Protein 9J3O (pdb70)

Organism: Chlamydia pneumoniae (NCBI:txid83558)

Nearest PDB structures (foldseek):
  4zw9-assembly1_A  TM=5.446E-01  e=6.738E-05  Homo sapiens
  7spt-assembly1_A  TM=5.743E-01  e=2.907E-04  Homo sapiens
  7eeb-assembly1_L  TM=5.620E-01  e=2.924E-02  Mus musculus
  4ja3-assembly2_B  TM=5.129E-01  e=1.667E-02  Escherichia coli K-12
  4ja3-assembly1_A  TM=5.382E-01  e=2.924E-02  Escherichia coli K-12

Secondary structure (DSSP, 8-state):
---SSHHHH----SGGGTTHHHHHHHHHHHHHHHHHHHHHHHHHTT-SSSSTTTTSHHHIIIIIHHHHHHHHHHHHHHHHHS-HHHHHHHHHHHHHHHHHHIIIIITTTHHHHS--TTTTGGGGGS-TT-HHHHHHHHTHHHHHHHHHHHHHIIIIIIIIIHHHHHHH--HHHHHHHGGGGHHHHHHHHHHHHHHHHHHHHHTT--SSS--STTHHHHHHHHHHHHHHHHHHHHHHHHHHTTTT-TTSS-HHHHHHHHT-----S-HHHHHHHSTT-HHHHHHHHHHHHHHHHHHHHHHTHHHHHHHH--SHHHHHHHHHHHHHHHHHHHHHIIIIIIHHHHHHT-HHHHHHHHHHHHHHHHHHHHHHHTTSGGGTTTGGGGTS-HHHHHHHHHHHHHHSSTTTIIIIIHHHHHHHTTTS-HIIIIIIHHIIIIITTHHHHHHHHHHHHHHHTTSSSGGGSHHHHHHHHHHHHHHHHHHHHHHHHHHHHHHHHTT-/---EEEE--EEE-TT-EEEEEEEE-SS-GGGEEEEEEEE-TTS-EEEEEEE-TTS--B---TTSTTTEEEEEETTTTEEEEEEES--GGG-EEE-EEEEESS-SS------EEEEE-----

Structure (mmCIF, N/CA/C/O backbone):
data_9J3O
#
_entry.id   9J3O
#
_cell.length_a   1.00
_cell.length_b   1.00
_cell.length_c   1.00
_cell.angle_alpha   90.00
_cell.angle_beta   90.00
_cell.angle_gamma   90.00
#
_symmetry.space_group_name_H-M   'P 1'
#
loop_
_entity.id
_entity.type
_entity.pdbx_description
1 polymer 'ADP,ATP carrier protein 1'
2 polymer 1D10
#
loop_
_atom_site.group_PDB
_atom_site.id
_atom_site.type_symbol
_atom_site.label_atom_id
_atom_site.label_alt_id
_atom_site.label_comp_id
_atom_site.label_asym_id
_atom_site.label_entity_id
_atom_site.label_seq_id
_atom_site.pdbx_PDB_ins_code
_atom_site.Cartn_x
_atom_site.Cartn_y
_atom_site.Cartn_z
_atom_site.occupancy
_atom_site.B_iso_or_equiv
_atom_site.auth_seq_id
_atom_site.auth_comp_id
_atom_site.auth_asym_id
_atom_site.auth_atom_id
_atom_site.pdbx_PDB_model_num
ATOM 1 N N . PRO A 1 8 ? 104.711 130.439 169.952 1.00 139.18 8 PRO A N 1
ATOM 2 C CA . PRO A 1 8 ? 105.014 131.219 168.749 1.00 136.88 8 PRO A CA 1
ATOM 3 C C . PRO A 1 8 ? 106.460 131.050 168.296 1.00 131.22 8 PRO A C 1
ATOM 4 O O . PRO A 1 8 ? 107.268 130.472 169.022 1.00 129.05 8 PRO A O 1
ATOM 8 N N . PHE A 1 9 ? 106.776 131.550 167.102 1.00 123.68 9 PHE A N 1
ATOM 9 C CA . PHE A 1 9 ? 108.139 131.484 166.592 1.00 117.72 9 PHE A CA 1
ATOM 10 C C . PHE A 1 9 ? 108.596 132.845 166.085 1.00 117.84 9 PHE A C 1
ATOM 11 O O . PHE A 1 9 ? 109.795 133.145 166.083 1.00 117.33 9 PHE A O 1
ATOM 19 N N . GLY A 1 10 ? 107.650 133.673 165.658 1.00 118.27 10 GLY A N 1
ATOM 20 C CA . GLY A 1 10 ? 107.934 134.984 165.117 1.00 116.46 10 GLY A CA 1
ATOM 21 C C . GLY A 1 10 ? 107.227 135.203 163.799 1.00 118.52 10 GLY A C 1
ATOM 22 O O . GLY A 1 10 ? 106.501 134.348 163.296 1.00 120.58 10 GLY A O 1
ATOM 23 N N . LYS A 1 11 ? 107.455 136.387 163.231 1.00 119.08 11 LYS A N 1
ATOM 24 C CA . LYS A 1 11 ? 106.867 136.767 161.953 1.00 121.25 11 LYS A CA 1
ATOM 25 C C . LYS A 1 11 ? 107.877 136.759 160.815 1.00 116.25 11 LYS A C 1
ATOM 26 O O . LYS A 1 11 ? 107.585 136.239 159.734 1.00 111.53 11 LYS A O 1
ATOM 32 N N . LEU A 1 12 ? 109.067 137.318 161.030 1.00 112.91 12 LEU A N 1
ATOM 33 C CA . LEU A 1 12 ? 110.118 137.292 160.024 1.00 110.37 12 LEU A CA 1
ATOM 34 C C . LEU A 1 12 ? 111.063 136.113 160.202 1.00 108.64 12 LEU A C 1
ATOM 35 O O . LEU A 1 12 ? 111.678 135.675 159.223 1.00 108.32 12 LEU A O 1
ATOM 40 N N . ARG A 1 13 ? 111.183 135.585 161.423 1.00 107.33 13 ARG A N 1
ATOM 41 C CA . ARG A 1 13 ? 112.053 134.441 161.663 1.00 103.02 13 ARG A CA 1
ATOM 42 C C . ARG A 1 13 ? 111.406 133.126 161.245 1.00 103.41 13 ARG A C 1
ATOM 43 O O . ARG A 1 13 ? 112.113 132.198 160.837 1.00 106.85 13 ARG A O 1
ATOM 51 N N . SER A 1 14 ? 110.076 133.025 161.329 1.00 104.90 14 SER A N 1
ATOM 52 C CA . SER A 1 14 ? 109.367 131.836 160.863 1.00 104.75 14 SER A CA 1
ATOM 53 C C . SER A 1 14 ? 109.469 131.645 159.358 1.00 103.83 14 SER A C 1
ATOM 54 O O . SER A 1 14 ? 108.930 130.665 158.830 1.00 106.41 14 SER A O 1
ATOM 57 N N . PHE A 1 15 ? 110.143 132.559 158.668 1.00 99.07 15 PHE A N 1
ATOM 58 C CA . PHE A 1 15 ? 110.328 132.508 157.227 1.00 95.16 15 PHE A CA 1
ATOM 59 C C . PHE A 1 15 ? 111.793 132.635 156.832 1.00 94.47 15 PHE A C 1
ATOM 60 O O . PHE A 1 15 ? 112.174 132.133 155.768 1.00 91.70 15 PHE A O 1
ATOM 68 N N . LEU A 1 16 ? 112.634 133.223 157.684 1.00 95.92 16 LEU A N 1
ATOM 69 C CA . LEU A 1 16 ? 114.043 133.462 157.401 1.00 95.40 16 LEU A CA 1
ATOM 70 C C . LEU A 1 16 ? 114.984 132.495 158.103 1.00 95.52 16 LEU A C 1
ATOM 71 O O . LEU A 1 16 ? 116.019 132.142 157.534 1.00 93.05 16 LEU A O 1
ATOM 76 N N . TRP A 1 17 ? 114.659 132.065 159.322 1.00 93.99 17 TRP A N 1
ATOM 77 C CA . TRP A 1 17 ? 115.499 131.131 160.075 1.00 90.19 17 TRP A CA 1
ATOM 78 C C . TRP A 1 17 ? 114.618 130.312 161.004 1.00 93.26 17 TRP A C 1
ATOM 79 O O . TRP A 1 17 ? 114.517 130.590 162.206 1.00 97.91 17 TRP A O 1
ATOM 90 N N . PRO A 1 18 ? 113.961 129.271 160.477 1.00 89.29 18 PRO A N 1
ATOM 91 C CA . PRO A 1 18 ? 113.012 128.470 161.263 1.00 86.26 18 PRO A CA 1
ATOM 92 C C . PRO A 1 18 ? 113.669 127.431 162.170 1.00 89.40 18 PRO A C 1
ATOM 93 O O . PRO A 1 18 ? 113.274 126.264 162.197 1.00 94.42 18 PRO A O 1
ATOM 97 N N . ILE A 1 19 ? 114.678 127.859 162.923 1.00 87.62 19 ILE A N 1
ATOM 98 C CA . ILE A 1 19 ? 115.398 126.986 163.843 1.00 87.67 19 ILE A CA 1
ATOM 99 C C . ILE A 1 19 ? 115.436 127.655 165.209 1.00 93.88 19 ILE A C 1
ATOM 100 O O . ILE A 1 19 ? 115.929 128.783 165.337 1.00 100.58 19 ILE A O 1
ATOM 105 N N . HIS A 1 20 ? 114.923 126.965 166.225 1.00 95.16 20 HIS A N 1
ATOM 106 C CA . HIS A 1 20 ? 115.069 127.442 167.591 1.00 96.76 20 HIS A CA 1
ATOM 107 C C . HIS A 1 20 ? 116.538 127.411 168.001 1.00 98.10 20 HIS A C 1
ATOM 108 O O . HIS A 1 20 ? 117.335 126.614 167.501 1.00 99.57 20 HIS A O 1
ATOM 115 N N . THR A 1 21 ? 116.896 128.302 168.928 1.00 98.87 21 THR A N 1
ATOM 116 C CA . THR A 1 21 ? 118.277 128.358 169.391 1.00 101.81 21 THR A CA 1
ATOM 117 C C . THR A 1 21 ? 118.686 127.102 170.151 1.00 101.91 21 THR A C 1
ATOM 118 O O . THR A 1 21 ? 119.876 126.774 170.180 1.00 99.88 21 THR A O 1
ATOM 122 N N . HIS A 1 22 ? 117.733 126.391 170.761 1.00 102.73 22 HIS A N 1
ATOM 123 C CA . HIS A 1 22 ? 118.073 125.160 171.463 1.00 99.78 22 HIS A CA 1
ATOM 124 C C . HIS A 1 22 ? 118.298 124.002 170.500 1.00 97.68 22 HIS A C 1
ATOM 125 O O . HIS A 1 22 ? 119.134 123.133 170.769 1.00 98.05 22 HIS A O 1
ATOM 132 N N . GLU A 1 23 ? 117.574 123.971 169.384 1.00 97.57 23 GLU A N 1
ATOM 133 C CA . GLU A 1 23 ? 117.733 122.899 168.403 1.00 97.46 23 GLU A CA 1
ATOM 134 C C . GLU A 1 23 ? 118.811 123.236 167.376 1.00 94.44 23 GLU A C 1
ATOM 135 O O . GLU A 1 23 ? 118.660 123.064 166.167 1.00 93.67 23 GLU A O 1
ATOM 141 N N . LEU A 1 24 ? 119.948 123.690 167.892 1.00 93.57 24 LEU A N 1
ATOM 142 C CA . LEU A 1 24 ? 121.176 123.793 167.120 1.00 92.84 24 LEU A CA 1
ATOM 143 C C . LEU A 1 24 ? 122.104 122.620 167.379 1.00 93.15 24 LEU A C 1
ATOM 144 O O . LEU A 1 24 ? 122.882 122.238 166.497 1.00 90.68 24 LEU A O 1
ATOM 149 N N . LYS A 1 25 ? 122.004 122.029 168.569 1.00 94.27 25 LYS A N 1
ATOM 150 C CA . LYS A 1 25 ? 122.851 120.906 168.940 1.00 92.48 25 LYS A CA 1
ATOM 151 C C . LYS A 1 25 ? 122.512 119.656 168.139 1.00 96.18 25 LYS A C 1
ATOM 152 O O . LYS A 1 25 ? 123.297 118.703 168.129 1.00 101.11 25 LYS A O 1
ATOM 158 N N . LYS A 1 26 ? 121.364 119.638 167.464 1.00 94.53 26 LYS A N 1
ATOM 159 C CA . LYS A 1 26 ? 121.011 118.537 166.577 1.00 92.87 26 LYS A CA 1
ATOM 160 C C . LYS A 1 26 ? 121.364 118.804 165.121 1.00 89.18 26 LYS A C 1
ATOM 161 O O . LYS A 1 26 ? 121.583 117.852 164.366 1.00 89.59 26 LYS A O 1
ATOM 167 N N . VAL A 1 27 ? 121.438 120.067 164.710 1.00 87.53 27 VAL A N 1
ATOM 168 C CA . VAL A 1 27 ? 121.598 120.412 163.304 1.00 85.80 27 VAL A CA 1
ATOM 169 C C . VAL A 1 27 ? 123.049 120.729 162.953 1.00 87.49 27 VAL A C 1
ATOM 170 O O . VAL A 1 27 ? 123.523 120.333 161.888 1.00 89.97 27 VAL A O 1
ATOM 174 N N . LEU A 1 28 ? 123.780 121.440 163.822 1.00 86.17 28 LEU A N 1
ATOM 175 C CA . LEU A 1 28 ? 125.196 121.691 163.554 1.00 85.05 28 LEU A CA 1
ATOM 176 C C . LEU A 1 28 ? 126.025 120.409 163.479 1.00 84.22 28 LEU A C 1
ATOM 177 O O . LEU A 1 28 ? 126.874 120.296 162.586 1.00 83.20 28 LEU A O 1
ATOM 182 N N . PRO A 1 29 ? 125.856 119.441 164.388 1.00 84.53 29 PRO A N 1
ATOM 183 C CA . PRO A 1 29 ? 126.539 118.152 164.183 1.00 81.76 29 PRO A CA 1
ATOM 184 C C . PRO A 1 29 ? 126.156 117.473 162.882 1.00 81.17 29 PRO A C 1
ATOM 185 O O . PRO A 1 29 ? 127.018 116.870 162.233 1.00 80.07 29 PRO A O 1
ATOM 189 N N . MET A 1 30 ? 124.890 117.565 162.470 1.00 81.81 30 MET A N 1
ATOM 190 C CA . MET A 1 30 ? 124.507 117.039 161.165 1.00 78.13 30 MET A CA 1
ATOM 191 C C . MET A 1 30 ? 125.112 117.845 160.026 1.00 77.15 30 MET A C 1
ATOM 192 O O . MET A 1 30 ? 125.435 117.271 158.982 1.00 80.60 30 MET A O 1
ATOM 197 N N . PHE A 1 31 ? 125.274 119.159 160.202 1.00 77.76 31 PHE A N 1
ATOM 198 C CA . PHE A 1 31 ? 126.010 119.943 159.217 1.00 77.55 31 PHE A CA 1
ATOM 199 C C . PHE A 1 31 ? 127.448 119.462 159.099 1.00 78.20 31 PHE A C 1
ATOM 200 O O . PHE A 1 31 ? 127.978 119.352 157.990 1.00 78.82 31 PHE A O 1
ATOM 208 N N . LEU A 1 32 ? 128.092 119.168 160.229 1.00 76.51 32 LEU A N 1
ATOM 209 C CA . LEU A 1 32 ? 129.457 118.651 160.188 1.00 74.08 32 LEU A CA 1
ATOM 210 C C . LEU A 1 32 ? 129.508 117.275 159.535 1.00 76.67 32 LEU A C 1
ATOM 211 O O . LEU A 1 32 ? 130.449 116.965 158.799 1.00 80.37 32 LEU A O 1
ATOM 216 N N . MET A 1 33 ? 128.506 116.433 159.797 1.00 76.43 33 MET A N 1
ATOM 217 C CA . MET A 1 33 ? 128.438 115.128 159.144 1.00 73.04 33 MET A CA 1
ATOM 218 C C . MET A 1 33 ? 128.327 115.274 157.637 1.00 72.09 33 MET A C 1
ATOM 219 O O . MET A 1 33 ? 129.042 114.608 156.879 1.00 76.85 33 MET A O 1
ATOM 224 N N . PHE A 1 34 ? 127.385 116.105 157.187 1.00 69.66 34 PHE A N 1
ATOM 225 C CA . PHE A 1 34 ? 127.208 116.334 155.760 1.00 64.65 34 PHE A CA 1
ATOM 226 C C . PHE A 1 34 ? 128.472 116.921 155.151 1.00 68.88 34 PHE A C 1
ATOM 227 O O . PHE A 1 34 ? 128.869 116.549 154.041 1.00 75.33 34 PHE A O 1
ATOM 235 N N . PHE A 1 35 ? 129.119 117.836 155.875 1.00 67.82 35 PHE A N 1
ATOM 236 C CA . PHE A 1 35 ? 130.363 118.439 155.416 1.00 71.98 35 PHE A CA 1
ATOM 237 C C . PHE A 1 35 ? 131.442 117.385 155.220 1.00 74.34 35 PHE A C 1
ATOM 238 O O . PHE A 1 35 ? 132.089 117.334 154.171 1.00 77.66 35 PHE A O 1
ATOM 246 N N . CYS A 1 36 ? 131.640 116.524 156.221 1.00 73.45 36 CYS A N 1
ATOM 247 C CA . CYS A 1 36 ? 132.654 115.480 156.110 1.00 71.90 36 CYS A CA 1
ATOM 248 C C . CYS A 1 36 ? 132.327 114.506 154.986 1.00 71.61 36 CYS A C 1
ATOM 249 O O . CYS A 1 36 ? 133.214 114.124 154.214 1.00 75.86 36 CYS A O 1
ATOM 252 N N . ILE A 1 37 ? 131.059 114.105 154.866 1.00 70.89 37 ILE A N 1
ATOM 253 C CA . ILE A 1 37 ? 130.681 113.147 153.832 1.00 68.33 37 ILE A CA 1
ATOM 254 C C . ILE A 1 37 ? 130.918 113.731 152.447 1.00 70.99 37 ILE A C 1
ATOM 255 O O . ILE A 1 37 ? 131.519 113.086 151.582 1.00 76.41 37 ILE A O 1
ATOM 260 N N . THR A 1 38 ? 130.442 114.954 152.212 1.00 69.31 38 THR A N 1
ATOM 261 C CA . THR A 1 38 ? 130.586 115.554 150.892 1.00 69.88 38 THR A CA 1
ATOM 262 C C . THR A 1 38 ? 132.039 115.893 150.588 1.00 76.56 38 THR A C 1
ATOM 263 O O . THR A 1 38 ? 132.467 115.794 149.433 1.00 84.58 38 THR A O 1
ATOM 267 N N . PHE A 1 39 ? 132.814 116.278 151.605 1.00 73.02 39 PHE A N 1
ATOM 268 C CA . PHE A 1 39 ? 134.237 116.520 151.411 1.00 75.26 39 PHE A CA 1
ATOM 269 C C . PHE A 1 39 ? 134.951 115.239 150.998 1.00 80.97 39 PHE A C 1
ATOM 270 O O . PHE A 1 39 ? 135.734 115.230 150.040 1.00 83.95 39 PHE A O 1
ATOM 278 N N . ASN A 1 40 ? 134.667 114.137 151.700 1.00 80.25 40 ASN A N 1
ATOM 279 C CA . ASN A 1 40 ? 135.232 112.847 151.323 1.00 77.27 40 ASN A CA 1
ATOM 280 C C . ASN A 1 40 ? 134.804 112.454 149.918 1.00 80.72 40 ASN A C 1
ATOM 281 O O . ASN A 1 40 ? 135.615 111.957 149.135 1.00 85.66 40 ASN A O 1
ATOM 286 N N . TYR A 1 41 ? 133.529 112.661 149.588 1.00 79.84 41 TYR A N 1
ATOM 287 C CA . TYR A 1 41 ? 133.023 112.272 148.276 1.00 78.11 41 TYR A CA 1
ATOM 288 C C . TYR A 1 41 ? 133.706 113.051 147.161 1.00 81.71 41 TYR A C 1
ATOM 289 O O . TYR A 1 41 ? 134.139 112.465 146.161 1.00 90.65 41 TYR A O 1
ATOM 298 N N . THR A 1 42 ? 133.816 114.372 147.315 1.00 80.38 42 THR A N 1
ATOM 299 C CA . THR A 1 42 ? 134.469 115.181 146.292 1.00 84.01 42 THR A CA 1
ATOM 300 C C . THR A 1 42 ? 135.945 114.825 146.169 1.00 88.19 42 THR A C 1
ATOM 301 O O . THR A 1 42 ? 136.465 114.692 145.053 1.00 94.20 42 THR A O 1
ATOM 305 N N . VAL A 1 43 ? 136.632 114.650 147.303 1.00 84.73 43 VAL A N 1
ATOM 306 C CA . VAL A 1 43 ? 138.047 114.294 147.255 1.00 86.32 43 VAL A CA 1
ATOM 307 C C . VAL A 1 43 ? 138.232 112.941 146.583 1.00 89.92 43 VAL A C 1
ATOM 308 O O . VAL A 1 43 ? 139.120 112.771 145.745 1.00 92.53 43 VAL A O 1
ATOM 312 N N . LEU A 1 44 ? 137.387 111.964 146.924 1.00 89.45 44 LEU A N 1
ATOM 313 C CA . LEU A 1 44 ? 137.512 110.628 146.353 1.00 86.59 44 LEU A CA 1
ATOM 314 C C . LEU A 1 44 ? 137.222 110.629 144.858 1.00 90.85 44 LEU A C 1
ATOM 315 O O . LEU A 1 44 ? 137.928 109.971 144.086 1.00 98.65 44 LEU A O 1
ATOM 320 N N . ARG A 1 45 ? 136.193 111.360 144.427 1.00 89.35 45 ARG A N 1
ATOM 321 C CA . ARG A 1 45 ? 135.904 111.453 143.000 1.00 91.24 45 ARG A CA 1
ATOM 322 C C . ARG A 1 45 ? 137.067 112.090 142.249 1.00 95.94 45 ARG A C 1
ATOM 323 O O . ARG A 1 45 ? 137.548 111.551 141.242 1.00 102.17 45 ARG A O 1
ATOM 331 N N . ASP A 1 46 ? 137.545 113.238 142.736 1.00 95.17 46 ASP A N 1
ATOM 332 C CA . ASP A 1 46 ? 138.606 113.949 142.038 1.00 101.47 46 ASP A CA 1
ATOM 333 C C . ASP A 1 46 ? 139.964 113.279 142.180 1.00 104.32 46 ASP A C 1
ATOM 334 O O . ASP A 1 46 ? 140.879 113.624 141.425 1.00 109.71 46 ASP A O 1
ATOM 339 N N . THR A 1 47 ? 140.131 112.348 143.119 1.00 101.23 47 THR A N 1
ATOM 340 C CA . THR A 1 47 ? 141.375 111.597 143.181 1.00 102.93 47 THR A CA 1
ATOM 341 C C . THR A 1 47 ? 141.311 110.297 142.403 1.00 103.69 47 THR A C 1
ATOM 342 O O . THR A 1 47 ? 142.341 109.848 141.915 1.00 110.54 47 THR A O 1
ATOM 346 N N . LYS A 1 48 ? 140.133 109.693 142.235 1.00 100.35 48 LYS A N 1
ATOM 347 C CA . LYS A 1 48 ? 140.046 108.520 141.373 1.00 102.98 48 LYS A CA 1
ATOM 348 C C . LYS A 1 48 ? 140.107 108.910 139.897 1.00 105.88 48 LYS A C 1
ATOM 349 O O . LYS A 1 48 ? 140.837 108.280 139.117 1.00 113.93 48 LYS A O 1
ATOM 355 N N . ASP A 1 49 ? 139.390 109.971 139.500 1.00 101.56 49 ASP A N 1
ATOM 356 C CA . ASP A 1 49 ? 139.450 110.409 138.108 1.00 104.93 49 ASP A CA 1
ATOM 357 C C . ASP A 1 49 ? 140.786 111.044 137.752 1.00 110.31 49 ASP A C 1
ATOM 358 O O . ASP A 1 49 ? 141.034 111.299 136.569 1.00 114.78 49 ASP A O 1
ATOM 363 N N . THR A 1 50 ? 141.641 111.308 138.739 1.00 110.56 50 THR A N 1
ATOM 364 C CA . THR A 1 50 ? 142.980 111.813 138.486 1.00 116.57 50 THR A CA 1
ATOM 365 C C . THR A 1 50 ? 144.054 110.758 138.715 1.00 119.05 50 THR A C 1
ATOM 366 O O . THR A 1 50 ? 145.119 110.836 138.096 1.00 121.92 50 THR A O 1
ATOM 370 N N . LEU A 1 51 ? 143.788 109.761 139.561 1.00 116.02 51 LEU A N 1
ATOM 371 C CA . LEU A 1 51 ? 144.686 108.635 139.754 1.00 116.82 51 LEU A CA 1
ATOM 372 C C . LEU A 1 51 ? 144.639 107.668 138.589 1.00 121.04 51 LEU A C 1
ATOM 373 O O . LEU A 1 51 ? 145.684 107.136 138.196 1.00 123.72 51 LEU A O 1
ATOM 378 N N . ILE A 1 52 ? 143.460 107.406 138.023 1.00 123.01 52 ILE A N 1
ATOM 379 C CA . ILE A 1 52 ? 143.474 106.542 136.854 1.00 126.10 52 ILE A CA 1
ATOM 380 C C . ILE A 1 52 ? 143.611 107.428 135.624 1.00 128.36 52 ILE A C 1
ATOM 381 O O . ILE A 1 52 ? 142.665 107.577 134.842 1.00 127.57 52 ILE A O 1
ATOM 386 N N . VAL A 1 53 ? 144.796 108.012 135.444 1.00 131.39 53 VAL A N 1
ATOM 387 C CA . VAL A 1 53 ? 145.238 108.573 134.172 1.00 133.47 53 VAL A CA 1
ATOM 388 C C . VAL A 1 53 ? 146.705 108.209 133.993 1.00 135.01 53 VAL A C 1
ATOM 389 O O . VAL A 1 53 ? 147.248 108.287 132.885 1.00 135.60 53 VAL A O 1
ATOM 393 N N . GLY A 1 54 ? 147.353 107.812 135.087 1.00 133.69 54 GLY A N 1
ATOM 394 C CA . GLY A 1 54 ? 148.801 107.746 135.120 1.00 138.59 54 GLY A CA 1
ATOM 395 C C . GLY A 1 54 ? 149.390 106.484 135.711 1.00 143.61 54 GLY A C 1
ATOM 396 O O . GLY A 1 54 ? 150.432 106.533 136.373 1.00 145.79 54 GLY A O 1
ATOM 397 N N . ALA A 1 55 ? 148.735 105.355 135.498 1.00 146.72 55 ALA A N 1
ATOM 398 C CA . ALA A 1 55 ? 149.350 104.098 135.882 1.00 152.55 55 ALA A CA 1
ATOM 399 C C . ALA A 1 55 ? 150.521 103.787 134.952 1.00 155.28 55 ALA A C 1
ATOM 400 O O . ALA A 1 55 ? 150.552 104.252 133.809 1.00 154.33 55 ALA A O 1
ATOM 402 N N . PRO A 1 56 ? 151.513 103.023 135.425 1.00 156.16 56 PRO A N 1
ATOM 403 C CA . PRO A 1 56 ? 152.591 102.592 134.524 1.00 156.99 56 PRO A CA 1
ATOM 404 C C . PRO A 1 56 ? 152.044 101.789 133.355 1.00 157.62 56 PRO A C 1
ATOM 405 O O . PRO A 1 56 ? 151.524 100.683 133.538 1.00 157.35 56 PRO A O 1
ATOM 409 N N . GLY A 1 57 ? 152.158 102.338 132.149 1.00 157.29 57 GLY A N 1
ATOM 410 C CA . GLY A 1 57 ? 151.536 101.737 130.987 1.00 155.90 57 GLY A CA 1
ATOM 411 C C . GLY A 1 57 ? 150.120 102.234 130.779 1.00 156.36 57 GLY A C 1
ATOM 412 O O . GLY A 1 57 ? 149.782 103.347 131.193 1.00 154.72 57 GLY A O 1
ATOM 413 N N . SER A 1 58 ? 149.283 101.422 130.143 1.00 157.73 58 SER A N 1
ATOM 414 C CA . SER A 1 58 ? 147.888 101.786 129.893 1.00 156.50 58 SER A CA 1
ATOM 415 C C . SER A 1 58 ? 146.983 101.217 130.984 1.00 154.70 58 SER A C 1
ATOM 416 O O . SER A 1 58 ? 146.116 100.376 130.747 1.00 151.20 58 SER A O 1
ATOM 419 N N . GLY A 1 59 ? 147.198 101.702 132.204 1.00 153.90 59 GLY A N 1
ATOM 420 C CA . GLY A 1 59 ? 146.430 101.245 133.345 1.00 150.72 59 GLY A CA 1
ATOM 421 C C . GLY A 1 59 ? 145.139 102.013 133.535 1.00 150.05 59 GLY A C 1
ATOM 422 O O . GLY A 1 59 ? 144.478 101.889 134.570 1.00 147.30 59 GLY A O 1
ATOM 423 N N . ALA A 1 60 ? 144.777 102.822 132.539 1.00 150.85 60 ALA A N 1
ATOM 424 C CA . ALA A 1 60 ? 143.540 103.586 132.567 1.00 146.47 60 ALA A CA 1
ATOM 425 C C . ALA A 1 60 ? 142.514 103.136 131.539 1.00 146.52 60 ALA A C 1
ATOM 426 O O . ALA A 1 60 ? 141.358 103.566 131.624 1.00 144.70 60 ALA A O 1
ATOM 428 N N . GLU A 1 61 ? 142.896 102.292 130.578 1.00 147.47 61 GLU A N 1
ATOM 429 C CA . GLU A 1 61 ? 141.945 101.835 129.571 1.00 148.37 61 GLU A CA 1
ATOM 430 C C . GLU A 1 61 ? 140.834 100.992 130.183 1.00 148.47 61 GLU A C 1
ATOM 431 O O . GLU A 1 61 ? 139.739 100.907 129.615 1.00 144.44 61 GLU A O 1
ATOM 437 N N . ALA A 1 62 ? 141.087 100.362 131.326 1.00 148.72 62 ALA A N 1
ATOM 438 C CA . ALA A 1 62 ? 140.075 99.519 131.960 1.00 145.11 62 ALA A CA 1
ATOM 439 C C . ALA A 1 62 ? 139.237 100.297 132.971 1.00 139.46 62 ALA A C 1
ATOM 440 O O . ALA A 1 62 ? 139.028 99.857 134.099 1.00 138.21 62 ALA A O 1
ATOM 442 N N . ILE A 1 63 ? 138.755 101.471 132.573 1.00 138.47 63 ILE A N 1
ATOM 443 C CA . ILE A 1 63 ? 137.724 102.180 133.330 1.00 136.27 63 ILE A CA 1
ATOM 444 C C . ILE A 1 63 ? 136.324 101.688 132.968 1.00 133.78 63 ILE A C 1
ATOM 445 O O . ILE A 1 63 ? 135.555 101.355 133.879 1.00 131.53 63 ILE A O 1
ATOM 450 N N . PRO A 1 64 ? 135.935 101.622 131.684 1.00 134.97 64 PRO A N 1
ATOM 451 C CA . PRO A 1 64 ? 134.554 101.205 131.376 1.00 133.10 64 PRO A CA 1
ATOM 452 C C . PRO A 1 64 ? 134.244 99.779 131.790 1.00 131.87 64 PRO A C 1
ATOM 453 O O . PRO A 1 64 ? 133.098 99.485 132.161 1.00 130.50 64 PRO A O 1
ATOM 457 N N . PHE A 1 65 ? 135.229 98.880 131.725 1.00 133.17 65 PHE A N 1
ATOM 458 C CA . PHE A 1 65 ? 135.010 97.522 132.205 1.00 133.30 65 PHE A CA 1
ATOM 459 C C . PHE A 1 65 ? 134.639 97.526 133.679 1.00 132.01 65 PHE A C 1
ATOM 460 O O . PHE A 1 65 ? 133.702 96.834 134.088 1.00 132.25 65 PHE A O 1
ATOM 468 N N . ILE A 1 66 ? 135.340 98.325 134.487 1.00 131.02 66 ILE A N 1
ATOM 469 C CA . ILE A 1 66 ? 134.923 98.519 135.872 1.00 125.77 66 ILE A CA 1
ATOM 470 C C . ILE A 1 66 ? 133.512 99.088 135.916 1.00 123.55 66 ILE A C 1
ATOM 471 O O . ILE A 1 66 ? 132.618 98.520 136.552 1.00 123.94 66 ILE A O 1
ATOM 476 N N . LYS A 1 67 ? 133.280 100.169 135.164 1.00 124.72 67 LYS A N 1
ATOM 477 C CA . LYS A 1 67 ? 132.024 100.911 135.233 1.00 123.69 67 LYS A CA 1
ATOM 478 C C . LYS A 1 67 ? 130.812 100.027 134.987 1.00 124.79 67 LYS A C 1
ATOM 479 O O . LYS A 1 67 ? 129.749 100.254 135.577 1.00 122.64 67 LYS A O 1
ATOM 485 N N . PHE A 1 68 ? 130.988 98.961 134.242 1.00 126.05 68 PHE A N 1
ATOM 486 C CA . PHE A 1 68 ? 129.835 98.164 133.897 1.00 126.59 68 PHE A CA 1
ATOM 487 C C . PHE A 1 68 ? 129.836 96.887 134.590 1.00 125.44 68 PHE A C 1
ATOM 488 O O . PHE A 1 68 ? 128.815 96.445 135.044 1.00 128.69 68 PHE A O 1
ATOM 496 N N . TRP A 1 69 ? 130.973 96.313 134.757 1.00 121.83 69 TRP A N 1
ATOM 497 C CA . TRP A 1 69 ? 131.013 94.991 135.304 1.00 121.17 69 TRP A CA 1
ATOM 498 C C . TRP A 1 69 ? 131.173 94.931 136.785 1.00 119.02 69 TRP A C 1
ATOM 499 O O . TRP A 1 69 ? 130.945 93.875 137.316 1.00 120.24 69 TRP A O 1
ATOM 510 N N . LEU A 1 70 ? 131.597 95.991 137.482 1.00 116.46 70 LEU A N 1
ATOM 511 C CA . LEU A 1 70 ? 131.826 95.977 138.919 1.00 108.74 70 LEU A CA 1
ATOM 512 C C . LEU A 1 70 ? 130.972 96.990 139.662 1.00 104.78 70 LEU A C 1
ATOM 513 O O . LEU A 1 70 ? 130.483 96.684 140.749 1.00 102.89 70 LEU A O 1
ATOM 518 N N . VAL A 1 71 ? 130.763 98.180 139.091 1.00 105.81 71 VAL A N 1
ATOM 519 C CA . VAL A 1 71 ? 130.119 99.266 139.830 1.00 104.20 71 VAL A CA 1
ATOM 520 C C . VAL A 1 71 ? 128.709 98.865 140.243 1.00 104.29 71 VAL A C 1
ATOM 521 O O . VAL A 1 71 ? 128.366 98.856 141.433 1.00 105.87 71 VAL A O 1
ATOM 525 N N . VAL A 1 72 ? 127.870 98.536 139.265 1.00 103.06 72 VAL A N 1
ATOM 526 C CA . VAL A 1 72 ? 126.518 98.058 139.557 1.00 99.80 72 VAL A CA 1
ATOM 527 C C . VAL A 1 72 ? 126.610 96.758 140.354 1.00 100.19 72 VAL A C 1
ATOM 528 O O . VAL A 1 72 ? 126.070 96.694 141.471 1.00 103.70 72 VAL A O 1
ATOM 532 N N . PRO A 1 73 ? 127.307 95.714 139.866 1.00 97.19 73 PRO A N 1
ATOM 533 C CA . PRO A 1 73 ? 127.322 94.452 140.632 1.00 95.04 73 PRO A CA 1
ATOM 534 C C . PRO A 1 73 ? 127.816 94.606 142.061 1.00 100.33 73 PRO A C 1
ATOM 535 O O . PRO A 1 73 ? 127.202 94.056 142.981 1.00 100.01 73 PRO A O 1
ATOM 539 N N . CYS A 1 74 ? 128.887 95.373 142.288 1.00 102.98 74 CYS A N 1
ATOM 540 C CA . CYS A 1 74 ? 129.322 95.600 143.661 1.00 99.44 74 CYS A CA 1
ATOM 541 C C . CYS A 1 74 ? 128.311 96.434 144.434 1.00 95.40 74 CYS A C 1
ATOM 542 O O . CYS A 1 74 ? 128.234 96.318 145.659 1.00 96.47 74 CYS A O 1
ATOM 545 N N . ALA A 1 75 ? 127.528 97.271 143.746 1.00 95.41 75 ALA A N 1
ATOM 546 C CA . ALA A 1 75 ? 126.456 97.987 144.428 1.00 93.88 75 ALA A CA 1
ATOM 547 C C . ALA A 1 75 ? 125.402 97.020 144.955 1.00 96.79 75 ALA A C 1
ATOM 548 O O . ALA A 1 75 ? 124.976 97.130 146.109 1.00 100.34 75 ALA A O 1
ATOM 550 N N . ILE A 1 76 ? 124.991 96.047 144.137 1.00 95.57 76 ILE A N 1
ATOM 551 C CA . ILE A 1 76 ? 124.069 95.024 144.634 1.00 94.98 76 ILE A CA 1
ATOM 552 C C . ILE A 1 76 ? 124.711 94.196 145.746 1.00 95.91 76 ILE A C 1
ATOM 553 O O . ILE A 1 76 ? 124.043 93.835 146.720 1.00 98.28 76 ILE A O 1
ATOM 558 N N . ILE A 1 77 ? 126.000 93.871 145.630 1.00 93.84 77 ILE A N 1
ATOM 559 C CA . ILE A 1 77 ? 126.637 93.095 146.698 1.00 95.33 77 ILE A CA 1
ATOM 560 C C . ILE A 1 77 ? 126.647 93.873 148.011 1.00 96.27 77 ILE A C 1
ATOM 561 O O . ILE A 1 77 ? 126.309 93.326 149.071 1.00 97.82 77 ILE A O 1
ATOM 566 N N . PHE A 1 78 ? 127.035 95.151 147.971 1.00 96.64 78 PHE A N 1
ATOM 567 C CA . PHE A 1 78 ? 126.968 95.982 149.171 1.00 95.07 78 PHE A CA 1
ATOM 568 C C . PHE A 1 78 ? 125.549 96.056 149.703 1.00 94.76 78 PHE A C 1
ATOM 569 O O . PHE A 1 78 ? 125.333 96.052 150.916 1.00 98.40 78 PHE A O 1
ATOM 577 N N . MET A 1 79 ? 124.574 96.165 148.806 1.00 93.74 79 MET A N 1
ATOM 578 C CA . MET A 1 79 ? 123.186 96.295 149.222 1.00 93.41 79 MET A CA 1
ATOM 579 C C . MET A 1 79 ? 122.698 95.038 149.946 1.00 97.26 79 MET A C 1
ATOM 580 O O . MET A 1 79 ? 122.056 95.130 151.001 1.00 100.70 79 MET A O 1
ATOM 585 N N . LEU A 1 80 ? 123.031 93.855 149.421 1.00 97.65 80 LEU A N 1
ATOM 586 C CA . LEU A 1 80 ? 122.700 92.607 150.112 1.00 100.01 80 LEU A CA 1
ATOM 587 C C . LEU A 1 80 ? 123.432 92.485 151.444 1.00 101.86 80 LEU A C 1
ATOM 588 O O . LEU A 1 80 ? 122.840 92.054 152.442 1.00 102.03 80 LEU A O 1
ATOM 593 N N . ILE A 1 81 ? 124.719 92.843 151.485 1.00 102.18 81 ILE A N 1
ATOM 594 C CA . ILE A 1 81 ? 125.460 92.740 152.740 1.00 101.41 81 ILE A CA 1
ATOM 595 C C . ILE A 1 81 ? 124.887 93.693 153.781 1.00 100.81 81 ILE A C 1
ATOM 596 O O . ILE A 1 81 ? 124.777 93.348 154.962 1.00 102.16 81 ILE A O 1
ATOM 601 N N . TYR A 1 82 ? 124.515 94.904 153.363 1.00 99.38 82 TYR A N 1
ATOM 602 C CA . TYR A 1 82 ? 123.882 95.855 154.269 1.00 98.65 82 TYR A CA 1
ATOM 603 C C . TYR A 1 82 ? 122.549 95.324 154.774 1.00 102.93 82 TYR A C 1
ATOM 604 O O . TYR A 1 82 ? 122.223 95.472 155.958 1.00 106.26 82 TYR A O 1
ATOM 613 N N . ALA A 1 83 ? 121.766 94.699 153.889 1.00 102.02 83 ALA A N 1
ATOM 614 C CA . ALA A 1 83 ? 120.510 94.094 154.315 1.00 103.95 83 ALA A CA 1
ATOM 615 C C . ALA A 1 83 ? 120.747 93.014 155.363 1.00 108.43 83 ALA A C 1
ATOM 616 O O . ALA A 1 83 ? 119.994 92.909 156.339 1.00 111.19 83 ALA A O 1
ATOM 618 N N . LYS A 1 84 ? 121.785 92.197 155.173 1.00 105.75 84 LYS A N 1
ATOM 619 C CA . LYS A 1 84 ? 122.117 91.175 156.162 1.00 105.99 84 LYS A CA 1
ATOM 620 C C . LYS A 1 84 ? 122.525 91.798 157.494 1.00 108.30 84 LYS A C 1
ATOM 621 O O . LYS A 1 84 ? 121.995 91.439 158.551 1.00 108.39 84 LYS A O 1
ATOM 627 N N . LEU A 1 85 ? 123.473 92.738 157.460 1.00 109.52 85 LEU A N 1
ATOM 628 C CA . LEU A 1 85 ? 123.980 93.328 158.697 1.00 107.26 85 LEU A CA 1
ATOM 629 C C . LEU A 1 85 ? 122.927 94.150 159.426 1.00 103.68 85 LEU A C 1
ATOM 630 O O . LEU A 1 85 ? 123.049 94.351 160.639 1.00 104.56 85 LEU A O 1
ATOM 635 N N . SER A 1 86 ? 121.900 94.633 158.722 1.00 102.15 86 SER A N 1
ATOM 636 C CA . SER A 1 86 ? 120.832 95.366 159.390 1.00 106.47 86 SER A CA 1
ATOM 637 C C . SER A 1 86 ? 120.049 94.492 160.361 1.00 109.09 86 SER A C 1
ATOM 638 O O . SER A 1 86 ? 119.425 95.022 161.286 1.00 110.38 86 SER A O 1
ATOM 641 N N . ASN A 1 87 ? 120.067 93.172 160.173 1.00 108.08 87 ASN A N 1
ATOM 642 C CA . ASN A 1 87 ? 119.329 92.264 161.039 1.00 109.68 87 ASN A CA 1
ATOM 643 C C . ASN A 1 87 ? 120.101 91.858 162.287 1.00 110.01 87 ASN A C 1
ATOM 644 O O . ASN A 1 87 ? 119.486 91.379 163.247 1.00 111.76 87 ASN A O 1
ATOM 649 N N . ILE A 1 88 ? 121.419 92.039 162.305 1.00 108.90 88 ILE A N 1
ATOM 650 C CA . ILE A 1 88 ? 122.261 91.554 163.387 1.00 107.67 88 ILE A CA 1
ATOM 651 C C . ILE A 1 88 ? 122.877 92.696 164.187 1.00 111.42 88 ILE A C 1
ATOM 652 O O . ILE A 1 88 ? 122.998 92.601 165.411 1.00 116.16 88 ILE A O 1
ATOM 657 N N . LEU A 1 89 ? 123.270 93.778 163.525 1.00 110.43 89 LEU A N 1
ATOM 658 C CA . LEU A 1 89 ? 123.886 94.907 164.202 1.00 107.28 89 LEU A CA 1
ATOM 659 C C . LEU A 1 89 ? 122.839 95.957 164.558 1.00 105.21 89 LEU A C 1
ATOM 660 O O . LEU A 1 89 ? 121.760 96.023 163.966 1.00 106.16 89 LEU A O 1
ATOM 665 N N . SER A 1 90 ? 123.174 96.783 165.545 1.00 105.15 90 SER A N 1
ATOM 666 C CA . SER A 1 90 ? 122.331 97.912 165.898 1.00 108.05 90 SER A CA 1
ATOM 667 C C . SER A 1 90 ? 122.558 99.051 164.905 1.00 106.36 90 SER A C 1
ATOM 668 O O . SER A 1 90 ? 123.385 98.960 163.994 1.00 106.79 90 SER A O 1
ATOM 671 N N . LYS A 1 91 ? 121.804 100.138 165.077 1.00 102.21 91 LYS A N 1
ATOM 672 C CA . LYS A 1 91 ? 121.944 101.286 164.186 1.00 102.15 91 LYS A CA 1
ATOM 673 C C . LYS A 1 91 ? 123.353 101.863 164.250 1.00 102.62 91 LYS A C 1
ATOM 674 O O . LYS A 1 91 ? 124.014 102.041 163.219 1.00 100.83 91 LYS A O 1
ATOM 680 N N . GLN A 1 92 ? 123.832 102.155 165.462 1.00 105.34 92 GLN A N 1
ATOM 681 C CA . GLN A 1 92 ? 125.186 102.673 165.617 1.00 104.87 92 GLN A CA 1
ATOM 682 C C . GLN A 1 92 ? 126.216 101.653 165.151 1.00 103.68 92 GLN A C 1
ATOM 683 O O . GLN A 1 92 ? 127.180 102.004 164.459 1.00 105.21 92 GLN A O 1
ATOM 689 N N . ALA A 1 93 ? 126.025 100.385 165.522 1.00 102.61 93 ALA A N 1
ATOM 690 C CA . ALA A 1 93 ? 126.961 99.344 165.115 1.00 104.09 93 ALA A CA 1
ATOM 691 C C . ALA A 1 93 ? 127.011 99.218 163.600 1.00 102.32 93 ALA A C 1
ATOM 692 O O . ALA A 1 93 ? 128.089 99.057 163.022 1.00 100.72 93 ALA A O 1
ATOM 694 N N . LEU A 1 94 ? 125.854 99.295 162.940 1.00 102.35 94 LEU A N 1
ATOM 695 C CA . LEU A 1 94 ? 125.831 99.255 161.482 1.00 99.78 94 LEU A CA 1
ATOM 696 C C . LEU A 1 94 ? 126.535 100.465 160.881 1.00 97.81 94 LEU A C 1
ATOM 697 O O . LEU A 1 94 ? 127.280 100.333 159.902 1.00 97.64 94 LEU A O 1
ATOM 702 N N . PHE A 1 95 ? 126.322 101.651 161.457 1.00 98.59 95 PHE A N 1
ATOM 703 C CA . PHE A 1 95 ? 126.984 102.845 160.940 1.00 96.91 95 PHE A CA 1
ATOM 704 C C . PHE A 1 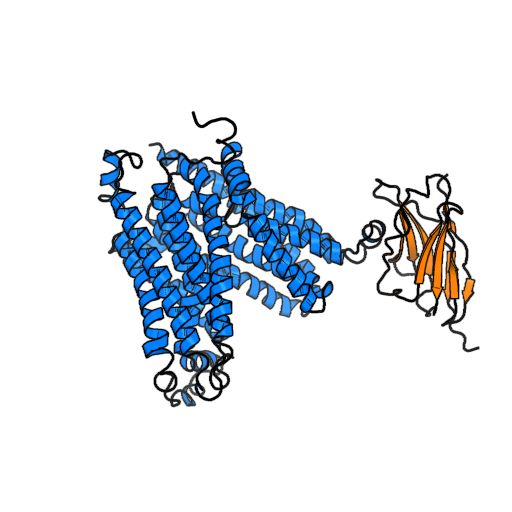95 ? 128.499 102.697 161.020 1.00 99.28 95 PHE A C 1
ATOM 705 O O . PHE A 1 95 ? 129.216 102.952 160.042 1.00 99.99 95 PHE A O 1
ATOM 713 N N . TYR A 1 96 ? 129.003 102.259 162.177 1.00 100.40 96 TYR A N 1
ATOM 714 C CA . TYR A 1 96 ? 130.445 102.087 162.324 1.00 98.44 96 TYR A CA 1
ATOM 715 C C . TYR A 1 96 ? 130.962 100.964 161.432 1.00 98.42 96 TYR A C 1
ATOM 716 O O . TYR A 1 96 ? 132.040 101.082 160.842 1.00 99.63 96 TYR A O 1
ATOM 725 N N . ALA A 1 97 ? 130.208 99.868 161.311 1.00 97.06 97 ALA A N 1
ATOM 726 C CA . ALA A 1 97 ? 130.663 98.727 160.528 1.00 97.17 97 ALA A CA 1
ATOM 727 C C . ALA A 1 97 ? 130.616 98.992 159.031 1.00 96.10 97 ALA A C 1
ATOM 728 O O . ALA A 1 97 ? 131.226 98.240 158.265 1.00 96.97 97 ALA A O 1
ATOM 730 N N . VAL A 1 98 ? 129.886 100.014 158.596 1.00 95.46 98 VAL A N 1
ATOM 731 C CA . VAL A 1 98 ? 129.972 100.421 157.199 1.00 89.46 98 VAL A CA 1
ATOM 732 C C . VAL A 1 98 ? 131.044 101.490 156.993 1.00 93.76 98 VAL A C 1
ATOM 733 O O . VAL A 1 98 ? 131.716 101.498 155.956 1.00 96.66 98 VAL A O 1
ATOM 737 N N . GLY A 1 99 ? 131.238 102.381 157.963 1.00 96.21 99 GLY A N 1
ATOM 738 C CA . GLY A 1 99 ? 132.231 103.426 157.803 1.00 93.70 99 GLY A CA 1
ATOM 739 C C . GLY A 1 99 ? 133.676 103.004 157.984 1.00 95.81 99 GLY A C 1
ATOM 740 O O . GLY A 1 99 ? 134.547 103.447 157.228 1.00 98.99 99 GLY A O 1
ATOM 741 N N . THR A 1 100 ? 133.954 102.169 158.987 1.00 95.47 100 THR A N 1
ATOM 742 C CA . THR A 1 100 ? 135.329 101.737 159.226 1.00 96.40 100 THR A CA 1
ATOM 743 C C . THR A 1 100 ? 135.965 100.989 158.057 1.00 97.90 100 THR A C 1
ATOM 744 O O . THR A 1 100 ? 137.173 101.181 157.840 1.00 100.20 100 THR A O 1
ATOM 748 N N . PRO A 1 101 ? 135.274 100.117 157.306 1.00 94.93 101 PRO A N 1
ATOM 749 C CA . PRO A 1 101 ? 135.944 99.514 156.139 1.00 92.23 101 PRO A CA 1
ATOM 750 C C . PRO A 1 101 ? 136.433 100.541 155.135 1.00 93.74 101 PRO A C 1
ATOM 751 O O . PRO A 1 101 ? 137.515 100.373 154.560 1.00 100.53 101 PRO A O 1
ATOM 755 N N . PHE A 1 102 ? 135.671 101.617 154.923 1.00 90.76 102 PHE A N 1
ATOM 756 C CA . PHE A 1 102 ? 136.107 102.662 154.003 1.00 90.30 102 PHE A CA 1
ATOM 757 C C . PHE A 1 102 ? 137.393 103.318 154.488 1.00 94.68 102 PHE A C 1
ATOM 758 O O . PHE A 1 102 ? 138.356 103.455 153.727 1.00 99.42 102 PHE A O 1
ATOM 766 N N . LEU A 1 103 ? 137.433 103.715 155.763 1.00 94.36 103 LEU A N 1
ATOM 767 C CA . LEU A 1 103 ? 138.622 104.371 156.298 1.00 93.25 103 LEU A CA 1
ATOM 768 C C . LEU A 1 103 ? 139.810 103.418 156.342 1.00 96.96 103 LEU A C 1
ATOM 769 O O . LEU A 1 103 ? 140.953 103.831 156.116 1.00 102.31 103 LEU A O 1
ATOM 774 N N . ILE A 1 104 ? 139.563 102.139 156.627 1.00 95.47 104 ILE A N 1
ATOM 775 C CA . ILE A 1 104 ? 140.641 101.157 156.640 1.00 96.49 104 ILE A CA 1
ATOM 776 C C . ILE A 1 104 ? 141.201 100.952 155.240 1.00 98.70 104 ILE A C 1
ATOM 777 O O . ILE A 1 104 ? 142.419 100.831 155.067 1.00 102.58 104 ILE A O 1
ATOM 782 N N . PHE A 1 105 ? 140.339 100.906 154.221 1.00 97.49 105 PHE A N 1
ATOM 783 C CA . PHE A 1 105 ? 140.840 100.843 152.853 1.00 98.72 105 PHE A CA 1
ATOM 784 C C . PHE A 1 105 ? 141.609 102.107 152.495 1.00 102.30 105 PHE A C 1
ATOM 785 O O . PHE A 1 105 ? 142.645 102.037 151.828 1.00 107.05 105 PHE A O 1
ATOM 793 N N . PHE A 1 106 ? 141.122 103.270 152.929 1.00 102.03 106 PHE A N 1
ATOM 794 C CA . PHE A 1 106 ? 141.819 104.512 152.622 1.00 100.46 106 PHE A CA 1
ATOM 795 C C . PHE A 1 106 ? 143.131 104.645 153.385 1.00 100.24 106 PHE A C 1
ATOM 796 O O . PHE A 1 106 ? 143.981 105.453 152.996 1.00 100.94 106 PHE A O 1
ATOM 804 N N . ALA A 1 107 ? 143.305 103.887 154.467 1.00 100.71 107 ALA A N 1
ATOM 805 C CA . ALA A 1 107 ? 144.585 103.860 155.166 1.00 101.98 107 ALA A CA 1
ATOM 806 C C . ALA A 1 107 ? 145.537 102.842 154.550 1.00 107.83 107 ALA A C 1
ATOM 807 O O . ALA A 1 107 ? 146.732 103.119 154.394 1.00 109.02 107 ALA A O 1
ATOM 809 N N . LEU A 1 108 ? 145.026 101.660 154.199 1.00 109.81 108 LEU A N 1
ATOM 810 C CA . LEU A 1 108 ? 145.840 100.603 153.615 1.00 110.51 108 LEU A CA 1
ATOM 811 C C . LEU A 1 108 ? 146.190 100.860 152.157 1.00 112.93 108 LEU A C 1
ATOM 812 O O . LEU A 1 108 ? 147.126 100.235 151.647 1.00 117.02 108 LEU A O 1
ATOM 817 N N . PHE A 1 109 ? 145.463 101.746 151.476 1.00 110.84 109 PHE A N 1
ATOM 818 C CA . PHE A 1 109 ? 145.747 102.053 150.082 1.00 112.58 109 PHE A CA 1
ATOM 819 C C . PHE A 1 109 ? 147.148 102.649 149.974 1.00 117.34 109 PHE A C 1
ATOM 820 O O . PHE A 1 109 ? 148.044 101.986 149.431 1.00 121.78 109 PHE A O 1
ATOM 828 N N . PRO A 1 110 ? 147.407 103.836 150.537 1.00 115.44 110 PRO A N 1
ATOM 829 C CA . PRO A 1 110 ? 148.710 104.467 150.299 1.00 115.53 110 PRO A CA 1
ATOM 830 C C . PRO A 1 110 ? 149.849 103.767 151.012 1.00 115.55 110 PRO A C 1
ATOM 831 O O . PRO A 1 110 ? 151.007 103.906 150.598 1.00 119.02 110 PRO A O 1
ATOM 835 N N . THR A 1 111 ? 149.557 103.030 152.083 1.00 113.15 111 THR A N 1
ATOM 836 C CA . THR A 1 111 ? 150.605 102.386 152.866 1.00 117.16 111 THR A CA 1
ATOM 837 C C . THR A 1 111 ? 150.958 101.019 152.297 1.00 119.82 111 THR A C 1
ATOM 838 O O . THR A 1 111 ? 152.133 100.715 152.063 1.00 120.27 111 THR A O 1
ATOM 842 N N . VAL A 1 112 ? 149.950 100.183 152.064 1.00 119.04 112 VAL A N 1
ATOM 843 C CA . VAL A 1 112 ? 150.154 98.794 151.693 1.00 117.82 112 VAL A CA 1
ATOM 844 C C . VAL A 1 112 ? 149.761 98.527 150.245 1.00 117.63 112 VAL A C 1
ATOM 845 O O . VAL A 1 112 ? 150.437 97.766 149.550 1.00 121.54 112 VAL A O 1
ATOM 849 N N . ILE A 1 113 ? 148.684 99.146 149.767 1.00 115.90 113 ILE A N 1
ATOM 850 C CA . ILE A 1 113 ? 148.064 98.704 148.524 1.00 117.82 113 ILE A CA 1
ATOM 851 C C . ILE A 1 113 ? 148.724 99.360 147.318 1.00 122.16 113 ILE A C 1
ATOM 852 O O . ILE A 1 113 ? 149.280 98.670 146.456 1.00 126.23 113 ILE A O 1
ATOM 857 N N . TYR A 1 114 ? 148.664 100.691 147.241 1.00 120.65 114 TYR A N 1
ATOM 858 C CA . TYR A 1 114 ? 149.161 101.377 146.048 1.00 122.07 114 TYR A CA 1
ATOM 859 C C . TYR A 1 114 ? 150.662 101.209 145.836 1.00 125.94 114 TYR A C 1
ATOM 860 O O . TYR A 1 114 ? 151.065 100.880 144.707 1.00 128.63 114 TYR A O 1
ATOM 869 N N . PRO A 1 115 ? 151.537 101.429 146.827 1.00 125.91 115 PRO A N 1
ATOM 870 C CA . PRO A 1 115 ? 152.973 101.228 146.567 1.00 128.58 115 PRO A CA 1
ATOM 871 C C . PRO A 1 115 ? 153.320 99.806 146.170 1.00 129.77 115 PRO A C 1
ATOM 872 O O . PRO A 1 115 ? 154.219 99.604 145.343 1.00 131.75 115 PRO A O 1
ATOM 876 N N . LEU A 1 116 ? 152.632 98.813 146.726 1.00 127.86 116 LEU A N 1
ATOM 877 C CA . LEU A 1 116 ? 152.821 97.420 146.325 1.00 127.93 116 LEU A CA 1
ATOM 878 C C . LEU A 1 116 ? 151.951 97.072 145.123 1.00 129.32 116 LEU A C 1
ATOM 879 O O . LEU A 1 116 ? 151.183 96.110 145.140 1.00 131.12 116 LEU A O 1
ATOM 884 N N . ARG A 1 117 ? 152.064 97.871 144.060 1.00 129.81 117 ARG A N 1
ATOM 885 C CA . ARG A 1 117 ? 151.295 97.601 142.851 1.00 130.53 117 ARG A CA 1
ATOM 886 C C . ARG A 1 117 ? 151.835 96.376 142.126 1.00 133.77 117 ARG A C 1
ATOM 887 O O . ARG A 1 117 ? 151.154 95.349 142.014 1.00 135.83 117 ARG A O 1
ATOM 895 N N . ASP A 1 118 ? 153.083 96.455 141.656 1.00 135.39 118 ASP A N 1
ATOM 896 C CA . ASP A 1 118 ? 153.636 95.420 140.792 1.00 137.97 118 ASP A CA 1
ATOM 897 C C . ASP A 1 118 ? 153.730 94.068 141.486 1.00 137.31 118 ASP A C 1
ATOM 898 O O . ASP A 1 118 ? 153.863 93.045 140.807 1.00 139.30 118 ASP A O 1
ATOM 903 N N . VAL A 1 119 ? 153.657 94.041 142.814 1.00 134.83 119 VAL A N 1
ATOM 904 C CA . VAL A 1 119 ? 153.701 92.780 143.541 1.00 136.44 119 VAL A CA 1
ATOM 905 C C . VAL A 1 119 ? 152.308 92.167 143.704 1.00 137.78 119 VAL A C 1
ATOM 906 O O . VAL A 1 119 ? 152.161 90.943 143.617 1.00 139.34 119 VAL A O 1
ATOM 910 N N . LEU A 1 120 ? 151.278 92.990 143.922 1.00 137.72 120 LEU A N 1
ATOM 911 C CA . LEU A 1 120 ? 149.932 92.483 144.172 1.00 137.25 120 LEU A CA 1
ATOM 912 C C . LEU A 1 120 ? 149.075 92.358 142.917 1.00 137.82 120 LEU A C 1
ATOM 913 O O . LEU A 1 120 ? 148.276 91.419 142.827 1.00 139.37 120 LEU A O 1
ATOM 918 N N . HIS A 1 121 ? 149.206 93.282 141.951 1.00 138.99 121 HIS A N 1
ATOM 919 C CA . HIS A 1 121 ? 148.562 93.093 140.653 1.00 141.25 121 HIS A CA 1
ATOM 920 C C . HIS A 1 121 ? 148.936 91.735 140.065 1.00 146.43 121 HIS A C 1
ATOM 921 O O . HIS A 1 121 ? 149.911 91.126 140.518 1.00 146.97 121 HIS A O 1
ATOM 928 N N . PRO A 1 122 ? 148.175 91.222 139.071 1.00 149.83 122 PRO A N 1
ATOM 929 C CA . PRO A 1 122 ? 148.398 89.838 138.651 1.00 152.67 122 PRO A CA 1
ATOM 930 C C . PRO A 1 122 ? 149.852 89.636 138.312 1.00 155.28 122 PRO A C 1
ATOM 931 O O . PRO A 1 122 ? 150.404 90.355 137.469 1.00 154.75 122 PRO A O 1
ATOM 935 N N . THR A 1 123 ? 150.501 88.732 139.042 1.00 156.95 123 THR A N 1
ATOM 936 C CA . THR A 1 123 ? 151.721 88.164 138.511 1.00 158.16 123 THR A CA 1
ATOM 937 C C . THR A 1 123 ? 151.350 87.866 137.074 1.00 160.88 123 THR A C 1
ATOM 938 O O . THR A 1 123 ? 150.412 87.096 136.832 1.00 161.08 123 THR A O 1
ATOM 942 N N . GLU A 1 124 ? 152.049 88.483 136.124 1.00 162.59 124 GLU A N 1
ATOM 943 C CA . GLU A 1 124 ? 151.544 88.669 134.763 1.00 161.88 124 GLU A CA 1
ATOM 944 C C . GLU A 1 124 ? 150.984 87.375 134.192 1.00 163.03 124 GLU A C 1
ATOM 945 O O . GLU A 1 124 ? 150.230 87.406 133.220 1.00 163.41 124 GLU A O 1
ATOM 951 N N . PHE A 1 125 ? 151.306 86.254 134.840 1.00 163.13 125 PHE A N 1
ATOM 952 C CA . PHE A 1 125 ? 150.816 84.918 134.529 1.00 162.31 125 PHE A CA 1
ATOM 953 C C . PHE A 1 125 ? 149.329 84.922 134.193 1.00 161.66 125 PHE A C 1
ATOM 954 O O . PHE A 1 125 ? 148.857 84.071 133.434 1.00 160.19 125 PHE A O 1
ATOM 962 N N . ALA A 1 126 ? 148.577 85.869 134.755 1.00 160.20 126 ALA A N 1
ATOM 963 C CA . ALA A 1 126 ? 147.221 86.105 134.278 1.00 158.57 126 ALA A CA 1
ATOM 964 C C . ALA A 1 126 ? 147.270 86.952 133.010 1.00 159.54 126 ALA A C 1
ATOM 965 O O . ALA A 1 126 ? 146.585 87.976 132.904 1.00 157.73 126 ALA A O 1
ATOM 967 N N . ASP A 1 127 ? 148.093 86.529 132.049 1.00 162.13 127 ASP A N 1
ATOM 968 C CA . ASP A 1 127 ? 148.135 87.079 130.698 1.00 161.65 127 ASP A CA 1
ATOM 969 C C . ASP A 1 127 ? 147.645 86.086 129.664 1.00 161.63 127 ASP A C 1
ATOM 970 O O . ASP A 1 127 ? 146.884 86.458 128.769 1.00 160.62 127 ASP A O 1
ATOM 975 N N . ARG A 1 128 ? 148.080 84.826 129.761 1.00 161.54 128 ARG A N 1
ATOM 976 C CA . ARG A 1 128 ? 147.498 83.790 128.920 1.00 160.44 128 ARG A CA 1
ATOM 977 C C . ARG A 1 128 ? 146.040 83.558 129.282 1.00 159.83 128 ARG A C 1
ATOM 978 O O . ARG A 1 128 ? 145.252 83.131 128.432 1.00 158.36 128 ARG A O 1
ATOM 986 N N . LEU A 1 129 ? 145.661 83.856 130.530 1.00 161.19 129 LEU A N 1
ATOM 987 C CA . LEU A 1 129 ? 144.271 83.729 130.950 1.00 161.32 129 LEU A CA 1
ATOM 988 C C . LEU A 1 129 ? 143.359 84.643 130.145 1.00 160.07 129 LEU A C 1
ATOM 989 O O . LEU A 1 129 ? 142.146 84.410 130.099 1.00 160.32 129 LEU A O 1
ATOM 994 N N . GLN A 1 130 ? 143.919 85.672 129.507 1.00 158.99 130 GLN A N 1
ATOM 995 C CA . GLN A 1 130 ? 143.162 86.447 128.532 1.00 157.62 130 GLN A CA 1
ATOM 996 C C . GLN A 1 130 ? 142.640 85.548 127.417 1.00 158.94 130 GLN A C 1
ATOM 997 O O . GLN A 1 130 ? 141.444 85.550 127.106 1.00 158.51 130 GLN A O 1
ATOM 1003 N N . ALA A 1 131 ? 143.528 84.771 126.804 1.00 159.00 131 ALA A N 1
ATOM 1004 C CA . ALA A 1 131 ? 143.141 83.866 125.721 1.00 157.83 131 ALA A CA 1
ATOM 1005 C C . ALA A 1 131 ? 142.877 82.443 126.213 1.00 157.91 131 ALA A C 1
ATOM 1006 O O . ALA A 1 131 ? 143.383 81.474 125.649 1.00 158.41 131 ALA A O 1
ATOM 1008 N N . ILE A 1 132 ? 142.079 82.301 127.271 1.00 157.69 132 ILE A N 1
ATOM 1009 C CA . ILE A 1 132 ? 141.511 81.008 127.645 1.00 158.20 132 ILE A CA 1
ATOM 1010 C C . ILE A 1 132 ? 140.007 81.188 127.796 1.00 159.17 132 ILE A C 1
ATOM 1011 O O . ILE A 1 132 ? 139.228 80.245 127.620 1.00 160.44 132 ILE A O 1
ATOM 1016 N N . LEU A 1 133 ? 139.603 82.401 128.114 1.00 158.16 133 LEU A N 1
ATOM 1017 C CA . LEU A 1 133 ? 138.228 82.856 128.215 1.00 159.05 133 LEU A CA 1
ATOM 1018 C C . LEU A 1 133 ? 137.754 83.433 126.887 1.00 160.81 133 LEU A C 1
ATOM 1019 O O . LEU A 1 133 ? 138.564 83.878 126.068 1.00 160.06 133 LEU A O 1
ATOM 1024 N N . PRO A 1 134 ? 136.445 83.417 126.635 1.00 162.99 134 PRO A N 1
ATOM 1025 C CA . PRO A 1 134 ? 135.948 83.867 125.337 1.00 161.24 134 PRO A CA 1
ATOM 1026 C C . PRO A 1 134 ? 136.314 85.315 125.092 1.00 158.27 134 PRO A C 1
ATOM 1027 O O . PRO A 1 134 ? 136.331 86.138 126.027 1.00 156.81 134 PRO A O 1
ATOM 1031 N N . PRO A 1 135 ? 136.597 85.684 123.838 1.00 157.41 135 PRO A N 1
ATOM 1032 C CA . PRO A 1 135 ? 137.038 87.057 123.557 1.00 157.64 135 PRO A CA 1
ATOM 1033 C C . PRO A 1 135 ? 135.918 88.078 123.695 1.00 158.51 135 PRO A C 1
ATOM 1034 O O . PRO A 1 135 ? 135.703 88.909 122.806 1.00 158.59 135 PRO A O 1
ATOM 1038 N N . GLY A 1 136 ? 135.209 88.023 124.817 1.00 157.38 136 GLY A N 1
ATOM 1039 C CA . GLY A 1 136 ? 134.196 88.999 125.157 1.00 154.77 136 GLY A CA 1
ATOM 1040 C C . GLY A 1 136 ? 134.340 89.400 126.608 1.00 154.41 136 GLY A C 1
ATOM 1041 O O . GLY A 1 136 ? 133.574 90.219 127.125 1.00 152.48 136 GLY A O 1
ATOM 1042 N N . LEU A 1 137 ? 135.332 88.811 127.275 1.00 154.90 137 LEU A N 1
ATOM 1043 C CA . LEU A 1 137 ? 135.645 89.113 128.665 1.00 151.82 137 LEU A CA 1
ATOM 1044 C C . LEU A 1 137 ? 137.097 89.559 128.816 1.00 150.64 137 LEU A C 1
ATOM 1045 O O . LEU A 1 137 ? 137.734 89.286 129.836 1.00 150.11 137 LEU A O 1
ATOM 1050 N N . LEU A 1 138 ? 137.636 90.236 127.798 1.00 151.05 138 LEU A N 1
ATOM 1051 C CA . LEU A 1 138 ? 138.977 90.800 127.909 1.00 150.03 138 LEU A CA 1
ATOM 1052 C C . LEU A 1 138 ? 139.075 91.811 129.039 1.00 149.24 138 LEU A C 1
ATOM 1053 O O . LEU A 1 138 ? 140.168 92.025 129.575 1.00 149.97 138 LEU A O 1
ATOM 1058 N N . GLY A 1 139 ? 137.960 92.443 129.405 1.00 147.17 139 GLY A N 1
ATOM 1059 C CA . GLY A 1 139 ? 137.987 93.399 130.497 1.00 143.85 139 GLY A CA 1
ATOM 1060 C C . GLY A 1 139 ? 138.241 92.757 131.847 1.00 142.66 139 GLY A C 1
ATOM 1061 O O . GLY A 1 139 ? 138.988 93.300 132.663 1.00 143.03 139 GLY A O 1
ATOM 1062 N N . LEU A 1 140 ? 137.622 91.596 132.108 1.00 141.82 140 LEU A N 1
ATOM 1063 C CA . LEU A 1 140 ? 137.900 90.889 133.357 1.00 140.58 140 LEU A CA 1
ATOM 1064 C C . LEU A 1 140 ? 139.386 90.632 133.547 1.00 141.71 140 LEU A C 1
ATOM 1065 O O . LEU A 1 140 ? 139.865 90.657 134.685 1.00 141.45 140 LEU A O 1
ATOM 1070 N N . VAL A 1 141 ? 140.120 90.376 132.466 1.00 144.44 141 VAL A N 1
ATOM 1071 C CA . VAL A 1 141 ? 141.571 90.301 132.563 1.00 146.24 141 VAL A CA 1
ATOM 1072 C C . VAL A 1 141 ? 142.154 91.675 132.856 1.00 143.98 141 VAL A C 1
ATOM 1073 O O . VAL A 1 141 ? 143.037 91.815 133.707 1.00 142.10 141 VAL A O 1
ATOM 1077 N N . ALA A 1 142 ? 141.665 92.708 132.164 1.00 143.95 142 ALA A N 1
ATOM 1078 C CA . ALA A 1 142 ? 142.125 94.067 132.427 1.00 141.82 142 ALA A CA 1
ATOM 1079 C C . ALA A 1 142 ? 141.703 94.547 133.810 1.00 140.65 142 ALA A C 1
ATOM 1080 O O . ALA A 1 142 ? 142.477 95.236 134.485 1.00 141.59 142 ALA A O 1
ATOM 1082 N N . ILE A 1 143 ? 140.486 94.210 134.242 1.00 140.21 143 ILE A N 1
ATOM 1083 C CA . ILE A 1 143 ? 140.063 94.541 135.601 1.00 135.56 143 ILE A CA 1
ATOM 1084 C C . ILE A 1 143 ? 140.948 93.837 136.618 1.00 135.76 143 ILE A C 1
ATOM 1085 O O . ILE A 1 143 ? 141.474 94.461 137.547 1.00 137.32 143 ILE A O 1
ATOM 1090 N N . LEU A 1 144 ? 141.129 92.527 136.459 1.00 136.49 144 LEU A N 1
ATOM 1091 C CA . LEU A 1 144 ? 142.015 91.798 137.352 1.00 136.97 144 LEU A CA 1
ATOM 1092 C C . LEU A 1 144 ? 143.471 92.199 137.160 1.00 138.78 144 LEU A C 1
ATOM 1093 O O . LEU A 1 144 ? 144.288 91.939 138.048 1.00 139.59 144 LEU A O 1
ATOM 1098 N N . ARG A 1 145 ? 143.810 92.858 136.047 1.00 139.61 145 ARG A N 1
ATOM 1099 C CA . ARG A 1 145 ? 145.176 93.340 135.887 1.00 142.76 145 ARG A CA 1
ATOM 1100 C C . ARG A 1 145 ? 145.375 94.681 136.581 1.00 141.49 145 ARG A C 1
ATOM 1101 O O . ARG A 1 145 ? 146.423 94.918 137.192 1.00 140.59 145 ARG A O 1
ATOM 1109 N N . ASN A 1 146 ? 144.387 95.568 136.499 1.00 140.64 146 ASN A N 1
ATOM 1110 C CA . ASN A 1 146 ? 144.376 96.789 137.303 1.00 137.27 146 ASN A CA 1
ATOM 1111 C C . ASN A 1 146 ? 143.535 96.566 138.563 1.00 132.38 146 ASN A C 1
ATOM 1112 O O . ASN A 1 146 ? 142.541 97.244 138.822 1.00 129.43 146 ASN A O 1
ATOM 1117 N N . TRP A 1 147 ? 143.965 95.574 139.347 1.00 132.72 147 TRP A N 1
ATOM 1118 C CA . TRP A 1 147 ? 143.143 95.063 140.441 1.00 129.41 147 TRP A CA 1
ATOM 1119 C C . TRP A 1 147 ? 142.909 96.115 141.520 1.00 123.57 147 TRP A C 1
ATOM 1120 O O . TRP A 1 147 ? 141.762 96.380 141.898 1.00 120.50 147 TRP A O 1
ATOM 1131 N N . THR A 1 148 ? 143.981 96.721 142.034 1.00 124.49 148 THR A N 1
ATOM 1132 C CA . THR A 1 148 ? 143.825 97.640 143.159 1.00 123.51 148 THR A CA 1
ATOM 1133 C C . THR A 1 148 ? 143.135 98.921 142.713 1.00 120.30 148 THR A C 1
ATOM 1134 O O . THR A 1 148 ? 142.309 99.483 143.442 1.00 117.98 148 THR A O 1
ATOM 1138 N N . PHE A 1 149 ? 143.471 99.398 141.513 1.00 121.58 149 PHE A N 1
ATOM 1139 C CA . PHE A 1 149 ? 142.780 100.550 140.947 1.00 118.92 149 PHE A CA 1
ATOM 1140 C C . PHE A 1 149 ? 141.297 100.269 140.754 1.00 114.22 149 PHE A C 1
ATOM 1141 O O . PHE A 1 149 ? 140.474 101.186 140.850 1.00 109.52 149 PHE A O 1
ATOM 1149 N N . ALA A 1 150 ? 140.940 99.014 140.474 1.00 118.29 150 ALA A N 1
ATOM 1150 C CA . ALA A 1 150 ? 139.531 98.645 140.402 1.00 114.66 150 ALA A CA 1
ATOM 1151 C C . ALA A 1 150 ? 138.864 98.747 141.767 1.00 110.83 150 ALA A C 1
ATOM 1152 O O . ALA A 1 150 ? 137.726 99.216 141.873 1.00 107.13 150 ALA A O 1
ATOM 1154 N N . ALA A 1 151 ? 139.558 98.314 142.822 1.00 111.49 151 ALA A N 1
ATOM 1155 C CA . ALA A 1 151 ? 139.005 98.410 144.167 1.00 107.50 151 ALA A CA 1
ATOM 1156 C C . ALA A 1 151 ? 138.823 99.853 144.615 1.00 105.63 151 ALA A C 1
ATOM 1157 O O . ALA A 1 151 ? 137.994 100.116 145.493 1.00 102.89 151 ALA A O 1
ATOM 1159 N N . PHE A 1 152 ? 139.572 100.791 144.034 1.00 107.50 152 PHE A N 1
ATOM 1160 C CA . PHE A 1 152 ? 139.450 102.190 144.429 1.00 104.57 152 PHE A CA 1
ATOM 1161 C C . PHE A 1 152 ? 138.264 102.863 143.747 1.00 101.69 152 PHE A C 1
ATOM 1162 O O . PHE A 1 152 ? 137.513 103.605 144.389 1.00 104.58 152 PHE A O 1
ATOM 1170 N N . TYR A 1 153 ? 138.083 102.616 142.446 1.00 98.27 153 TYR A N 1
ATOM 1171 C CA . TYR A 1 153 ? 136.987 103.250 141.720 1.00 95.78 153 TYR A CA 1
ATOM 1172 C C . TYR A 1 153 ? 135.634 102.836 142.280 1.00 94.39 153 TYR A C 1
ATOM 1173 O O . TYR A 1 153 ? 134.716 103.662 142.357 1.00 96.15 153 TYR A O 1
ATOM 1182 N N . VAL A 1 154 ? 135.485 101.568 142.665 1.00 94.82 154 VAL A N 1
ATOM 1183 C CA . VAL A 1 154 ? 134.238 101.124 143.277 1.00 95.13 154 VAL A CA 1
ATOM 1184 C C . VAL A 1 154 ? 134.041 101.787 144.634 1.00 96.96 154 VAL A C 1
ATOM 1185 O O . VAL A 1 154 ? 132.967 102.323 144.930 1.00 98.96 154 VAL A O 1
ATOM 1189 N N . LEU A 1 155 ? 135.077 101.777 145.476 1.00 96.82 155 LEU A N 1
ATOM 1190 C CA . LEU A 1 155 ? 134.944 102.365 146.803 1.00 95.07 155 LEU A CA 1
ATOM 1191 C C . LEU A 1 155 ? 134.868 103.886 146.760 1.00 94.86 155 LEU A C 1
ATOM 1192 O O . LEU A 1 155 ? 134.438 104.498 147.744 1.00 96.07 155 LEU A O 1
ATOM 1197 N N . ALA A 1 156 ? 135.269 104.508 145.649 1.00 94.46 156 ALA A N 1
ATOM 1198 C CA . ALA A 1 156 ? 135.119 105.953 145.517 1.00 90.51 156 ALA A CA 1
ATOM 1199 C C . ALA A 1 156 ? 133.739 106.326 144.988 1.00 92.07 156 ALA A C 1
ATOM 1200 O O . ALA A 1 156 ? 133.114 107.267 145.492 1.00 94.18 156 ALA A O 1
ATOM 1202 N N . GLU A 1 157 ? 133.249 105.608 143.971 1.00 91.70 157 GLU A N 1
ATOM 1203 C CA . GLU A 1 157 ? 131.871 105.802 143.527 1.00 94.33 157 GLU A CA 1
ATOM 1204 C C . GLU A 1 157 ? 130.866 105.451 144.613 1.00 92.60 157 GLU A C 1
ATOM 1205 O O . GLU A 1 157 ? 129.887 106.180 144.805 1.00 93.77 157 GLU A O 1
ATOM 1211 N N . LEU A 1 158 ? 131.082 104.346 145.325 1.00 88.94 158 LEU A N 1
ATOM 1212 C CA . LEU A 1 158 ? 130.110 103.908 146.316 1.00 88.74 158 LEU A CA 1
ATOM 1213 C C . LEU A 1 158 ? 130.047 104.825 147.529 1.00 87.69 158 LEU A C 1
ATOM 1214 O O . LEU A 1 158 ? 129.003 104.873 148.185 1.00 87.74 158 LEU A O 1
ATOM 1219 N N . TRP A 1 159 ? 131.120 105.565 147.827 1.00 85.49 159 TRP A N 1
ATOM 1220 C CA . TRP A 1 159 ? 131.150 106.373 149.044 1.00 81.35 159 TRP A CA 1
ATOM 1221 C C . TRP A 1 159 ? 129.976 107.343 149.099 1.00 80.58 159 TRP A C 1
ATOM 1222 O O . TRP A 1 159 ? 129.246 107.397 150.094 1.00 80.05 159 TRP A O 1
ATOM 1233 N N . GLY A 1 160 ? 129.777 108.118 148.032 1.00 80.06 160 GLY A N 1
ATOM 1234 C CA . GLY A 1 160 ? 128.654 109.041 148.006 1.00 78.69 160 GLY A CA 1
ATOM 1235 C C . GLY A 1 160 ? 127.316 108.331 148.053 1.00 77.74 160 GLY A C 1
ATOM 1236 O O . GLY A 1 160 ? 126.393 108.767 148.745 1.00 79.94 160 GLY A O 1
ATOM 1237 N N . SER A 1 161 ? 127.191 107.228 147.313 1.00 78.48 161 SER A N 1
ATOM 1238 C CA . SER A 1 161 ? 125.959 106.447 147.353 1.00 76.98 161 SER A CA 1
ATOM 1239 C C . SER A 1 161 ? 125.751 105.815 148.723 1.00 73.78 161 SER A C 1
ATOM 1240 O O . SER A 1 161 ? 124.625 105.788 149.235 1.00 77.10 161 SER A O 1
ATOM 1243 N N . VAL A 1 162 ? 126.820 105.303 149.332 1.00 75.16 162 VAL A N 1
ATOM 1244 C CA . VAL A 1 162 ? 126.692 104.652 150.630 1.00 76.95 162 VAL A CA 1
ATOM 1245 C C . VAL A 1 162 ? 126.566 105.683 151.743 1.00 77.65 162 VAL A C 1
ATOM 1246 O O . VAL A 1 162 ? 125.529 105.773 152.409 1.00 76.69 162 VAL A O 1
ATOM 1250 N N . MET A 1 163 ? 127.605 106.498 151.938 1.00 77.69 163 MET A N 1
ATOM 1251 C CA . MET A 1 163 ? 127.682 107.368 153.106 1.00 72.30 163 MET A CA 1
ATOM 1252 C C . MET A 1 163 ? 126.613 108.458 153.071 1.00 71.84 163 MET A C 1
ATOM 1253 O O . MET A 1 163 ? 125.885 108.656 154.049 1.00 72.12 163 MET A O 1
ATOM 1258 N N . LEU A 1 164 ? 126.502 109.174 151.949 1.00 70.30 164 LEU A N 1
ATOM 1259 C CA . LEU A 1 164 ? 125.624 110.340 151.903 1.00 67.11 164 LEU A CA 1
ATOM 1260 C C . LEU A 1 164 ? 124.160 109.932 151.797 1.00 66.45 164 LEU A C 1
ATOM 1261 O O . LEU A 1 164 ? 123.324 110.372 152.595 1.00 73.71 164 LEU A O 1
ATOM 1266 N N . SER A 1 165 ? 123.829 109.093 150.816 1.00 66.26 165 SER A N 1
ATOM 1267 C CA . SER A 1 165 ? 122.429 108.786 150.548 1.00 69.49 165 SER A CA 1
ATOM 1268 C C . SER A 1 165 ? 121.866 107.786 151.552 1.00 70.77 165 SER A C 1
ATOM 1269 O O . SER A 1 165 ? 120.774 107.991 152.094 1.00 75.81 165 SER A O 1
ATOM 1272 N N . LEU A 1 166 ? 122.594 106.703 151.817 1.00 69.99 166 LEU A N 1
ATOM 1273 C CA . LEU A 1 166 ? 122.091 105.647 152.688 1.00 72.92 166 LEU A CA 1
ATOM 1274 C C . LEU A 1 166 ? 122.387 105.924 154.159 1.00 75.16 166 LEU A C 1
ATOM 1275 O O . LEU A 1 166 ? 121.502 105.787 155.010 1.00 78.70 166 LEU A O 1
ATOM 1280 N N . MET A 1 167 ? 123.620 106.324 154.471 1.00 75.86 167 MET A N 1
ATOM 1281 C CA . MET A 1 167 ? 124.068 106.338 155.859 1.00 76.61 167 MET A CA 1
ATOM 1282 C C . MET A 1 167 ? 123.679 107.631 156.569 1.00 76.32 167 MET A C 1
ATOM 1283 O O . MET A 1 167 ? 123.076 107.593 157.647 1.00 78.84 167 MET A O 1
ATOM 1288 N N . PHE A 1 168 ? 124.011 108.784 155.984 1.00 74.26 168 PHE A N 1
ATOM 1289 C CA . PHE A 1 168 ? 123.657 110.054 156.613 1.00 72.38 168 PHE A CA 1
ATOM 1290 C C . PHE A 1 168 ? 122.149 110.252 156.635 1.00 73.12 168 PHE A C 1
ATOM 1291 O O . PHE A 1 168 ? 121.548 110.439 157.698 1.00 74.84 168 PHE A O 1
ATOM 1299 N N . TRP A 1 169 ? 121.525 110.237 155.455 1.00 70.00 169 TRP A N 1
ATOM 1300 C CA . TRP A 1 169 ? 120.091 110.485 155.372 1.00 69.34 169 TRP A CA 1
ATOM 1301 C C . TRP A 1 169 ? 119.308 109.430 156.140 1.00 74.61 169 TRP A C 1
ATOM 1302 O O . TRP A 1 169 ? 118.346 109.753 156.844 1.00 83.90 169 TRP A O 1
ATOM 1313 N N . GLY A 1 170 ? 119.715 108.164 156.029 1.00 71.74 170 GLY A N 1
ATOM 1314 C CA . GLY A 1 170 ? 119.089 107.127 156.829 1.00 76.60 170 GLY A CA 1
ATOM 1315 C C . GLY A 1 170 ? 119.216 107.382 158.316 1.00 79.98 170 GLY A C 1
ATOM 1316 O O . GLY A 1 170 ? 118.329 107.017 159.092 1.00 86.43 170 GLY A O 1
ATOM 1317 N N . PHE A 1 171 ? 120.315 108.012 158.735 1.00 77.86 171 PHE A N 1
ATOM 1318 C CA . PHE A 1 171 ? 120.439 108.441 160.122 1.00 79.79 171 PHE A CA 1
ATOM 1319 C C . PHE A 1 171 ? 119.558 109.652 160.405 1.00 83.97 171 PHE A C 1
ATOM 1320 O O . PHE A 1 171 ? 118.908 109.717 161.453 1.00 87.73 171 PHE A O 1
ATOM 1328 N N . ALA A 1 172 ? 119.524 110.616 159.481 1.00 81.94 172 ALA A N 1
ATOM 1329 C CA . ALA A 1 172 ? 118.700 111.805 159.676 1.00 76.90 172 ALA A CA 1
ATOM 1330 C C . ALA A 1 172 ? 117.219 111.449 159.710 1.00 79.51 172 ALA A C 1
ATOM 1331 O O . ALA A 1 172 ? 116.471 111.940 160.563 1.00 87.24 172 ALA A O 1
ATOM 1333 N N . ASN A 1 173 ? 116.777 110.588 158.792 1.00 76.76 173 ASN A N 1
ATOM 1334 C CA . ASN A 1 173 ? 115.375 110.190 158.747 1.00 77.23 173 ASN A CA 1
ATOM 1335 C C . ASN A 1 173 ? 114.956 109.364 159.954 1.00 83.84 173 ASN A C 1
ATOM 1336 O O . ASN A 1 173 ? 113.755 109.247 160.216 1.00 90.43 173 ASN A O 1
ATOM 1341 N N . GLU A 1 174 ? 115.907 108.787 160.686 1.00 84.03 174 GLU A N 1
ATOM 1342 C CA . GLU A 1 174 ? 115.595 108.069 161.912 1.00 89.55 174 GLU A CA 1
ATOM 1343 C C . GLU A 1 174 ? 115.491 108.985 163.121 1.00 92.22 174 GLU A C 1
ATOM 1344 O O . GLU A 1 174 ? 114.843 108.618 164.108 1.00 96.39 174 GLU A O 1
ATOM 1350 N N . ILE A 1 175 ? 116.094 110.172 163.062 1.00 87.68 175 ILE A N 1
ATOM 1351 C CA . ILE A 1 175 ? 116.209 111.033 164.227 1.00 88.52 175 ILE A CA 1
ATOM 1352 C C . ILE A 1 175 ? 115.587 112.407 164.000 1.00 92.80 175 ILE A C 1
ATOM 1353 O O . ILE A 1 175 ? 115.844 113.331 164.772 1.00 101.19 175 ILE A O 1
ATOM 1358 N N . THR A 1 176 ? 114.767 112.566 162.964 1.00 87.69 176 THR A N 1
ATOM 1359 C CA . THR A 1 176 ? 114.156 113.854 162.660 1.00 84.72 176 THR A CA 1
ATOM 1360 C C . THR A 1 176 ? 112.683 113.658 162.335 1.00 85.64 176 THR A C 1
ATOM 1361 O O . THR A 1 176 ? 112.334 112.814 161.503 1.00 85.08 176 THR A O 1
ATOM 1365 N N . LYS A 1 177 ? 111.823 114.437 162.991 1.00 87.47 177 LYS A N 1
ATOM 1366 C CA . LYS A 1 177 ? 110.396 114.393 162.710 1.00 88.35 177 LYS A CA 1
ATOM 1367 C C . LYS A 1 177 ? 110.093 115.104 161.391 1.00 86.09 177 LYS A C 1
ATOM 1368 O O . LYS A 1 177 ? 110.929 115.812 160.826 1.00 88.46 177 LYS A O 1
ATOM 1374 N N . ILE A 1 178 ? 108.867 114.910 160.901 1.00 83.96 178 ILE A N 1
ATOM 1375 C CA . ILE A 1 178 ? 108.488 115.454 159.598 1.00 84.97 178 ILE A CA 1
ATOM 1376 C C . ILE A 1 178 ? 108.429 116.977 159.640 1.00 87.71 178 ILE A C 1
ATOM 1377 O O . ILE A 1 178 ? 108.970 117.659 158.760 1.00 88.17 178 ILE A O 1
ATOM 1382 N N . HIS A 1 179 ? 107.768 117.534 160.660 1.00 90.22 179 HIS A N 1
ATOM 1383 C CA . HIS A 1 179 ? 107.688 118.986 160.782 1.00 88.16 179 HIS A CA 1
ATOM 1384 C C . HIS A 1 179 ? 109.066 119.597 160.985 1.00 83.56 179 HIS A C 1
ATOM 1385 O O . HIS A 1 179 ? 109.338 120.700 160.498 1.00 82.56 179 HIS A O 1
ATOM 1392 N N . GLU A 1 180 ? 109.942 118.895 161.701 1.00 84.19 180 GLU A N 1
ATOM 1393 C CA . GLU A 1 180 ? 111.323 119.326 161.859 1.00 83.61 180 GLU A CA 1
ATOM 1394 C C . GLU A 1 180 ? 112.129 119.102 160.585 1.00 81.32 180 GLU A C 1
ATOM 1395 O O . GLU A 1 180 ? 113.055 119.871 160.292 1.00 84.70 180 GLU A O 1
ATOM 1401 N N . ALA A 1 181 ? 111.783 118.068 159.813 1.00 78.48 181 ALA A N 1
ATOM 1402 C CA . ALA A 1 181 ? 112.448 117.842 158.534 1.00 74.15 181 ALA A CA 1
ATOM 1403 C C . ALA A 1 181 ? 112.169 118.978 157.559 1.00 75.20 181 ALA A C 1
ATOM 1404 O O . ALA A 1 181 ? 113.082 119.438 156.862 1.00 77.97 181 ALA A O 1
ATOM 1406 N N . LYS A 1 182 ? 110.921 119.465 157.523 1.00 78.25 182 LYS A N 1
ATOM 1407 C CA . LYS A 1 182 ? 110.569 120.571 156.633 1.00 78.54 182 LYS A CA 1
ATOM 1408 C C . LYS A 1 182 ? 111.428 121.802 156.877 1.00 80.61 182 LYS A C 1
ATOM 1409 O O . LYS A 1 182 ? 111.594 122.623 155.968 1.00 81.76 182 LYS A O 1
ATOM 1415 N N . ARG A 1 183 ? 111.976 121.946 158.080 1.00 76.72 183 ARG A N 1
ATOM 1416 C CA . ARG A 1 183 ? 112.804 123.086 158.434 1.00 71.45 183 ARG A CA 1
ATOM 1417 C C . ARG A 1 183 ? 114.296 122.793 158.369 1.00 75.67 183 ARG A C 1
ATOM 1418 O O . ARG A 1 183 ? 115.085 123.721 158.175 1.00 83.05 183 ARG A O 1
ATOM 1426 N N . PHE A 1 184 ? 114.704 121.532 158.522 1.00 74.95 184 PHE A N 1
ATOM 1427 C CA . PHE A 1 184 ? 116.128 121.211 158.570 1.00 71.18 184 PHE A CA 1
ATOM 1428 C C . PHE A 1 184 ? 116.692 120.663 157.263 1.00 70.56 184 PHE A C 1
ATOM 1429 O O . PHE A 1 184 ? 117.819 121.011 156.900 1.00 73.08 184 PHE A O 1
ATOM 1437 N N . TYR A 1 185 ? 115.949 119.811 156.546 1.00 73.25 185 TYR A N 1
ATOM 1438 C CA . TYR A 1 185 ? 116.562 119.033 155.471 1.00 74.38 185 TYR A CA 1
ATOM 1439 C C . TYR A 1 185 ? 117.062 119.911 154.333 1.00 75.37 185 TYR A C 1
ATOM 1440 O O . TYR A 1 185 ? 118.071 119.585 153.699 1.00 78.54 185 TYR A O 1
ATOM 1449 N N . ALA A 1 186 ? 116.369 121.013 154.048 1.00 75.73 186 ALA A N 1
ATOM 1450 C CA . ALA A 1 186 ? 116.827 121.900 152.986 1.00 74.84 186 ALA A CA 1
ATOM 1451 C C . ALA A 1 186 ? 118.202 122.477 153.291 1.00 76.15 186 ALA A C 1
ATOM 1452 O O . ALA A 1 186 ? 118.990 122.720 152.371 1.00 76.98 186 ALA A O 1
ATOM 1454 N N . LEU A 1 187 ? 118.516 122.679 154.570 1.00 76.10 187 LEU A N 1
ATOM 1455 C CA . LEU A 1 187 ? 119.712 123.412 154.961 1.00 75.36 187 LEU A CA 1
ATOM 1456 C C . LEU A 1 187 ? 120.997 122.607 154.818 1.00 79.58 187 LEU A C 1
ATOM 1457 O O . LEU A 1 187 ? 122.070 123.205 154.687 1.00 85.67 187 LEU A O 1
ATOM 1462 N N . PHE A 1 188 ? 120.916 121.275 154.824 1.00 75.67 188 PHE A N 1
ATOM 1463 C CA . PHE A 1 188 ? 122.108 120.440 154.939 1.00 71.82 188 PHE A CA 1
ATOM 1464 C C . PHE A 1 188 ? 123.038 120.504 153.733 1.00 74.13 188 PHE A C 1
ATOM 1465 O O . PHE A 1 188 ? 124.177 120.046 153.847 1.00 81.90 188 PHE A O 1
ATOM 1473 N N . GLY A 1 189 ? 122.597 121.041 152.592 1.00 70.23 189 GLY A N 1
ATOM 1474 C CA . GLY A 1 189 ? 123.499 121.207 151.461 1.00 77.46 189 GLY A CA 1
ATOM 1475 C C . GLY A 1 189 ? 124.418 122.403 151.568 1.00 84.74 189 GLY A C 1
ATOM 1476 O O . GLY A 1 189 ? 125.347 122.537 150.764 1.00 87.94 189 GLY A O 1
ATOM 1477 N N . ILE A 1 190 ? 124.177 123.288 152.537 1.00 82.80 190 ILE A N 1
ATOM 1478 C CA . ILE A 1 190 ? 125.171 124.310 152.845 1.00 80.62 190 ILE A CA 1
ATOM 1479 C C . ILE A 1 190 ? 126.466 123.645 153.276 1.00 82.75 190 ILE A C 1
ATOM 1480 O O . ILE A 1 190 ? 127.567 124.107 152.948 1.00 87.23 190 ILE A O 1
ATOM 1485 N N . GLY A 1 191 ? 126.351 122.542 154.017 1.00 79.18 191 GLY A N 1
ATOM 1486 C CA . GLY A 1 191 ? 127.518 121.732 154.302 1.00 77.61 191 GLY A CA 1
ATOM 1487 C C . GLY A 1 191 ? 128.173 121.213 153.038 1.00 77.39 191 GLY A C 1
ATOM 1488 O O . GLY A 1 191 ? 129.399 121.171 152.942 1.00 78.65 191 GLY A O 1
ATOM 1489 N N . ALA A 1 192 ? 127.366 120.830 152.044 1.00 74.46 192 ALA A N 1
ATOM 1490 C CA . ALA A 1 192 ? 127.925 120.373 150.775 1.00 75.11 192 ALA A CA 1
ATOM 1491 C C . ALA A 1 192 ? 128.719 121.478 150.092 1.00 81.65 192 ALA A C 1
ATOM 1492 O O . ALA A 1 192 ? 129.810 121.235 149.571 1.00 87.87 192 ALA A O 1
ATOM 1494 N N . ASN A 1 193 ? 128.190 122.702 150.090 1.00 77.97 193 ASN A N 1
ATOM 1495 C CA . ASN A 1 193 ? 128.890 123.808 149.433 1.00 77.30 193 ASN A CA 1
ATOM 1496 C C . ASN A 1 193 ? 130.163 124.199 150.187 1.00 78.75 193 ASN A C 1
ATOM 1497 O O . ASN A 1 193 ? 131.205 124.471 149.569 1.00 82.27 193 ASN A O 1
ATOM 1502 N N . ILE A 1 194 ? 130.103 124.238 151.520 1.00 77.43 194 ILE A N 1
ATOM 1503 C CA . ILE A 1 194 ? 131.296 124.559 152.300 1.00 78.88 194 ILE A CA 1
ATOM 1504 C C . ILE A 1 194 ? 132.355 123.476 152.122 1.00 83.66 194 ILE A C 1
ATOM 1505 O O . ILE A 1 194 ? 133.552 123.768 151.984 1.00 87.89 194 ILE A O 1
ATOM 1510 N N . SER A 1 195 ? 131.935 122.209 152.112 1.00 82.04 195 SER A N 1
ATOM 1511 C CA . SER A 1 195 ? 132.857 121.124 151.813 1.00 80.27 195 SER A CA 1
ATOM 1512 C C . SER A 1 195 ? 133.377 121.211 150.387 1.00 83.69 195 SER A C 1
ATOM 1513 O O . SER A 1 195 ? 134.489 120.759 150.111 1.00 89.50 195 SER A O 1
ATOM 1516 N N . LEU A 1 196 ? 132.587 121.769 149.468 1.00 81.98 196 LEU A N 1
ATOM 1517 C CA . LEU A 1 196 ? 133.081 121.992 148.115 1.00 84.11 196 LEU A CA 1
ATOM 1518 C C . LEU A 1 196 ? 134.219 123.001 148.113 1.00 88.46 196 LEU A C 1
ATOM 1519 O O . LEU A 1 196 ? 135.214 122.814 147.409 1.00 92.11 196 LEU A O 1
ATOM 1524 N N . LEU A 1 197 ? 134.095 124.071 148.899 1.00 86.53 197 LEU A N 1
ATOM 1525 C CA . LEU A 1 197 ? 135.213 125.008 149.042 1.00 87.02 197 LEU A CA 1
ATOM 1526 C C . LEU A 1 197 ? 136.430 124.324 149.666 1.00 92.46 197 LEU A C 1
ATOM 1527 O O . LEU A 1 197 ? 137.573 124.505 149.211 1.00 100.07 197 LEU A O 1
ATOM 1532 N N . ALA A 1 198 ? 136.200 123.534 150.718 1.00 90.59 198 ALA A N 1
ATOM 1533 C CA . ALA A 1 198 ? 137.303 122.846 151.386 1.00 90.91 198 ALA A CA 1
ATOM 1534 C C . ALA A 1 198 ? 138.015 121.891 150.435 1.00 94.37 198 ALA A C 1
ATOM 1535 O O . ALA A 1 198 ? 139.250 121.850 150.390 1.00 99.86 198 ALA A O 1
ATOM 1537 N N . SER A 1 199 ? 137.250 121.123 149.657 1.00 90.16 199 SER A N 1
ATOM 1538 C CA . SER A 1 199 ? 137.833 120.230 148.666 1.00 92.09 199 SER A CA 1
ATOM 1539 C C . SER A 1 199 ? 138.502 121.002 147.540 1.00 98.34 199 SER A C 1
ATOM 1540 O O . SER A 1 199 ? 139.511 120.546 146.996 1.00 107.08 199 SER A O 1
ATOM 1543 N N . GLY A 1 200 ? 137.960 122.164 147.174 1.00 95.98 200 GLY A N 1
ATOM 1544 C CA . GLY A 1 200 ? 138.610 122.990 146.176 1.00 102.43 200 GLY A CA 1
ATOM 1545 C C . GLY A 1 200 ? 139.994 123.423 146.602 1.00 110.08 200 GLY A C 1
ATOM 1546 O O . GLY A 1 200 ? 140.904 123.499 145.776 1.00 115.80 200 GLY A O 1
ATOM 1547 N N . ARG A 1 201 ? 140.174 123.717 147.891 1.00 108.13 201 ARG A N 1
ATOM 1548 C CA . ARG A 1 201 ? 141.531 123.987 148.366 1.00 109.59 201 ARG A CA 1
ATOM 1549 C C . ARG A 1 201 ? 142.365 122.710 148.476 1.00 111.46 201 ARG A C 1
ATOM 1550 O O . ARG A 1 201 ? 143.543 122.700 148.096 1.00 116.22 201 ARG A O 1
ATOM 1558 N N . ALA A 1 202 ? 141.772 121.623 148.972 1.00 108.95 202 ALA A N 1
ATOM 1559 C CA . ALA A 1 202 ? 142.540 120.412 149.257 1.00 110.27 202 ALA A CA 1
ATOM 1560 C C . ALA A 1 202 ? 143.074 119.762 147.984 1.00 112.06 202 ALA A C 1
ATOM 1561 O O . ALA A 1 202 ? 144.250 119.377 147.911 1.00 117.70 202 ALA A O 1
ATOM 1563 N N . ILE A 1 203 ? 142.215 119.614 146.975 1.00 108.00 203 ILE A N 1
ATOM 1564 C CA . ILE A 1 203 ? 142.600 118.920 145.752 1.00 109.72 203 ILE A CA 1
ATOM 1565 C C . ILE A 1 203 ? 143.660 119.714 145.002 1.00 116.81 203 ILE A C 1
ATOM 1566 O O . ILE A 1 203 ? 144.609 119.143 144.448 1.00 120.04 203 ILE A O 1
ATOM 1571 N N . VAL A 1 204 ? 143.525 121.043 144.976 1.00 116.32 204 VAL A N 1
ATOM 1572 C CA . VAL A 1 204 ? 144.551 121.844 144.320 1.00 119.61 204 VAL A CA 1
ATOM 1573 C C . VAL A 1 204 ? 145.847 121.810 145.119 1.00 122.09 204 VAL A C 1
ATOM 1574 O O . VAL A 1 204 ? 146.933 121.854 144.535 1.00 123.08 204 VAL A O 1
ATOM 1578 N N . TRP A 1 205 ? 145.773 121.718 146.452 1.00 120.59 205 TRP A N 1
ATOM 1579 C CA . TRP A 1 205 ? 146.996 121.551 147.234 1.00 121.85 205 TRP A CA 1
ATOM 1580 C C . TRP A 1 205 ? 147.705 120.254 146.862 1.00 125.30 205 TRP A C 1
ATOM 1581 O O . TRP A 1 205 ? 148.933 120.228 146.699 1.00 127.48 205 TRP A O 1
ATOM 1592 N N . ALA A 1 206 ? 146.943 119.169 146.713 1.00 124.29 206 ALA A N 1
ATOM 1593 C CA . ALA A 1 206 ? 147.534 117.896 146.307 1.00 125.87 206 ALA A CA 1
ATOM 1594 C C . ALA A 1 206 ? 148.155 117.994 144.916 1.00 127.77 206 ALA A C 1
ATOM 1595 O O . ALA A 1 206 ? 149.273 117.515 144.680 1.00 128.81 206 ALA A O 1
ATOM 1597 N N . SER A 1 207 ? 147.440 118.624 143.979 1.00 125.78 207 SER A N 1
ATOM 1598 C CA . SER A 1 207 ? 147.961 118.761 142.622 1.00 126.98 207 SER A CA 1
ATOM 1599 C C . SER A 1 207 ? 149.219 119.621 142.588 1.00 130.13 207 SER A C 1
ATOM 1600 O O . SER A 1 207 ? 150.128 119.357 141.793 1.00 129.61 207 SER A O 1
ATOM 1603 N N . LYS A 1 208 ? 149.285 120.654 143.431 1.00 129.63 208 LYS A N 1
ATOM 1604 C CA . LYS A 1 208 ? 150.489 121.472 143.520 1.00 130.31 208 LYS A CA 1
ATOM 1605 C C . LYS A 1 208 ? 151.653 120.673 144.090 1.00 131.09 208 LYS A C 1
ATOM 1606 O O . LYS A 1 208 ? 152.776 120.740 143.575 1.00 133.45 208 LYS A O 1
ATOM 1612 N N . LEU A 1 209 ? 151.407 119.910 145.159 1.00 128.50 209 LEU A N 1
ATOM 1613 C CA . LEU A 1 209 ? 152.479 119.117 145.750 1.00 129.42 209 LEU A CA 1
ATOM 1614 C C . LEU A 1 209 ? 152.934 118.003 144.814 1.00 130.50 209 LEU A C 1
ATOM 1615 O O . LEU A 1 209 ? 154.059 117.509 144.951 1.00 132.21 209 LEU A O 1
ATOM 1620 N N . ARG A 1 210 ? 152.106 117.626 143.839 1.00 130.04 210 ARG A N 1
ATOM 1621 C CA . ARG A 1 210 ? 152.537 116.693 142.797 1.00 133.44 210 ARG A CA 1
ATOM 1622 C C . ARG A 1 210 ? 153.538 117.416 141.899 1.00 135.24 210 ARG A C 1
ATOM 1623 O O . ARG A 1 210 ? 153.233 117.853 140.787 1.00 133.31 210 ARG A O 1
ATOM 1631 N N . ALA A 1 211 ? 154.768 117.545 142.403 1.00 139.24 211 ALA A N 1
ATOM 1632 C CA . ALA A 1 211 ? 155.794 118.325 141.720 1.00 142.13 211 ALA A CA 1
ATOM 1633 C C . ALA A 1 211 ? 157.122 117.584 141.613 1.00 147.94 211 ALA A C 1
ATOM 1634 O O . ALA A 1 211 ? 157.925 117.877 140.720 1.00 149.62 211 ALA A O 1
ATOM 1636 N N . SER A 1 212 ? 157.373 116.635 142.514 1.00 149.29 212 SER A N 1
ATOM 1637 C CA . SER A 1 212 ? 158.647 115.923 142.524 1.00 154.91 212 SER A CA 1
ATOM 1638 C C . SER A 1 212 ? 158.754 115.026 141.296 1.00 158.22 212 SER A C 1
ATOM 1639 O O . SER A 1 212 ? 157.905 114.154 141.080 1.00 156.82 212 SER A O 1
ATOM 1642 N N . VAL A 1 213 ? 159.794 115.240 140.488 1.00 160.61 213 VAL A N 1
ATOM 1643 C CA . VAL A 1 213 ? 159.940 114.510 139.233 1.00 160.52 213 VAL A CA 1
ATOM 1644 C C . VAL A 1 213 ? 161.217 113.674 139.220 1.00 161.74 213 VAL A C 1
ATOM 1645 O O . VAL A 1 213 ? 161.248 112.584 138.636 1.00 161.20 213 VAL A O 1
ATOM 1649 N N . SER A 1 214 ? 162.269 114.152 139.885 1.00 163.09 214 SER A N 1
ATOM 1650 C CA . SER A 1 214 ? 163.585 113.531 139.778 1.00 166.90 214 SER A CA 1
ATOM 1651 C C . SER A 1 214 ? 164.044 112.889 141.081 1.00 169.43 214 SER A C 1
ATOM 1652 O O . SER A 1 214 ? 164.317 111.686 141.112 1.00 169.25 214 SER A O 1
ATOM 1655 N N . GLU A 1 215 ? 164.140 113.661 142.167 1.00 170.61 215 GLU A N 1
ATOM 1656 C CA . GLU A 1 215 ? 164.514 113.068 143.447 1.00 170.30 215 GLU A CA 1
ATOM 1657 C C . GLU A 1 215 ? 163.389 112.198 143.993 1.00 169.39 215 GLU A C 1
ATOM 1658 O O . GLU A 1 215 ? 163.643 111.136 144.574 1.00 167.50 215 GLU A O 1
ATOM 1664 N N . GLY A 1 216 ? 162.143 112.629 143.818 1.00 167.16 216 GLY A N 1
ATOM 1665 C CA . GLY A 1 216 ? 161.007 111.767 144.061 1.00 163.34 216 GLY A CA 1
ATOM 1666 C C . GLY A 1 216 ? 160.382 111.339 142.750 1.00 161.61 216 GLY A C 1
ATOM 1667 O O . GLY A 1 216 ? 159.662 112.115 142.117 1.00 161.64 216 GLY A O 1
ATOM 1668 N N . VAL A 1 217 ? 160.653 110.103 142.330 1.00 160.72 217 VAL A N 1
ATOM 1669 C CA . VAL A 1 217 ? 160.153 109.646 141.039 1.00 158.75 217 VAL A CA 1
ATOM 1670 C C . VAL A 1 217 ? 158.670 109.303 141.118 1.00 155.82 217 VAL A C 1
ATOM 1671 O O . VAL A 1 217 ? 157.946 109.434 140.124 1.00 152.46 217 VAL A O 1
ATOM 1675 N N . ASP A 1 218 ? 158.188 108.882 142.285 1.00 154.96 218 ASP A N 1
ATOM 1676 C CA . ASP A 1 218 ? 156.779 108.552 142.445 1.00 149.58 218 ASP A CA 1
ATOM 1677 C C . ASP A 1 218 ? 155.942 109.819 142.585 1.00 145.82 218 ASP A C 1
ATOM 1678 O O . ASP A 1 218 ? 156.082 110.561 143.565 1.00 146.72 218 ASP A O 1
ATOM 1683 N N . PRO A 1 219 ? 155.062 110.102 141.624 1.00 140.02 219 PRO A N 1
ATOM 1684 C CA . PRO A 1 219 ? 154.248 111.321 141.708 1.00 138.67 219 PRO A CA 1
ATOM 1685 C C . PRO A 1 219 ? 153.046 111.160 142.623 1.00 135.45 219 PRO A C 1
ATOM 1686 O O . PRO A 1 219 ? 152.633 112.111 143.293 1.00 132.93 219 PRO A O 1
ATOM 1690 N N . TRP A 1 220 ? 152.483 109.952 142.662 1.00 135.47 220 TRP A N 1
ATOM 1691 C CA . TRP A 1 220 ? 151.262 109.679 143.404 1.00 131.50 220 TRP A CA 1
ATOM 1692 C C . TRP A 1 220 ? 151.529 109.008 144.743 1.00 131.93 220 TRP A C 1
ATOM 1693 O O . TRP A 1 220 ? 150.638 108.351 145.287 1.00 131.85 220 TRP A O 1
ATOM 1704 N N . GLY A 1 221 ? 152.743 109.126 145.268 1.00 132.92 221 GLY A N 1
ATOM 1705 C CA . GLY A 1 221 ? 152.998 108.634 146.605 1.00 131.21 221 GLY A CA 1
ATOM 1706 C C . GLY A 1 221 ? 152.557 109.609 147.676 1.00 127.38 221 GLY A C 1
ATOM 1707 O O . GLY A 1 221 ? 151.588 109.355 148.397 1.00 124.82 221 GLY A O 1
ATOM 1708 N N . ILE A 1 222 ? 153.235 110.756 147.749 1.00 128.47 222 ILE A N 1
ATOM 1709 C CA . ILE A 1 222 ? 153.010 111.697 148.843 1.00 129.85 222 ILE A CA 1
ATOM 1710 C C . ILE A 1 222 ? 151.650 112.370 148.708 1.00 128.12 222 ILE A C 1
ATOM 1711 O O . ILE A 1 222 ? 150.915 112.519 149.693 1.00 125.76 222 ILE A O 1
ATOM 1716 N N . SER A 1 223 ? 151.299 112.801 147.493 1.00 129.67 223 SER A N 1
ATOM 1717 C CA . SER A 1 223 ? 150.011 113.454 147.286 1.00 129.12 223 SER A CA 1
ATOM 1718 C C . SER A 1 223 ? 148.862 112.523 147.637 1.00 122.17 223 SER A C 1
ATOM 1719 O O . SER A 1 223 ? 147.901 112.931 148.303 1.00 119.42 223 SER A O 1
ATOM 1722 N N . LEU A 1 224 ? 148.943 111.267 147.197 1.00 121.78 224 LEU A N 1
ATOM 1723 C CA . LEU A 1 224 ? 147.889 110.318 147.522 1.00 119.88 224 LEU A CA 1
ATOM 1724 C C . LEU A 1 224 ? 147.860 110.028 149.015 1.00 116.70 224 LEU A C 1
ATOM 1725 O O . LEU A 1 224 ? 146.781 109.966 149.608 1.00 117.70 224 LEU A O 1
ATOM 1730 N N . ARG A 1 225 ? 149.026 109.882 149.656 1.00 116.62 225 ARG A N 1
ATOM 1731 C CA . ARG A 1 225 ? 149.003 109.608 151.089 1.00 116.68 225 ARG A CA 1
ATOM 1732 C C . ARG A 1 225 ? 148.375 110.760 151.859 1.00 114.06 225 ARG A C 1
ATOM 1733 O O . ARG A 1 225 ? 147.600 110.528 152.793 1.00 110.45 225 ARG A O 1
ATOM 1741 N N . LEU A 1 226 ? 148.665 112.001 151.466 1.00 117.29 226 LEU A N 1
ATOM 1742 C CA . LEU A 1 226 ? 148.086 113.141 152.170 1.00 115.69 226 LEU A CA 1
ATOM 1743 C C . LEU A 1 226 ? 146.593 113.297 151.891 1.00 111.13 226 LEU A C 1
ATOM 1744 O O . LEU A 1 226 ? 145.819 113.571 152.815 1.00 109.15 226 LEU A O 1
ATOM 1749 N N . LEU A 1 227 ? 146.161 113.116 150.639 1.00 111.32 227 LEU A N 1
ATOM 1750 C CA . LEU A 1 227 ? 144.728 113.146 150.352 1.00 107.15 227 LEU A CA 1
ATOM 1751 C C . LEU A 1 227 ? 143.995 112.068 151.137 1.00 104.25 227 LEU A C 1
ATOM 1752 O O . LEU A 1 227 ? 142.899 112.299 151.667 1.00 104.93 227 LEU A O 1
ATOM 1757 N N . MET A 1 228 ? 144.597 110.886 151.241 1.00 105.74 228 MET A N 1
ATOM 1758 C CA . MET A 1 228 ? 143.902 109.767 151.852 1.00 102.16 228 MET A CA 1
ATOM 1759 C C . MET A 1 228 ? 143.876 109.920 153.368 1.00 103.18 228 MET A C 1
ATOM 1760 O O . MET A 1 228 ? 142.871 109.597 154.006 1.00 103.26 228 MET A O 1
ATOM 1765 N N . ALA A 1 229 ? 144.955 110.453 153.954 1.00 104.95 229 ALA A N 1
ATOM 1766 C CA . ALA A 1 229 ? 144.945 110.798 155.371 1.00 101.84 229 ALA A CA 1
ATOM 1767 C C . ALA A 1 229 ? 143.954 111.915 155.669 1.00 98.65 229 ALA A C 1
ATOM 1768 O O . ALA A 1 229 ? 143.338 111.925 156.738 1.00 95.09 229 ALA A O 1
ATOM 1770 N N . MET A 1 230 ? 143.798 112.868 154.748 1.00 100.80 230 MET A N 1
ATOM 1771 C CA . MET A 1 230 ? 142.785 113.903 154.916 1.00 99.52 230 MET A CA 1
ATOM 1772 C C . MET A 1 230 ? 141.384 113.303 154.919 1.00 96.60 230 MET A C 1
ATOM 1773 O O . MET A 1 230 ? 140.539 113.681 155.741 1.00 94.94 230 MET A O 1
ATOM 1778 N N . THR A 1 231 ? 141.123 112.360 154.009 1.00 98.32 231 THR A N 1
ATOM 1779 C CA . THR A 1 231 ? 139.840 111.665 154.024 1.00 93.64 231 THR A CA 1
ATOM 1780 C C . THR A 1 231 ? 139.654 110.865 155.307 1.00 92.91 231 THR A C 1
ATOM 1781 O O . THR A 1 231 ? 138.540 110.789 155.829 1.00 91.87 231 THR A O 1
ATOM 1785 N N . ILE A 1 232 ? 140.726 110.259 155.824 1.00 94.84 232 ILE A N 1
ATOM 1786 C CA . ILE A 1 232 ? 140.635 109.523 157.084 1.00 93.30 232 ILE A CA 1
ATOM 1787 C C . ILE A 1 232 ? 140.303 110.462 158.238 1.00 94.21 232 ILE A C 1
ATOM 1788 O O . ILE A 1 232 ? 139.484 110.134 159.103 1.00 93.11 232 ILE A O 1
ATOM 1793 N N . VAL A 1 233 ? 140.947 111.629 158.285 1.00 96.39 233 VAL A N 1
ATOM 1794 C CA . VAL A 1 233 ? 140.656 112.597 159.341 1.00 96.69 233 VAL A CA 1
ATOM 1795 C C . VAL A 1 233 ? 139.210 113.060 159.247 1.00 93.52 233 VAL A C 1
ATOM 1796 O O . VAL A 1 233 ? 138.505 113.157 160.258 1.00 93.22 233 VAL A O 1
ATOM 1800 N N . SER A 1 234 ? 138.742 113.344 158.030 1.00 90.88 234 SER A N 1
ATOM 1801 C CA . SER A 1 234 ? 137.358 113.767 157.855 1.00 88.05 234 SER A CA 1
ATOM 1802 C C . SER A 1 234 ? 136.383 112.660 158.246 1.00 88.10 234 SER A C 1
ATOM 1803 O O . SER A 1 234 ? 135.347 112.930 158.859 1.00 89.94 234 SER A O 1
ATOM 1806 N N . GLY A 1 235 ? 136.702 111.407 157.913 1.00 86.41 235 GLY A N 1
ATOM 1807 C CA . GLY A 1 235 ? 135.853 110.296 158.311 1.00 86.98 235 GLY A CA 1
ATOM 1808 C C . GLY A 1 235 ? 135.836 110.049 159.806 1.00 91.50 235 GLY A C 1
ATOM 1809 O O . GLY A 1 235 ? 134.801 109.678 160.366 1.00 96.29 235 GLY A O 1
ATOM 1810 N N . LEU A 1 236 ? 136.976 110.233 160.474 1.00 89.25 236 LEU A N 1
ATOM 1811 C CA . LEU A 1 236 ? 136.996 110.105 161.926 1.00 90.80 236 LEU A CA 1
ATOM 1812 C C . LEU A 1 236 ? 136.247 111.248 162.598 1.00 91.50 236 LEU A C 1
ATOM 1813 O O . LEU A 1 236 ? 135.598 111.035 163.626 1.00 92.69 236 LEU A O 1
ATOM 1818 N N . VAL A 1 237 ? 136.315 112.458 162.038 1.00 91.49 237 VAL A N 1
ATOM 1819 C CA . VAL A 1 237 ? 135.469 113.541 162.534 1.00 89.23 237 VAL A CA 1
ATOM 1820 C C . VAL A 1 237 ? 134.001 113.217 162.291 1.00 88.58 237 VAL A C 1
ATOM 1821 O O . VAL A 1 237 ? 133.142 113.535 163.118 1.00 93.26 237 VAL A O 1
ATOM 1825 N N . LEU A 1 238 ? 133.695 112.578 161.163 1.00 87.78 238 LEU A N 1
ATOM 1826 C CA . LEU A 1 238 ? 132.346 112.090 160.892 1.00 87.86 238 LEU A CA 1
ATOM 1827 C C . LEU A 1 238 ? 131.877 111.136 161.982 1.00 92.99 238 LEU A C 1
ATOM 1828 O O . LEU A 1 238 ? 130.769 111.270 162.517 1.00 97.08 238 LEU A O 1
ATOM 1833 N N . MET A 1 239 ? 132.709 110.145 162.303 1.00 91.14 239 MET A N 1
ATOM 1834 C CA . MET A 1 239 ? 132.351 109.160 163.317 1.00 91.99 239 MET A CA 1
ATOM 1835 C C . MET A 1 239 ? 132.249 109.786 164.699 1.00 94.97 239 MET A C 1
ATOM 1836 O O . MET A 1 239 ? 131.388 109.393 165.492 1.00 98.59 239 MET A O 1
ATOM 1841 N N . ALA A 1 240 ? 133.112 110.755 165.005 1.00 93.01 240 ALA A N 1
ATOM 1842 C CA . ALA A 1 240 ? 133.010 111.468 166.272 1.00 94.03 240 ALA A CA 1
ATOM 1843 C C . ALA A 1 240 ? 131.731 112.292 166.338 1.00 96.17 240 ALA A C 1
ATOM 1844 O O . ALA A 1 240 ? 131.110 112.395 167.398 1.00 99.17 240 ALA A O 1
ATOM 1846 N N . SER A 1 241 ? 131.327 112.894 165.217 1.00 93.45 241 SER A N 1
ATOM 1847 C CA . SER A 1 241 ? 130.054 113.604 165.172 1.00 89.79 241 SER A CA 1
ATOM 1848 C C . SER A 1 241 ? 128.891 112.650 165.401 1.00 94.86 241 SER A C 1
ATOM 1849 O O . SER A 1 241 ? 127.946 112.971 166.132 1.00 102.89 241 SER A O 1
ATOM 1852 N N . TYR A 1 242 ? 128.947 111.467 164.781 1.00 93.09 242 TYR A N 1
ATOM 1853 C CA . TYR A 1 242 ? 127.919 110.454 165.010 1.00 94.12 242 TYR A CA 1
ATOM 1854 C C . TYR A 1 242 ? 127.874 110.035 166.474 1.00 98.87 242 TYR A C 1
ATOM 1855 O O . TYR A 1 242 ? 126.794 109.933 167.070 1.00 101.93 242 TYR A O 1
ATOM 1864 N N . TRP A 1 243 ? 129.041 109.817 167.076 1.00 99.86 243 TRP A N 1
ATOM 1865 C CA . TRP A 1 243 ? 129.092 109.428 168.480 1.00 104.31 243 TRP A CA 1
ATOM 1866 C C . TRP A 1 243 ? 128.557 110.532 169.384 1.00 108.52 243 TRP A C 1
ATOM 1867 O O . TRP A 1 243 ? 127.825 110.258 170.339 1.00 111.26 243 TRP A O 1
ATOM 1878 N N . TRP A 1 244 ? 128.916 111.787 169.102 1.00 107.95 244 TRP A N 1
ATOM 1879 C CA . TRP A 1 244 ? 128.475 112.898 169.940 1.00 108.17 244 TRP A CA 1
ATOM 1880 C C . TRP A 1 244 ? 126.967 113.080 169.840 1.00 106.08 244 TRP A C 1
ATOM 1881 O O . TRP A 1 244 ? 126.279 113.255 170.855 1.00 108.72 244 TRP A O 1
ATOM 1892 N N . ILE A 1 245 ? 126.436 113.027 168.615 1.00 102.13 245 ILE A N 1
ATOM 1893 C CA . ILE A 1 245 ? 125.007 113.178 168.382 1.00 101.14 245 ILE A CA 1
ATOM 1894 C C . ILE A 1 245 ? 124.215 111.975 168.869 1.00 105.88 245 ILE A C 1
ATOM 1895 O O . ILE A 1 245 ? 122.999 112.070 169.038 1.00 111.49 245 ILE A O 1
ATOM 1900 N N . ASN A 1 246 ? 124.865 110.831 169.076 1.00 104.56 246 ASN A N 1
ATOM 1901 C CA . ASN A 1 246 ? 124.172 109.693 169.660 1.00 106.09 246 ASN A CA 1
ATOM 1902 C C . ASN A 1 246 ? 124.296 109.645 171.174 1.00 111.29 246 ASN A C 1
ATOM 1903 O O . ASN A 1 246 ? 123.436 109.053 171.834 1.00 115.85 246 ASN A O 1
ATOM 1908 N N . LYS A 1 247 ? 125.334 110.265 171.733 1.00 114.13 247 LYS A N 1
ATOM 1909 C CA . LYS A 1 247 ? 125.573 110.238 173.169 1.00 116.52 247 LYS A CA 1
ATOM 1910 C C . LYS A 1 247 ? 124.891 111.379 173.912 1.00 116.66 247 LYS A C 1
ATOM 1911 O O . LYS A 1 247 ? 124.367 111.167 175.009 1.00 120.07 247 LYS A O 1
ATOM 1917 N N . ASN A 1 248 ? 124.890 112.594 173.360 1.00 114.04 248 ASN A N 1
ATOM 1918 C CA . ASN A 1 248 ? 124.325 113.724 174.088 1.00 115.14 248 ASN A CA 1
ATOM 1919 C C . ASN A 1 248 ? 123.379 114.547 173.227 1.00 116.26 248 ASN A C 1
ATOM 1920 O O . ASN A 1 248 ? 123.046 115.679 173.573 1.00 121.53 248 ASN A O 1
ATOM 1925 N N . VAL A 1 249 ? 122.927 113.993 172.107 1.00 113.46 249 VAL A N 1
ATOM 1926 C CA . VAL A 1 249 ? 121.809 114.548 171.354 1.00 113.45 249 VAL A CA 1
ATOM 1927 C C . VAL A 1 249 ? 120.552 113.696 171.514 1.00 119.64 249 VAL A C 1
ATOM 1928 O O . VAL A 1 249 ? 119.588 114.112 172.173 1.00 125.68 249 VAL A O 1
ATOM 1932 N N . LEU A 1 250 ? 120.576 112.462 171.006 1.00 117.18 250 LEU A N 1
ATOM 1933 C CA . LEU A 1 250 ? 119.445 111.572 171.276 1.00 116.79 250 LEU A CA 1
ATOM 1934 C C . LEU A 1 250 ? 119.238 111.278 172.764 1.00 123.60 250 LEU A C 1
ATOM 1935 O O . LEU A 1 250 ? 118.302 110.542 173.097 1.00 129.99 250 LEU A O 1
ATOM 1940 N N . THR A 1 251 ? 120.064 111.828 173.661 1.00 125.43 251 THR A N 1
ATOM 1941 C CA . THR A 1 251 ? 119.837 111.692 175.094 1.00 127.60 251 THR A CA 1
ATOM 1942 C C . THR A 1 251 ? 119.360 112.968 175.778 1.00 130.04 251 THR A C 1
ATOM 1943 O O . THR A 1 251 ? 118.966 112.905 176.947 1.00 130.53 251 THR A O 1
ATOM 1947 N N . ASP A 1 252 ? 119.385 114.110 175.098 1.00 130.26 252 ASP A N 1
ATOM 1948 C CA . ASP A 1 252 ? 118.848 115.337 175.684 1.00 131.67 252 ASP A CA 1
ATOM 1949 C C . ASP A 1 252 ? 117.330 115.253 175.799 1.00 131.81 252 ASP A C 1
ATOM 1950 O O . ASP A 1 252 ? 116.658 114.906 174.823 1.00 129.74 252 ASP A O 1
ATOM 1955 N N . PRO A 1 253 ? 116.758 115.544 176.970 1.00 134.65 253 PRO A N 1
ATOM 1956 C CA . PRO A 1 253 ? 115.300 115.477 177.137 1.00 135.62 253 PRO A CA 1
ATOM 1957 C C . PRO A 1 253 ? 114.524 116.611 176.482 1.00 136.41 253 PRO A C 1
ATOM 1958 O O . PRO A 1 253 ? 113.290 116.535 176.438 1.00 140.33 253 PRO A O 1
ATOM 1962 N N . ARG A 1 254 ? 115.189 117.661 175.992 1.00 135.03 254 ARG A N 1
ATOM 1963 C CA . ARG A 1 254 ? 114.473 118.741 175.316 1.00 135.64 254 ARG A CA 1
ATOM 1964 C C . ARG A 1 254 ? 113.683 118.207 174.135 1.00 135.90 254 ARG A C 1
ATOM 1965 O O . ARG A 1 254 ? 112.507 118.549 173.940 1.00 140.46 254 ARG A O 1
ATOM 1973 N N . PHE A 1 255 ? 114.406 117.390 173.329 1.00 134.29 255 PHE A N 1
ATOM 1974 C CA . PHE A 1 255 ? 113.826 116.708 172.172 1.00 135.59 255 PHE A CA 1
ATOM 1975 C C . PHE A 1 255 ? 113.817 115.213 172.442 1.00 138.10 255 PHE A C 1
ATOM 1976 O O . PHE A 1 255 ? 114.614 114.752 173.227 1.00 138.08 255 PHE A O 1
ATOM 1984 N N . TYR A 1 256 ? 112.900 114.463 171.830 1.00 141.19 256 TYR A N 1
ATOM 1985 C CA . TYR A 1 256 ? 112.812 113.047 172.078 1.00 147.44 256 TYR A CA 1
ATOM 1986 C C . TYR A 1 256 ? 112.238 112.960 173.519 1.00 153.65 256 TYR A C 1
ATOM 1987 O O . TYR A 1 256 ? 112.878 112.398 174.380 1.00 155.31 256 TYR A O 1
ATOM 1996 N N . ASN A 1 257 ? 111.036 113.492 173.790 1.00 156.49 257 ASN A N 1
ATOM 1997 C CA . ASN A 1 257 ? 110.438 113.551 175.122 1.00 161.55 257 ASN A CA 1
ATOM 1998 C C . ASN A 1 257 ? 110.710 112.278 175.916 1.00 166.45 257 ASN A C 1
ATOM 1999 O O . ASN A 1 257 ? 110.707 111.179 175.346 1.00 164.35 257 ASN A O 1
ATOM 2004 N N . PRO A 1 258 ? 110.934 112.397 177.242 1.00 167.54 258 PRO A N 1
ATOM 2005 C CA . PRO A 1 258 ? 111.643 111.356 178.007 1.00 167.29 258 PRO A CA 1
ATOM 2006 C C . PRO A 1 258 ? 111.296 109.903 177.707 1.00 167.90 258 PRO A C 1
ATOM 2007 O O . PRO A 1 258 ? 112.194 109.112 177.406 1.00 167.13 258 PRO A O 1
ATOM 2011 N N . GLU A 1 259 ? 110.018 109.527 177.791 1.00 169.02 259 GLU A N 1
ATOM 2012 C CA . GLU A 1 259 ? 109.677 108.111 177.694 1.00 170.59 259 GLU A CA 1
ATOM 2013 C C . GLU A 1 259 ? 109.853 107.558 176.285 1.00 169.66 259 GLU A C 1
ATOM 2014 O O . GLU A 1 259 ? 110.002 106.342 176.126 1.00 168.28 259 GLU A O 1
ATOM 2020 N N . GLU A 1 260 ? 109.839 108.413 175.261 1.00 167.31 260 GLU A N 1
ATOM 2021 C CA . GLU A 1 260 ? 110.063 107.962 173.894 1.00 165.70 260 GLU A CA 1
ATOM 2022 C C . GLU A 1 260 ? 111.531 107.647 173.625 1.00 166.07 260 GLU A C 1
ATOM 2023 O O . GLU A 1 260 ? 111.841 106.995 172.622 1.00 163.94 260 GLU A O 1
ATOM 2029 N N . MET A 1 261 ? 112.429 108.077 174.513 1.00 166.71 261 MET A N 1
ATOM 2030 C CA . MET A 1 261 ? 113.851 107.770 174.387 1.00 165.36 261 MET A CA 1
ATOM 2031 C C . MET A 1 261 ? 114.105 106.269 174.431 1.00 166.90 261 MET A C 1
ATOM 2032 O O . MET A 1 261 ? 114.622 105.684 173.472 1.00 165.70 261 MET A O 1
ATOM 2037 N N . GLN A 1 262 ? 113.751 105.627 175.547 1.00 167.94 262 GLN A N 1
ATOM 2038 C CA . GLN A 1 262 ? 113.969 104.192 175.688 1.00 166.72 262 GLN A CA 1
ATOM 2039 C C . GLN A 1 262 ? 113.096 103.379 174.745 1.00 165.62 262 GLN A C 1
ATOM 2040 O O . GLN A 1 262 ? 113.266 102.157 174.669 1.00 163.38 262 GLN A O 1
ATOM 2046 N N . LYS A 1 263 ? 112.164 104.018 174.043 1.00 166.02 263 LYS A N 1
ATOM 2047 C CA . LYS A 1 263 ? 111.483 103.374 172.931 1.00 162.77 263 LYS A CA 1
ATOM 2048 C C . LYS A 1 263 ? 112.387 103.195 171.719 1.00 160.82 263 LYS A C 1
ATOM 2049 O O . LYS A 1 263 ? 111.957 102.564 170.749 1.00 157.34 263 LYS A O 1
ATOM 2055 N N . GLY A 1 264 ? 113.597 103.760 171.729 1.00 161.01 264 GLY A N 1
ATOM 2056 C CA . GLY A 1 264 ? 114.514 103.596 170.616 1.00 161.12 264 GLY A CA 1
ATOM 2057 C C . GLY A 1 264 ? 115.844 102.921 170.902 1.00 163.01 264 GLY A C 1
ATOM 2058 O O . GLY A 1 264 ? 116.365 102.207 170.039 1.00 161.50 264 GLY A O 1
ATOM 2059 N N . LYS A 1 265 ? 116.370 103.144 172.094 1.00 163.94 265 LYS A N 1
ATOM 2060 C CA . LYS A 1 265 ? 117.560 102.420 172.462 1.00 161.65 265 LYS A CA 1
ATOM 2061 C C . LYS A 1 265 ? 117.011 101.024 172.746 1.00 158.63 265 LYS A C 1
ATOM 2062 O O . LYS A 1 265 ? 117.708 100.021 172.618 1.00 156.23 265 LYS A O 1
ATOM 2068 N N . LYS A 1 266 ? 115.734 100.985 173.122 1.00 161.22 266 LYS A N 1
ATOM 2069 C CA . LYS A 1 266 ? 114.901 99.801 173.027 1.00 158.11 266 LYS A CA 1
ATOM 2070 C C . LYS A 1 266 ? 113.879 100.093 171.968 1.00 158.00 266 LYS A C 1
ATOM 2071 O O . LYS A 1 266 ? 112.773 100.501 172.284 1.00 159.01 266 LYS A O 1
ATOM 2077 N N . GLY A 1 267 ? 114.211 99.828 170.722 1.00 155.21 267 GLY A N 1
ATOM 2078 C CA . GLY A 1 267 ? 113.373 100.153 169.586 1.00 150.45 267 GLY A CA 1
ATOM 2079 C C . GLY A 1 267 ? 113.326 99.133 168.470 1.00 144.29 267 GLY A C 1
ATOM 2080 O O . GLY A 1 267 ? 113.927 98.058 168.558 1.00 140.63 267 GLY A O 1
ATOM 2081 N N . ALA A 1 268 ? 112.604 99.477 167.406 1.00 141.92 268 ALA A N 1
ATOM 2082 C CA . ALA A 1 268 ? 112.443 98.587 166.273 1.00 131.17 268 ALA A CA 1
ATOM 2083 C C . ALA A 1 268 ? 113.758 98.453 165.506 1.00 123.96 268 ALA A C 1
ATOM 2084 O O . ALA A 1 268 ? 114.712 99.210 165.701 1.00 123.94 268 ALA A O 1
ATOM 2086 N N . LYS A 1 269 ? 113.791 97.465 164.619 1.00 118.42 269 LYS A N 1
ATOM 2087 C CA . LYS A 1 269 ? 114.978 97.131 163.845 1.00 115.67 269 LYS A CA 1
ATOM 2088 C C . LYS A 1 269 ? 114.552 96.247 162.680 1.00 115.55 269 LYS A C 1
ATOM 2089 O O . LYS A 1 269 ? 113.571 95.503 162.803 1.00 118.67 269 LYS A O 1
ATOM 2095 N N . PRO A 1 270 ? 115.230 96.321 161.525 1.00 113.31 270 PRO A N 1
ATOM 2096 C CA . PRO A 1 270 ? 114.931 95.380 160.436 1.00 112.25 270 PRO A CA 1
ATOM 2097 C C . PRO A 1 270 ? 114.954 93.930 160.893 1.00 112.42 270 PRO A C 1
ATOM 2098 O O . PRO A 1 270 ? 115.992 93.429 161.340 1.00 110.95 270 PRO A O 1
ATOM 2102 N N . LYS A 1 271 ? 113.808 93.253 160.809 1.00 113.86 271 LYS A N 1
ATOM 2103 C CA . LYS A 1 271 ? 113.680 91.852 161.214 1.00 114.45 271 LYS A CA 1
ATOM 2104 C C . LYS A 1 271 ? 112.988 91.067 160.094 1.00 115.35 271 LYS A C 1
ATOM 2105 O O . LYS A 1 271 ? 111.776 90.859 160.084 1.00 118.16 271 LYS A O 1
ATOM 2111 N N . MET A 1 272 ? 113.780 90.621 159.126 1.00 113.27 272 MET A N 1
ATOM 2112 C CA . MET A 1 272 ? 113.294 89.755 158.055 1.00 111.84 272 MET A CA 1
ATOM 2113 C C . MET A 1 272 ? 114.467 88.951 157.509 1.00 116.76 272 MET A C 1
ATOM 2114 O O . MET A 1 272 ? 115.556 88.929 158.093 1.00 121.47 272 MET A O 1
ATOM 2119 N N . ASN A 1 273 ? 114.235 88.288 156.382 1.00 116.37 273 ASN A N 1
ATOM 2120 C CA . ASN A 1 273 ? 115.245 87.512 155.687 1.00 119.39 273 ASN A CA 1
ATOM 2121 C C . ASN A 1 273 ? 115.486 88.122 154.314 1.00 118.38 273 ASN A C 1
ATOM 2122 O O . ASN A 1 273 ? 114.675 88.902 153.808 1.00 118.21 273 ASN A O 1
ATOM 2127 N N . MET A 1 274 ? 116.620 87.749 153.717 1.00 119.88 274 MET A N 1
ATOM 2128 C CA . MET A 1 274 ? 117.107 88.418 152.514 1.00 120.12 274 MET A CA 1
ATOM 2129 C C . MET A 1 274 ? 116.076 88.372 151.390 1.00 120.02 274 MET A C 1
ATOM 2130 O O . MET A 1 274 ? 115.705 89.405 150.826 1.00 118.43 274 MET A O 1
ATOM 2135 N N . LYS A 1 275 ? 115.589 87.174 151.061 1.00 122.28 275 LYS A N 1
ATOM 2136 C CA . LYS A 1 275 ? 114.553 87.071 150.039 1.00 121.11 275 LYS A CA 1
ATOM 2137 C C . LYS A 1 275 ? 113.201 87.536 150.562 1.00 115.97 275 LYS A C 1
ATOM 2138 O O . LYS A 1 275 ? 112.401 88.090 149.799 1.00 113.36 275 LYS A O 1
ATOM 2144 N N . ASP A 1 276 ? 112.926 87.317 151.850 1.00 116.03 276 ASP A N 1
ATOM 2145 C CA . ASP A 1 276 ? 111.687 87.818 152.438 1.00 117.65 276 ASP A CA 1
ATOM 2146 C C . ASP A 1 276 ? 111.637 89.339 152.392 1.00 117.71 276 ASP A C 1
ATOM 2147 O O . ASP A 1 276 ? 110.600 89.923 152.055 1.00 117.59 276 ASP A O 1
ATOM 2152 N N . SER A 1 277 ? 112.749 89.998 152.721 1.00 118.58 277 SER A N 1
ATOM 2153 C CA . SER A 1 277 ? 112.778 91.455 152.707 1.00 115.26 277 SER A CA 1
ATOM 2154 C C . SER A 1 277 ? 112.725 91.993 151.283 1.00 110.70 277 SER A C 1
ATOM 2155 O O . SER A 1 277 ? 112.061 93.001 151.015 1.00 108.41 277 SER A O 1
ATOM 2158 N N . PHE A 1 278 ? 113.412 91.333 150.351 1.00 111.19 278 PHE A N 1
ATOM 2159 C CA . PHE A 1 278 ? 113.475 91.838 148.988 1.00 110.29 278 PHE A CA 1
ATOM 2160 C C . PHE A 1 278 ? 112.377 91.284 148.111 1.00 107.90 278 PHE A C 1
ATOM 2161 O O . PHE A 1 278 ? 112.457 91.362 146.878 1.00 105.91 278 PHE A O 1
ATOM 2169 N N . LEU A 1 279 ? 111.360 90.711 148.746 1.00 108.99 279 LEU A N 1
ATOM 2170 C CA . LEU A 1 279 ? 110.079 90.450 148.122 1.00 107.48 279 LEU A CA 1
ATOM 2171 C C . LEU A 1 279 ? 108.970 91.317 148.698 1.00 106.10 279 LEU A C 1
ATOM 2172 O O . LEU A 1 279 ? 107.973 91.556 148.006 1.00 107.49 279 LEU A O 1
ATOM 2177 N N . TYR A 1 280 ? 109.123 91.809 149.932 1.00 104.22 280 TYR A N 1
ATOM 2178 C CA . TYR A 1 280 ? 108.214 92.811 150.475 1.00 103.42 280 TYR A CA 1
ATOM 2179 C C . TYR A 1 280 ? 108.502 94.195 149.907 1.00 101.54 280 TYR A C 1
ATOM 2180 O O . TYR A 1 280 ? 107.571 94.981 149.701 1.00 99.73 280 TYR A O 1
ATOM 2189 N N . LEU A 1 281 ? 109.774 94.513 149.656 1.00 102.16 281 LEU A N 1
ATOM 2190 C CA . LEU A 1 281 ? 110.117 95.798 149.058 1.00 96.61 281 LEU A CA 1
ATOM 2191 C C . LEU A 1 281 ? 109.717 95.855 147.590 1.00 96.67 281 LEU A C 1
ATOM 2192 O O . LEU A 1 281 ? 109.243 96.892 147.112 1.00 99.68 281 LEU A O 1
ATOM 2197 N N . ALA A 1 282 ? 109.901 94.753 146.861 1.00 98.34 282 ALA A N 1
ATOM 2198 C CA . ALA A 1 282 ? 109.557 94.714 145.447 1.00 97.65 282 ALA A CA 1
ATOM 2199 C C . ALA A 1 282 ? 108.055 94.737 145.201 1.00 98.20 282 ALA A C 1
ATOM 2200 O O . ALA A 1 282 ? 107.638 94.994 144.067 1.00 98.33 282 ALA A O 1
ATOM 2202 N N . ARG A 1 283 ? 107.237 94.478 146.218 1.00 98.49 283 ARG A N 1
ATOM 2203 C CA . ARG A 1 283 ? 105.787 94.528 146.082 1.00 97.92 283 ARG A CA 1
ATOM 2204 C C . ARG A 1 283 ? 105.189 95.564 147.026 1.00 97.12 283 ARG A C 1
ATOM 2205 O O . ARG A 1 283 ? 104.162 95.333 147.668 1.00 99.85 283 ARG A O 1
ATOM 2213 N N . SER A 1 284 ? 105.841 96.717 147.127 1.00 94.40 284 SER A N 1
ATOM 2214 C CA . SER A 1 284 ? 105.294 97.870 147.827 1.00 90.30 284 SER A CA 1
ATOM 2215 C C . SER A 1 284 ? 105.212 99.021 146.837 1.00 86.47 284 SER A C 1
ATOM 2216 O O . SER A 1 284 ? 106.248 99.420 146.277 1.00 81.78 284 SER A O 1
ATOM 2219 N N . PRO A 1 285 ? 104.028 99.577 146.574 1.00 88.78 285 PRO A N 1
ATOM 2220 C CA . PRO A 1 285 ? 103.955 100.708 145.637 1.00 85.70 285 PRO A CA 1
ATOM 2221 C C . PRO A 1 285 ? 104.751 101.903 146.111 1.00 83.54 285 PRO A C 1
ATOM 2222 O O . PRO A 1 285 ? 105.203 102.710 145.291 1.00 83.37 285 PRO A O 1
ATOM 2226 N N . TYR A 1 286 ? 105.038 102.036 147.389 1.00 85.93 286 TYR A N 1
ATOM 2227 C CA . TYR A 1 286 ? 105.819 103.197 147.954 1.00 82.95 286 TYR A CA 1
ATOM 2228 C C . TYR A 1 286 ? 107.202 103.150 147.573 1.00 79.40 286 TYR A C 1
ATOM 2229 O O . TYR A 1 286 ? 107.715 104.104 147.151 1.00 78.68 286 TYR A O 1
ATOM 2238 N N . ILE A 1 287 ? 107.829 102.017 147.682 1.00 81.95 287 ILE A N 1
ATOM 2239 C CA . ILE A 1 287 ? 109.264 101.965 147.413 1.00 79.61 287 ILE A CA 1
ATOM 2240 C C . ILE A 1 287 ? 109.541 102.068 145.920 1.00 80.51 287 ILE A C 1
ATOM 2241 O O . ILE A 1 287 ? 110.495 102.734 145.498 1.00 81.60 287 ILE A O 1
ATOM 2246 N N . LEU A 1 288 ? 108.717 101.419 145.097 1.00 80.19 288 LEU A N 1
ATOM 2247 C CA . LEU A 1 288 ? 108.917 101.500 143.655 1.00 77.46 288 LEU A CA 1
ATOM 2248 C C . LEU A 1 288 ? 108.701 102.917 143.139 1.00 74.08 288 LEU A C 1
ATOM 2249 O O . LEU A 1 288 ? 109.279 103.295 142.114 1.00 76.58 288 LEU A O 1
ATOM 2254 N N . LEU A 1 289 ? 107.878 103.713 143.827 1.00 73.86 289 LEU A N 1
ATOM 2255 C CA . LEU A 1 289 ? 107.733 105.117 143.457 1.00 73.26 289 LEU A CA 1
ATOM 2256 C C . LEU A 1 289 ? 108.981 105.912 143.824 1.00 72.45 289 LEU A C 1
ATOM 2257 O O . LEU A 1 289 ? 109.444 106.753 143.045 1.00 70.73 289 LEU A O 1
ATOM 2262 N N . LEU A 1 290 ? 109.538 105.663 145.014 1.00 73.32 290 LEU A N 1
ATOM 2263 C CA . LEU A 1 290 ? 110.810 106.285 145.376 1.00 69.55 290 LEU A CA 1
ATOM 2264 C C . LEU A 1 290 ? 111.917 105.851 144.427 1.00 69.33 290 LEU A C 1
ATOM 2265 O O . LEU A 1 290 ? 112.766 106.663 144.040 1.00 73.68 290 LEU A O 1
ATOM 2270 N N . ALA A 1 291 ? 111.931 104.571 144.051 1.00 69.29 291 ALA A N 1
ATOM 2271 C CA . ALA A 1 291 ? 112.876 104.117 143.040 1.00 68.02 291 ALA A CA 1
ATOM 2272 C C . ALA A 1 291 ? 112.667 104.853 141.726 1.00 68.30 291 ALA A C 1
ATOM 2273 O O . ALA A 1 291 ? 113.640 105.229 141.065 1.00 71.01 291 ALA A O 1
ATOM 2275 N N . LEU A 1 292 ? 111.409 105.082 141.340 1.00 68.22 292 LEU A N 1
ATOM 2276 C CA . LEU A 1 292 ? 111.139 105.802 140.100 1.00 69.40 292 LEU A CA 1
ATOM 2277 C C . LEU A 1 292 ? 111.614 107.247 140.177 1.00 71.78 292 LEU A C 1
ATOM 2278 O O . LEU A 1 292 ? 112.202 107.758 139.218 1.00 71.05 292 LEU A O 1
ATOM 2283 N N . LEU A 1 293 ? 111.376 107.922 141.306 1.00 72.71 293 LEU A N 1
ATOM 2284 C CA . LEU A 1 293 ? 111.851 109.295 141.461 1.00 68.12 293 LEU A CA 1
ATOM 2285 C C . LEU A 1 293 ? 113.360 109.375 141.292 1.00 71.25 293 LEU A C 1
ATOM 2286 O O . LEU A 1 293 ? 113.876 110.245 140.583 1.00 72.40 293 LEU A O 1
ATOM 2291 N N . VAL A 1 294 ? 114.087 108.465 141.943 1.00 70.43 294 VAL A N 1
ATOM 2292 C CA . VAL A 1 294 ? 115.542 108.491 141.875 1.00 64.19 294 VAL A CA 1
ATOM 2293 C C . VAL A 1 294 ? 116.021 108.117 140.477 1.00 69.15 294 VAL A C 1
ATOM 2294 O O . VAL A 1 294 ? 116.953 108.730 139.942 1.00 73.63 294 VAL A O 1
ATOM 2298 N N . ILE A 1 295 ? 115.399 107.106 139.864 1.00 68.93 295 ILE A N 1
ATOM 2299 C CA . ILE A 1 295 ? 115.746 106.754 138.489 1.00 66.66 295 ILE A CA 1
ATOM 2300 C C . ILE A 1 295 ? 115.386 107.888 137.537 1.00 68.65 295 ILE A C 1
ATOM 2301 O O . ILE A 1 295 ? 116.179 108.253 136.661 1.00 71.82 295 ILE A O 1
ATOM 2306 N N . ALA A 1 296 ? 114.191 108.465 137.691 1.00 68.03 296 ALA A N 1
ATOM 2307 C CA . ALA A 1 296 ? 113.782 109.559 136.815 1.00 66.79 296 ALA A CA 1
ATOM 2308 C C . ALA A 1 296 ? 114.676 110.777 137.003 1.00 69.92 296 ALA A C 1
ATOM 2309 O O . ALA A 1 296 ? 115.095 111.411 136.028 1.00 70.92 296 ALA A O 1
ATOM 2311 N N . TYR A 1 297 ? 114.976 111.123 138.258 1.00 69.73 297 TYR A N 1
ATOM 2312 C CA . TYR A 1 297 ? 115.882 112.236 138.516 1.00 65.98 297 TYR A CA 1
ATOM 2313 C C . TYR A 1 297 ? 117.279 111.950 137.986 1.00 69.84 297 TYR A C 1
ATOM 2314 O O . TYR A 1 297 ? 117.938 112.851 137.457 1.00 76.78 297 TYR A O 1
ATOM 2323 N N . GLY A 1 298 ? 117.746 110.708 138.118 1.00 68.27 298 GLY A N 1
ATOM 2324 C CA . GLY A 1 298 ? 119.073 110.374 137.630 1.00 69.16 298 GLY A CA 1
ATOM 2325 C C . GLY A 1 298 ? 119.211 110.542 136.130 1.00 71.86 298 GLY A C 1
ATOM 2326 O O . GLY A 1 298 ? 120.230 111.041 135.644 1.00 76.48 298 GLY A O 1
ATOM 2327 N N . ILE A 1 299 ? 118.191 110.136 135.374 1.00 71.57 299 ILE A N 1
ATOM 2328 C CA . ILE A 1 299 ? 118.284 110.219 133.920 1.00 70.95 299 ILE A CA 1
ATOM 2329 C C . ILE A 1 299 ? 117.991 111.634 133.437 1.00 74.98 299 ILE A C 1
ATOM 2330 O O . ILE A 1 299 ? 118.717 112.170 132.593 1.00 76.28 299 ILE A O 1
ATOM 2335 N N . CYS A 1 300 ? 116.934 112.261 133.961 1.00 76.56 300 CYS A N 1
ATOM 2336 C CA . CYS A 1 300 ? 116.562 113.602 133.517 1.00 76.03 300 CYS A CA 1
ATOM 2337 C C . CYS A 1 300 ? 117.696 114.592 133.743 1.00 77.23 300 CYS A C 1
ATOM 2338 O O . CYS A 1 300 ? 118.114 115.299 132.820 1.00 82.20 300 CYS A O 1
ATOM 2341 N N . ILE A 1 301 ? 118.223 114.642 134.969 1.00 75.40 301 ILE A N 1
ATOM 2342 C CA . ILE A 1 301 ? 119.292 115.586 135.275 1.00 74.23 301 ILE A CA 1
ATOM 2343 C C . ILE A 1 301 ? 120.524 115.293 134.432 1.00 75.09 301 ILE A C 1
ATOM 2344 O O . ILE A 1 301 ? 121.248 116.214 134.037 1.00 80.29 301 ILE A O 1
ATOM 2349 N N . ASN A 1 302 ? 120.779 114.019 134.132 1.00 74.75 302 ASN A N 1
ATOM 2350 C CA . ASN A 1 302 ? 121.867 113.686 133.221 1.00 78.17 302 ASN A CA 1
ATOM 2351 C C . ASN A 1 302 ? 121.518 114.003 131.772 1.00 81.80 302 ASN A C 1
ATOM 2352 O O . ASN A 1 302 ? 122.391 114.438 131.013 1.00 87.47 302 ASN A O 1
ATOM 2357 N N . LEU A 1 303 ? 120.264 113.791 131.367 1.00 78.91 303 LEU A N 1
ATOM 2358 C CA . LEU A 1 303 ? 119.880 114.063 129.985 1.00 77.17 303 LEU A CA 1
ATOM 2359 C C . LEU A 1 303 ? 119.758 115.560 129.717 1.00 77.74 303 LEU A C 1
ATOM 2360 O O . LEU A 1 303 ? 120.241 116.051 128.692 1.00 80.04 303 LEU A O 1
ATOM 2365 N N . ILE A 1 304 ? 119.129 116.308 130.629 1.00 76.17 304 ILE A N 1
ATOM 2366 C CA . ILE A 1 304 ? 119.056 117.758 130.468 1.00 75.00 304 ILE A CA 1
ATOM 2367 C C . ILE A 1 304 ? 120.406 118.433 130.637 1.00 76.25 304 ILE A C 1
ATOM 2368 O O . ILE A 1 304 ? 120.521 119.637 130.383 1.00 81.68 304 ILE A O 1
ATOM 2373 N N . GLU A 1 305 ? 121.428 117.693 131.062 1.00 71.62 305 GLU A N 1
ATOM 2374 C CA . GLU A 1 305 ? 122.773 118.236 131.183 1.00 73.46 305 GLU A CA 1
ATOM 2375 C C . GLU A 1 305 ? 123.668 117.875 130.009 1.00 77.99 305 GLU A C 1
ATOM 2376 O O . GLU A 1 305 ? 124.566 118.651 129.674 1.00 85.58 305 GLU A O 1
ATOM 2382 N N . VAL A 1 306 ? 123.449 116.723 129.373 1.00 74.49 306 VAL A N 1
ATOM 2383 C CA . VAL A 1 306 ? 124.211 116.410 128.169 1.00 76.15 306 VAL A CA 1
ATOM 2384 C C . VAL A 1 306 ? 123.607 117.109 126.955 1.00 82.19 306 VAL A C 1
ATOM 2385 O O . VAL A 1 306 ? 124.336 117.517 126.043 1.00 86.73 306 VAL A O 1
ATOM 2389 N N . THR A 1 307 ? 122.281 117.264 126.918 1.00 79.98 307 THR A N 1
ATOM 2390 C CA . THR A 1 307 ? 121.671 118.092 125.883 1.00 79.01 307 THR A CA 1
ATOM 2391 C C . THR A 1 307 ? 122.103 119.544 126.025 1.00 78.90 307 THR A C 1
ATOM 2392 O O . THR A 1 307 ? 122.371 120.219 125.024 1.00 84.55 307 THR A O 1
ATOM 2396 N N . TRP A 1 308 ? 122.171 120.046 127.260 1.00 76.99 308 TRP A N 1
ATOM 2397 C CA . TRP A 1 308 ? 122.603 121.422 127.465 1.00 77.96 308 TRP A CA 1
ATOM 2398 C C . TRP A 1 308 ? 124.108 121.579 127.283 1.00 78.30 308 TRP A C 1
ATOM 2399 O O . TRP A 1 308 ? 124.555 122.531 126.635 1.00 80.93 308 TRP A O 1
ATOM 2410 N N . LYS A 1 309 ? 124.910 120.664 127.834 1.00 78.61 309 LYS A N 1
ATOM 2411 C CA . LYS A 1 309 ? 126.347 120.736 127.593 1.00 80.22 309 LYS A CA 1
ATOM 2412 C C . LYS A 1 309 ? 126.683 120.072 126.266 1.00 86.08 309 LYS A C 1
ATOM 2413 O O . LYS A 1 309 ? 127.621 119.274 126.168 1.00 88.60 309 LYS A O 1
ATOM 2419 N N . SER A 1 310 ? 125.917 120.406 125.255 1.00 83.89 310 SER A N 1
ATOM 2420 C CA . SER A 1 310 ? 126.178 120.243 123.834 1.00 86.21 310 SER A CA 1
ATOM 2421 C C . SER A 1 310 ? 125.943 121.546 123.093 1.00 91.87 310 SER A C 1
ATOM 2422 O O . SER A 1 310 ? 126.644 121.834 122.122 1.00 95.77 310 SER A O 1
ATOM 2425 N N . GLN A 1 311 ? 124.969 122.343 123.540 1.00 88.67 311 GLN A N 1
ATOM 2426 C CA . GLN A 1 311 ? 124.824 123.706 123.046 1.00 87.54 311 GLN A CA 1
ATOM 2427 C C . GLN A 1 311 ? 125.885 124.617 123.651 1.00 88.34 311 GLN A C 1
ATOM 2428 O O . GLN A 1 311 ? 126.393 125.521 122.979 1.00 90.78 311 GLN A O 1
ATOM 2434 N N . LEU A 1 312 ? 126.226 124.392 124.924 1.00 84.60 312 LEU A N 1
ATOM 2435 C CA . LEU A 1 312 ? 127.332 125.107 125.549 1.00 82.75 312 LEU A CA 1
ATOM 2436 C C . LEU A 1 312 ? 128.656 124.847 124.848 1.00 85.02 312 LEU A C 1
ATOM 2437 O O . LEU A 1 312 ? 129.574 125.668 124.959 1.00 90.80 312 LEU A O 1
ATOM 2442 N N . LYS A 1 313 ? 128.781 123.727 124.139 1.00 83.97 313 LYS A N 1
ATOM 2443 C CA . LYS A 1 313 ? 129.976 123.463 123.351 1.00 89.06 313 LYS A CA 1
ATOM 2444 C C . LYS A 1 313 ? 129.897 124.081 121.963 1.00 93.89 313 LYS A C 1
ATOM 2445 O O . LYS A 1 313 ? 130.928 124.484 121.412 1.00 98.74 313 LYS A O 1
ATOM 2451 N N . LEU A 1 314 ? 128.695 124.175 121.388 1.00 89.79 314 LEU A N 1
ATOM 2452 C CA . LEU A 1 314 ? 128.532 124.872 120.117 1.00 89.46 314 LEU A CA 1
ATOM 2453 C C . LEU A 1 314 ? 128.631 126.382 120.281 1.00 94.51 314 LEU A C 1
ATOM 2454 O O . LEU A 1 314 ? 129.139 127.066 119.386 1.00 97.62 314 LEU A O 1
ATOM 2459 N N . GLN A 1 315 ? 128.149 126.918 121.403 1.00 95.48 315 GLN A N 1
ATOM 2460 C CA . GLN A 1 315 ? 128.254 128.352 121.645 1.00 92.50 315 GLN A CA 1
ATOM 2461 C C . GLN A 1 315 ? 129.662 128.757 122.062 1.00 90.58 315 GLN A C 1
ATOM 2462 O O . GLN A 1 315 ? 130.109 129.861 121.730 1.00 91.47 315 GLN A O 1
ATOM 2468 N N . TYR A 1 316 ? 130.376 127.883 122.769 1.00 90.03 316 TYR A N 1
ATOM 2469 C CA . TYR A 1 316 ? 131.711 128.177 123.290 1.00 93.22 316 TYR A CA 1
ATOM 2470 C C . TYR A 1 316 ? 132.669 127.086 122.829 1.00 95.45 316 TYR A C 1
ATOM 2471 O O . TYR A 1 316 ? 132.991 126.163 123.588 1.00 95.78 316 TYR A O 1
ATOM 2480 N N . PRO A 1 317 ? 133.150 127.162 121.575 1.00 96.12 317 PRO A N 1
ATOM 2481 C CA . PRO A 1 317 ? 134.085 126.162 121.047 1.00 98.36 317 PRO A CA 1
ATOM 2482 C C . PRO A 1 317 ? 135.544 126.459 121.394 1.00 101.82 317 PRO A C 1
ATOM 2483 O O . PRO A 1 317 ? 136.437 126.381 120.543 1.00 102.63 317 PRO A O 1
ATOM 2487 N N . ASN A 1 318 ? 135.793 126.801 122.656 1.00 102.03 318 ASN A N 1
ATOM 2488 C CA . ASN A 1 318 ? 137.149 127.001 123.163 1.00 103.42 318 ASN A CA 1
ATOM 2489 C C . ASN A 1 318 ? 137.092 126.879 124.676 1.00 106.84 318 ASN A C 1
ATOM 2490 O O . ASN A 1 318 ? 136.339 127.611 125.325 1.00 108.03 318 ASN A O 1
ATOM 2495 N N . MET A 1 319 ? 137.881 125.959 125.234 1.00 108.58 319 MET A N 1
ATOM 2496 C CA . MET A 1 319 ? 137.717 125.578 126.633 1.00 108.42 319 MET A CA 1
ATOM 2497 C C . MET A 1 319 ? 137.984 126.724 127.601 1.00 105.95 319 MET A C 1
ATOM 2498 O O . MET A 1 319 ? 137.537 126.658 128.751 1.00 105.41 319 MET A O 1
ATOM 2503 N N . ASN A 1 320 ? 138.702 127.767 127.173 1.00 106.59 320 ASN A N 1
ATOM 2504 C CA . ASN A 1 320 ? 139.031 128.857 128.088 1.00 110.41 320 ASN A CA 1
ATOM 2505 C C . ASN A 1 320 ? 137.782 129.589 128.568 1.00 108.03 320 ASN A C 1
ATOM 2506 O O . ASN A 1 320 ? 137.653 129.889 129.761 1.00 105.04 320 ASN A O 1
ATOM 2511 N N . ASP A 1 321 ? 136.848 129.884 127.662 1.00 107.19 321 ASP A N 1
ATOM 2512 C CA . ASP A 1 321 ? 135.614 130.543 128.074 1.00 105.74 321 ASP A CA 1
ATOM 2513 C C . ASP A 1 321 ? 134.533 129.557 128.495 1.00 101.95 321 ASP A C 1
ATOM 2514 O O . ASP A 1 321 ? 133.634 129.925 129.260 1.00 103.26 321 ASP A O 1
ATOM 2519 N N . TYR A 1 322 ? 134.596 128.314 128.009 1.00 98.19 322 TYR A N 1
ATOM 2520 C CA . TYR A 1 322 ? 133.757 127.264 128.575 1.00 94.83 322 TYR A CA 1
ATOM 2521 C C . TYR A 1 322 ? 134.096 127.045 130.043 1.00 98.49 322 TYR A C 1
ATOM 2522 O O . TYR A 1 322 ? 133.201 126.853 130.875 1.00 101.82 322 TYR A O 1
ATOM 2531 N N . SER A 1 323 ? 135.388 127.073 130.380 1.00 99.26 323 SER A N 1
ATOM 2532 C CA . SER A 1 323 ? 135.786 127.041 131.782 1.00 98.42 323 SER A CA 1
ATOM 2533 C C . SER A 1 323 ? 135.389 128.321 132.504 1.00 100.04 323 SER A C 1
ATOM 2534 O O . SER A 1 323 ? 135.161 128.300 133.718 1.00 102.07 323 SER A O 1
ATOM 2537 N N . GLU A 1 324 ? 135.310 129.443 131.783 1.00 99.08 324 GLU A N 1
ATOM 2538 C CA . GLU A 1 324 ? 134.879 130.690 132.405 1.00 98.68 324 GLU A CA 1
ATOM 2539 C C . GLU A 1 324 ? 133.380 130.689 132.677 1.00 97.58 324 GLU A C 1
ATOM 2540 O O . GLU A 1 324 ? 132.942 131.132 133.745 1.00 98.90 324 GLU A O 1
ATOM 2546 N N . PHE A 1 325 ? 132.578 130.202 131.727 1.00 96.60 325 PHE A N 1
ATOM 2547 C CA . PHE A 1 325 ? 131.144 130.075 131.968 1.00 92.54 325 PHE A CA 1
ATOM 2548 C C . PHE A 1 325 ? 130.863 129.035 133.045 1.00 93.57 325 PHE A C 1
ATOM 2549 O O . PHE A 1 325 ? 130.129 129.301 134.003 1.00 98.61 325 PHE A O 1
ATOM 2557 N N . MET A 1 326 ? 131.446 127.842 132.907 1.00 91.60 326 MET A N 1
ATOM 2558 C CA . MET A 1 326 ? 131.279 126.816 133.927 1.00 90.87 326 MET A CA 1
ATOM 2559 C C . MET A 1 326 ? 132.037 127.136 135.206 1.00 93.56 326 MET A C 1
ATOM 2560 O O . MET A 1 326 ? 131.850 126.436 136.205 1.00 96.30 326 MET A O 1
ATOM 2565 N N . GLY A 1 327 ? 132.891 128.156 135.197 1.00 93.80 327 GLY A N 1
ATOM 2566 C CA . GLY A 1 327 ? 133.492 128.645 136.421 1.00 93.05 327 GLY A CA 1
ATOM 2567 C C . GLY A 1 327 ? 132.577 129.625 137.125 1.00 93.04 327 GLY A C 1
ATOM 2568 O O . GLY A 1 327 ? 132.580 129.719 138.356 1.00 96.62 327 GLY A O 1
ATOM 2569 N N . ASN A 1 328 ? 131.785 130.361 136.346 1.00 90.98 328 ASN A N 1
ATOM 2570 C CA . ASN A 1 328 ? 130.787 131.267 136.901 1.00 89.79 328 ASN A CA 1
ATOM 2571 C C . ASN A 1 328 ? 129.471 130.554 137.184 1.00 89.84 328 ASN A C 1
ATOM 2572 O O . ASN A 1 328 ? 128.801 130.863 138.175 1.00 95.51 328 ASN A O 1
ATOM 2577 N N . PHE A 1 329 ? 129.087 129.606 136.325 1.00 86.72 329 PHE A N 1
ATOM 2578 C CA . PHE A 1 329 ? 127.912 128.789 136.608 1.00 84.25 329 PHE A CA 1
ATOM 2579 C C . PHE A 1 329 ? 128.111 127.970 137.876 1.00 87.50 329 PHE A C 1
ATOM 2580 O O . PHE A 1 329 ? 127.204 127.875 138.710 1.00 89.30 329 PHE A O 1
ATOM 2588 N N . SER A 1 330 ? 129.295 127.376 138.041 1.00 89.55 330 SER A N 1
ATOM 2589 C CA . SER A 1 330 ? 129.604 126.643 139.262 1.00 90.25 330 SER A CA 1
ATOM 2590 C C . SER A 1 330 ? 129.711 127.551 140.478 1.00 89.99 330 SER A C 1
ATOM 2591 O O . SER A 1 330 ? 129.638 127.055 141.608 1.00 91.22 330 SER A O 1
ATOM 2594 N N . PHE A 1 331 ? 129.887 128.856 140.278 1.00 89.00 331 PHE A N 1
ATOM 2595 C CA . PHE A 1 331 ? 129.926 129.797 141.389 1.00 88.92 331 PHE A CA 1
ATOM 2596 C C . PHE A 1 331 ? 128.541 130.288 141.783 1.00 87.70 331 PHE A C 1
ATOM 2597 O O . PHE A 1 331 ? 128.280 130.488 142.975 1.00 87.89 331 PHE A O 1
ATOM 2605 N N . TRP A 1 332 ? 127.645 130.482 140.815 1.00 88.58 332 TRP A N 1
ATOM 2606 C CA . TRP A 1 332 ? 126.291 130.919 141.124 1.00 86.78 332 TRP A CA 1
ATOM 2607 C C . TRP A 1 332 ? 125.356 129.770 141.467 1.00 83.54 332 TRP A C 1
ATOM 2608 O O . TRP A 1 332 ? 124.356 129.995 142.156 1.00 85.03 332 TRP A O 1
ATOM 2619 N N . THR A 1 333 ? 125.655 128.546 141.027 1.00 81.36 333 THR A N 1
ATOM 2620 C CA . THR A 1 333 ? 124.888 127.420 141.543 1.00 79.76 333 THR A CA 1
ATOM 2621 C C . THR A 1 333 ? 125.185 127.160 143.009 1.00 81.15 333 THR A C 1
ATOM 2622 O O . THR A 1 333 ? 124.500 126.340 143.626 1.00 81.30 333 THR A O 1
ATOM 2626 N N . GLY A 1 334 ? 126.203 127.814 143.564 1.00 80.02 334 GLY A N 1
ATOM 2627 C CA . GLY A 1 334 ? 126.447 127.791 144.989 1.00 79.55 334 GLY A CA 1
ATOM 2628 C C . GLY A 1 334 ? 125.731 128.925 145.694 1.00 81.26 334 GLY A C 1
ATOM 2629 O O . GLY A 1 334 ? 125.236 128.750 146.809 1.00 79.95 334 GLY A O 1
ATOM 2630 N N . VAL A 1 335 ? 125.670 130.097 145.056 1.00 82.18 335 VAL A N 1
ATOM 2631 C CA . VAL A 1 335 ? 124.953 131.224 145.646 1.00 78.61 335 VAL A CA 1
ATOM 2632 C C . VAL A 1 335 ? 123.449 130.980 145.601 1.00 76.74 335 VAL A C 1
ATOM 2633 O O . VAL A 1 335 ? 122.747 131.153 146.604 1.00 78.01 335 VAL A O 1
ATOM 2637 N N . VAL A 1 336 ? 122.932 130.571 144.439 1.00 77.56 336 VAL A N 1
ATOM 2638 C CA . VAL A 1 336 ? 121.514 130.235 144.342 1.00 74.34 336 VAL A CA 1
ATOM 2639 C C . VAL A 1 336 ? 121.185 129.069 145.265 1.00 76.17 336 VAL A C 1
ATOM 2640 O O . VAL A 1 336 ? 120.156 129.076 145.954 1.00 78.39 336 VAL A O 1
ATOM 2644 N N . SER A 1 337 ? 122.049 128.055 145.306 1.00 75.81 337 SER A N 1
ATOM 2645 C CA . SER A 1 337 ? 121.878 126.988 146.293 1.00 70.97 337 SER A CA 1
ATOM 2646 C C . SER A 1 337 ? 122.584 127.296 147.604 1.00 76.96 337 SER A C 1
ATOM 2647 O O . SER A 1 337 ? 123.290 126.440 148.153 1.00 86.95 337 SER A O 1
ATOM 2650 N N . VAL A 1 338 ? 122.437 128.516 148.114 1.00 73.58 338 VAL A N 1
ATOM 2651 C CA . VAL A 1 338 ? 122.548 128.776 149.542 1.00 74.85 338 VAL A CA 1
ATOM 2652 C C . VAL A 1 338 ? 121.303 129.555 149.942 1.00 78.88 338 VAL A C 1
ATOM 2653 O O . VAL A 1 338 ? 120.797 129.418 151.061 1.00 81.11 338 VAL A O 1
ATOM 2657 N N . LEU A 1 339 ? 120.758 130.327 148.997 1.00 77.61 339 LEU A N 1
ATOM 2658 C CA . LEU A 1 339 ? 119.524 131.060 149.253 1.00 75.03 339 LEU A CA 1
ATOM 2659 C C . LEU A 1 339 ? 118.304 130.155 149.153 1.00 75.07 339 LEU A C 1
ATOM 2660 O O . LEU A 1 339 ? 117.392 130.247 149.981 1.00 76.19 339 LEU A O 1
ATOM 2665 N N . ILE A 1 340 ? 118.272 129.277 148.149 1.00 75.74 340 ILE A N 1
ATOM 2666 C CA . ILE A 1 340 ? 117.150 128.355 148.009 1.00 75.62 340 ILE A CA 1
ATOM 2667 C C . ILE A 1 340 ? 117.094 127.415 149.202 1.00 74.85 340 ILE A C 1
ATOM 2668 O O . ILE A 1 340 ? 116.011 127.027 149.657 1.00 79.66 340 ILE A O 1
ATOM 2673 N N . MET A 1 341 ? 118.255 127.046 149.734 1.00 70.86 341 MET A N 1
ATOM 2674 C CA . MET A 1 341 ? 118.316 126.167 150.892 1.00 75.71 341 MET A CA 1
ATOM 2675 C C . MET A 1 341 ? 117.870 126.878 152.166 1.00 80.02 341 MET A C 1
ATOM 2676 O O . MET A 1 341 ? 117.085 126.327 152.946 1.00 83.67 341 MET A O 1
ATOM 2681 N N . LEU A 1 342 ? 118.366 128.097 152.392 1.00 78.48 342 LEU A N 1
ATOM 2682 C CA . LEU A 1 342 ? 117.971 128.882 153.558 1.00 76.57 342 LEU A CA 1
ATOM 2683 C C . LEU A 1 342 ? 116.540 129.395 153.453 1.00 80.91 342 LEU A C 1
ATOM 2684 O O . LEU A 1 342 ? 115.808 129.395 154.449 1.00 84.43 342 LEU A O 1
ATOM 2689 N N . PHE A 1 343 ? 116.120 129.831 152.268 1.00 79.63 343 PHE A N 1
ATOM 2690 C CA . PHE A 1 343 ? 114.895 130.609 152.135 1.00 77.90 343 PHE A CA 1
ATOM 2691 C C . PHE A 1 343 ? 113.820 129.907 151.321 1.00 74.67 343 PHE A C 1
ATOM 2692 O O . PHE A 1 343 ? 112.668 129.839 151.763 1.00 74.61 343 PHE A O 1
ATOM 2700 N N . VAL A 1 344 ? 114.154 129.384 150.143 1.00 71.87 344 VAL A N 1
ATOM 2701 C CA . VAL A 1 344 ? 113.126 128.852 149.250 1.00 71.22 344 VAL A CA 1
ATOM 2702 C C . VAL A 1 344 ? 112.679 127.465 149.696 1.00 76.12 344 VAL A C 1
ATOM 2703 O O . VAL A 1 344 ? 111.485 127.221 149.906 1.00 75.88 344 VAL A O 1
ATOM 2707 N N . GLY A 1 345 ? 113.626 126.543 149.852 1.00 78.29 345 GLY A N 1
ATOM 2708 C CA . GLY A 1 345 ? 113.303 125.145 150.072 1.00 72.68 345 GLY A CA 1
ATOM 2709 C C . GLY A 1 345 ? 112.430 124.852 151.275 1.00 71.57 345 GLY A C 1
ATOM 2710 O O . GLY A 1 345 ? 111.410 124.170 151.152 1.00 75.35 345 GLY A O 1
ATOM 2711 N N . GLY A 1 346 ? 112.807 125.376 152.443 1.00 72.56 346 GLY A N 1
ATOM 2712 C CA . GLY A 1 346 ? 112.022 125.135 153.641 1.00 75.64 346 GLY A CA 1
ATOM 2713 C C . GLY A 1 346 ? 110.695 125.861 153.663 1.00 78.65 346 GLY A C 1
ATOM 2714 O O . GLY A 1 346 ? 109.777 125.433 154.371 1.00 79.94 346 GLY A O 1
ATOM 2715 N N . ASN A 1 347 ? 110.572 126.949 152.901 1.00 78.39 347 ASN A N 1
ATOM 2716 C CA . ASN A 1 347 ? 109.330 127.713 152.886 1.00 76.70 347 ASN A CA 1
ATOM 2717 C C . ASN A 1 347 ? 108.302 127.096 151.945 1.00 80.60 347 ASN A C 1
ATOM 2718 O O . ASN A 1 347 ? 107.112 127.045 152.274 1.00 84.15 347 ASN A O 1
ATOM 2723 N N . VAL A 1 348 ? 108.742 126.622 150.776 1.00 77.15 348 VAL A N 1
ATOM 2724 C CA . VAL A 1 348 ? 107.824 125.986 149.834 1.00 74.26 348 VAL A CA 1
ATOM 2725 C C . VAL A 1 348 ? 107.194 124.747 150.458 1.00 73.48 348 VAL A C 1
ATOM 2726 O O . VAL A 1 348 ? 105.994 124.492 150.296 1.00 78.45 348 VAL A O 1
ATOM 2730 N N . ILE A 1 349 ? 107.989 123.964 151.186 1.00 72.11 349 ILE A N 1
ATOM 2731 C CA . ILE A 1 349 ? 107.490 122.728 151.778 1.00 73.34 349 ILE A CA 1
ATOM 2732 C C . ILE A 1 349 ? 106.585 122.989 152.980 1.00 76.68 349 ILE A C 1
ATOM 2733 O O . ILE A 1 349 ? 105.764 122.131 153.328 1.00 83.87 349 ILE A O 1
ATOM 2738 N N . ARG A 1 350 ? 106.681 124.162 153.606 1.00 72.15 350 ARG A N 1
ATOM 2739 C CA . ARG A 1 350 ? 105.895 124.450 154.800 1.00 75.86 350 ARG A CA 1
ATOM 2740 C C . ARG A 1 350 ? 104.622 125.241 154.530 1.00 80.59 350 ARG A C 1
ATOM 2741 O O . ARG A 1 350 ? 103.621 125.021 155.218 1.00 84.83 350 ARG A O 1
ATOM 2749 N N . LYS A 1 351 ? 104.624 126.159 153.561 1.00 80.52 351 LYS A N 1
ATOM 2750 C CA . LYS A 1 351 ? 103.424 126.938 153.281 1.00 82.13 351 LYS A CA 1
ATOM 2751 C C . LYS A 1 351 ? 102.539 126.320 152.208 1.00 84.15 351 LYS A C 1
ATOM 2752 O O . LYS A 1 351 ? 101.355 126.668 152.132 1.00 87.87 351 LYS A O 1
ATOM 2758 N N . PHE A 1 352 ? 103.074 125.427 151.377 1.00 81.40 352 PHE A N 1
ATOM 2759 C CA . PHE A 1 352 ? 102.303 124.786 150.320 1.00 80.19 352 PHE A CA 1
ATOM 2760 C C . PHE A 1 352 ? 102.050 123.311 150.595 1.00 81.66 352 PHE A C 1
ATOM 2761 O O . PHE A 1 352 ? 100.907 122.853 150.514 1.00 88.96 352 PHE A O 1
ATOM 2769 N N . GLY A 1 353 ? 103.096 122.553 150.915 1.00 76.04 353 GLY A N 1
ATOM 2770 C CA . GLY A 1 353 ? 102.951 121.143 151.219 1.00 73.75 353 GLY A CA 1
ATOM 2771 C C . GLY A 1 353 ? 104.074 120.294 150.659 1.00 73.36 353 GLY A C 1
ATOM 2772 O O . GLY A 1 353 ? 104.983 120.811 150.002 1.00 73.35 353 GLY A O 1
ATOM 2773 N N . TRP A 1 354 ? 104.022 118.984 150.919 1.00 72.70 354 TRP A N 1
ATOM 2774 C CA . TRP A 1 354 ? 105.034 118.073 150.389 1.00 73.97 354 TRP A CA 1
ATOM 2775 C C . TRP A 1 354 ? 105.012 118.038 148.868 1.00 72.01 354 TRP A C 1
ATOM 2776 O O . TRP A 1 354 ? 106.065 118.046 148.220 1.00 72.32 354 TRP A O 1
ATOM 2787 N N . LEU A 1 355 ? 103.812 117.991 148.280 1.00 69.41 355 LEU A N 1
ATOM 2788 C CA . LEU A 1 355 ? 103.694 117.766 146.842 1.00 69.46 355 LEU A CA 1
ATOM 2789 C C . LEU A 1 355 ? 104.351 118.877 146.040 1.00 70.48 355 LEU A C 1
ATOM 2790 O O . LEU A 1 355 ? 105.027 118.612 145.039 1.00 70.85 355 LEU A O 1
ATOM 2795 N N . THR A 1 356 ? 104.166 120.128 146.464 1.00 73.03 356 THR A N 1
ATOM 2796 C CA . THR A 1 356 ? 104.754 121.249 145.734 1.00 68.86 356 THR A CA 1
ATOM 2797 C C . THR A 1 356 ? 106.274 121.165 145.718 1.00 72.45 356 THR A C 1
ATOM 2798 O O . THR A 1 356 ? 106.902 121.387 144.678 1.00 76.18 356 THR A O 1
ATOM 2802 N N . GLY A 1 357 ? 106.882 120.829 146.858 1.00 70.03 357 GLY A N 1
ATOM 2803 C CA . GLY A 1 357 ? 108.331 120.719 146.905 1.00 64.48 357 GLY A CA 1
ATOM 2804 C C . GLY A 1 357 ? 108.866 119.666 145.954 1.00 65.80 357 GLY A C 1
ATOM 2805 O O . GLY A 1 357 ? 109.935 119.835 145.362 1.00 65.57 357 GLY A O 1
ATOM 2806 N N . ALA A 1 358 ? 108.129 118.568 145.792 1.00 65.16 358 ALA A N 1
ATOM 2807 C CA . ALA A 1 358 ? 108.546 117.512 144.881 1.00 64.62 358 ALA A CA 1
ATOM 2808 C C . ALA A 1 358 ? 108.202 117.806 143.427 1.00 69.32 358 ALA A C 1
ATOM 2809 O O . ALA A 1 358 ? 108.747 117.148 142.535 1.00 72.29 358 ALA A O 1
ATOM 2811 N N . LEU A 1 359 ? 107.319 118.769 143.158 1.00 66.97 359 LEU A N 1
ATOM 2812 C CA . LEU A 1 359 ? 106.962 119.108 141.787 1.00 60.62 359 LEU A CA 1
ATOM 2813 C C . LEU A 1 359 ? 107.543 120.429 141.304 1.00 61.33 359 LEU A C 1
ATOM 2814 O O . LEU A 1 359 ? 107.309 120.793 140.149 1.00 64.79 359 LEU A O 1
ATOM 2819 N N . VAL A 1 360 ? 108.286 121.161 142.136 1.00 65.64 360 VAL A N 1
ATOM 2820 C CA . VAL A 1 360 ? 108.926 122.374 141.635 1.00 64.71 360 VAL A CA 1
ATOM 2821 C C . VAL A 1 360 ? 109.981 122.027 140.593 1.00 66.79 360 VAL A C 1
ATOM 2822 O O . VAL A 1 360 ? 109.959 122.545 139.471 1.00 70.17 360 VAL A O 1
ATOM 2826 N N . THR A 1 361 ? 110.891 121.114 140.925 1.00 68.94 361 THR A N 1
ATOM 2827 C CA . THR A 1 361 ? 112.000 120.859 140.011 1.00 69.35 361 THR A CA 1
ATOM 2828 C C . THR A 1 361 ? 111.609 120.076 138.753 1.00 69.25 361 THR A C 1
ATOM 2829 O O . THR A 1 361 ? 112.186 120.348 137.695 1.00 72.52 361 THR A O 1
ATOM 2833 N N . PRO A 1 362 ? 110.656 119.130 138.772 1.00 66.99 362 PRO A N 1
ATOM 2834 C CA . PRO A 1 362 ? 110.289 118.511 137.487 1.00 62.52 362 PRO A CA 1
ATOM 2835 C C . PRO A 1 362 ? 109.471 119.432 136.603 1.00 66.64 362 PRO A C 1
ATOM 2836 O O . PRO A 1 362 ? 109.666 119.437 135.381 1.00 71.82 362 PRO A O 1
ATOM 2840 N N . VAL A 1 363 ? 108.560 120.217 137.185 1.00 64.97 363 VAL A N 1
ATOM 2841 C CA . VAL A 1 363 ? 107.787 121.169 136.392 1.00 59.63 363 VAL A CA 1
ATOM 2842 C C . VAL A 1 363 ? 108.703 122.218 135.780 1.00 66.97 363 VAL A C 1
ATOM 2843 O O . VAL A 1 363 ? 108.561 122.574 134.604 1.00 73.99 363 VAL A O 1
ATOM 2847 N N . MET A 1 364 ? 109.660 122.731 136.560 1.00 64.36 364 MET A N 1
ATOM 2848 C CA . MET A 1 364 ? 110.617 123.666 135.981 1.00 67.39 364 MET A CA 1
ATOM 2849 C C . MET A 1 364 ? 111.404 123.011 134.856 1.00 69.97 364 MET A C 1
ATOM 2850 O O . MET A 1 364 ? 111.364 123.488 133.718 1.00 74.42 364 MET A O 1
ATOM 2855 N N . VAL A 1 365 ? 112.051 121.871 135.127 1.00 67.62 365 VAL A N 1
ATOM 2856 C CA . VAL A 1 365 ? 112.778 121.154 134.079 1.00 67.80 365 VAL A CA 1
ATOM 2857 C C . VAL A 1 365 ? 111.870 120.863 132.891 1.00 69.24 365 VAL A C 1
ATOM 2858 O O . VAL A 1 365 ? 112.328 120.827 131.742 1.00 71.63 365 VAL A O 1
ATOM 2862 N N . LEU A 1 366 ? 110.572 120.683 133.135 1.00 66.98 366 LEU A N 1
ATOM 2863 C CA . LEU A 1 366 ? 109.629 120.512 132.036 1.00 62.97 366 LEU A CA 1
ATOM 2864 C C . LEU A 1 366 ? 109.420 121.822 131.283 1.00 65.92 366 LEU A C 1
ATOM 2865 O O . LEU A 1 366 ? 109.653 121.899 130.071 1.00 71.00 366 LEU A O 1
ATOM 2870 N N . LEU A 1 367 ? 108.985 122.870 131.990 1.00 64.99 367 LEU A N 1
ATOM 2871 C CA . LEU A 1 367 ? 108.629 124.123 131.329 1.00 61.35 367 LEU A CA 1
ATOM 2872 C C . LEU A 1 367 ? 109.835 124.765 130.653 1.00 63.92 367 LEU A C 1
ATOM 2873 O O . LEU A 1 367 ? 109.762 125.177 129.490 1.00 72.96 367 LEU A O 1
ATOM 2878 N N . THR A 1 368 ? 110.957 124.859 131.363 1.00 62.38 368 THR A N 1
ATOM 2879 C CA . THR A 1 368 ? 112.156 125.439 130.774 1.00 68.52 368 THR A CA 1
ATOM 2880 C C . THR A 1 368 ? 112.962 124.418 129.979 1.00 68.90 368 THR A C 1
ATOM 2881 O O . THR A 1 368 ? 114.005 124.771 129.420 1.00 68.36 368 THR A O 1
ATOM 2885 N N . GLY A 1 369 ? 112.503 123.169 129.920 1.00 69.72 369 GLY A N 1
ATOM 2886 C CA . GLY A 1 369 ? 113.037 122.191 128.994 1.00 70.73 369 GLY A CA 1
ATOM 2887 C C . GLY A 1 369 ? 112.253 122.187 127.697 1.00 70.72 369 GLY A C 1
ATOM 2888 O O . GLY A 1 369 ? 112.818 121.974 126.620 1.00 73.33 369 GLY A O 1
ATOM 2889 N N . ILE A 1 370 ? 110.940 122.422 127.794 1.00 69.17 370 ILE A N 1
ATOM 2890 C CA . ILE A 1 370 ? 110.133 122.643 126.596 1.00 66.86 370 ILE A CA 1
ATOM 2891 C C . ILE A 1 370 ? 110.667 123.840 125.826 1.00 69.35 370 ILE A C 1
ATOM 2892 O O . ILE A 1 370 ? 110.793 123.805 124.596 1.00 76.51 370 ILE A O 1
ATOM 2897 N N . VAL A 1 371 ? 110.998 124.916 126.542 1.00 66.34 371 VAL A N 1
ATOM 2898 C CA . VAL A 1 371 ? 111.592 126.082 125.900 1.00 67.01 371 VAL A CA 1
ATOM 2899 C C . VAL A 1 371 ? 112.951 125.730 125.307 1.00 72.14 371 VAL A C 1
ATOM 2900 O O . VAL A 1 371 ? 113.276 126.136 124.185 1.00 77.35 371 VAL A O 1
ATOM 2904 N N . PHE A 1 372 ? 113.761 124.961 126.040 1.00 72.19 372 PHE A N 1
ATOM 2905 C CA . PHE A 1 372 ? 115.087 124.597 125.548 1.00 71.98 372 PHE A CA 1
ATOM 2906 C C . PHE A 1 372 ? 114.999 123.760 124.277 1.00 76.62 372 PHE A C 1
ATOM 2907 O O . PHE A 1 372 ? 115.685 124.044 123.289 1.00 77.01 372 PHE A O 1
ATOM 2915 N N . PHE A 1 373 ? 114.162 122.721 124.284 1.00 77.13 373 PHE A N 1
ATOM 2916 C CA . PHE A 1 373 ? 114.074 121.849 123.117 1.00 73.39 373 PHE A CA 1
ATOM 2917 C C . PHE A 1 373 ? 113.378 122.537 121.950 1.00 76.78 373 PHE A C 1
ATOM 2918 O O . PHE A 1 373 ? 113.662 122.219 120.790 1.00 83.43 373 PHE A O 1
ATOM 2926 N N . ALA A 1 374 ? 112.472 123.476 122.230 1.00 75.00 374 ALA A N 1
ATOM 2927 C CA . ALA A 1 374 ? 111.857 124.252 121.160 1.00 74.50 374 ALA A CA 1
ATOM 2928 C C . ALA A 1 374 ? 112.829 125.226 120.511 1.00 78.17 374 ALA A C 1
ATOM 2929 O O . ALA A 1 374 ? 112.570 125.676 119.390 1.00 88.01 374 ALA A O 1
ATOM 2931 N N . LEU A 1 375 ? 113.928 125.572 121.183 1.00 73.35 375 LEU A N 1
ATOM 2932 C CA . LEU A 1 375 ? 114.966 126.406 120.593 1.00 73.52 375 LEU A CA 1
ATOM 2933 C C . LEU A 1 375 ? 116.122 125.603 120.015 1.00 76.27 375 LEU A C 1
ATOM 2934 O O . LEU A 1 375 ? 117.025 126.195 119.415 1.00 79.33 375 LEU A O 1
ATOM 2939 N N . VAL A 1 376 ? 116.122 124.283 120.180 1.00 79.69 376 VAL A N 1
ATOM 2940 C CA . VAL A 1 376 ? 117.141 123.424 119.601 1.00 83.07 376 VAL A CA 1
ATOM 2941 C C . VAL A 1 376 ? 116.591 122.623 118.429 1.00 82.80 376 VAL A C 1
ATOM 2942 O O . VAL A 1 376 ? 117.239 122.520 117.385 1.00 84.81 376 VAL A O 1
ATOM 2946 N N . ILE A 1 377 ? 115.394 122.052 118.582 1.00 80.64 377 ILE A N 1
ATOM 2947 C CA . ILE A 1 377 ? 114.738 121.386 117.462 1.00 79.08 377 ILE A CA 1
ATOM 2948 C C . ILE A 1 377 ? 114.303 122.408 116.420 1.00 81.52 377 ILE A C 1
ATOM 2949 O O . ILE A 1 377 ? 114.611 122.278 115.230 1.00 87.80 377 ILE A O 1
ATOM 2954 N N . PHE A 1 378 ? 113.588 123.442 116.853 1.00 77.92 378 PHE A N 1
ATOM 2955 C CA . PHE A 1 378 ? 113.153 124.516 115.961 1.00 79.06 378 PHE A CA 1
ATOM 2956 C C . PHE A 1 378 ? 114.151 125.667 115.961 1.00 80.53 378 PHE A C 1
ATOM 2957 O O . PHE A 1 378 ? 113.790 126.826 116.144 1.00 80.45 378 PHE A O 1
ATOM 2965 N N . ARG A 1 379 ? 115.429 125.347 115.752 1.00 81.93 379 ARG A N 1
ATOM 2966 C CA . ARG A 1 379 ? 116.455 126.383 115.766 1.00 78.48 379 ARG A CA 1
ATOM 2967 C C . ARG A 1 379 ? 116.386 127.245 114.512 1.00 84.64 379 ARG A C 1
ATOM 2968 O O . ARG A 1 379 ? 116.549 128.469 114.583 1.00 87.51 379 ARG A O 1
ATOM 2976 N N . ASN A 1 380 ? 116.145 126.625 113.356 1.00 86.55 380 ASN A N 1
ATOM 2977 C CA . ASN A 1 380 ? 116.130 127.373 112.104 1.00 81.51 380 ASN A CA 1
ATOM 2978 C C . ASN A 1 380 ? 114.910 128.282 112.017 1.00 80.14 380 ASN A C 1
ATOM 2979 O O . ASN A 1 380 ? 115.029 129.461 111.664 1.00 81.31 380 ASN A O 1
ATOM 2984 N N . GLN A 1 381 ? 113.728 127.760 112.335 1.00 78.48 381 GLN A N 1
ATOM 2985 C CA . GLN A 1 381 ? 112.527 128.595 112.337 1.00 79.64 381 GLN A CA 1
ATOM 2986 C C . GLN A 1 381 ? 112.270 129.195 113.717 1.00 82.48 381 GLN A C 1
ATOM 2987 O O . GLN A 1 381 ? 111.150 129.198 114.229 1.00 86.18 381 GLN A O 1
ATOM 2993 N N . ALA A 1 382 ? 113.332 129.724 114.322 1.00 80.83 382 ALA A N 1
ATOM 2994 C CA . ALA A 1 382 ? 113.215 130.600 115.479 1.00 81.67 382 ALA A CA 1
ATOM 2995 C C . ALA A 1 382 ? 114.157 131.788 115.418 1.00 83.94 382 ALA A C 1
ATOM 2996 O O . ALA A 1 382 ? 113.959 132.741 116.179 1.00 88.19 382 ALA A O 1
ATOM 2998 N N . SER A 1 383 ? 115.167 131.774 114.551 1.00 81.93 383 SER A N 1
ATOM 2999 C CA . SER A 1 383 ? 116.058 132.919 114.388 1.00 82.53 383 SER A CA 1
ATOM 3000 C C . SER A 1 383 ? 115.523 133.876 113.330 1.00 81.52 383 SER A C 1
ATOM 3001 O O . SER A 1 383 ? 116.224 134.302 112.417 1.00 81.84 383 SER A O 1
ATOM 3004 N N . GLY A 1 384 ? 114.243 134.204 113.457 1.00 76.43 384 GLY A N 1
ATOM 3005 C CA . GLY A 1 384 ? 113.637 135.303 112.739 1.00 74.35 384 GLY A CA 1
ATOM 3006 C C . GLY A 1 384 ? 112.941 136.183 113.751 1.00 79.18 384 GLY A C 1
ATOM 3007 O O . GLY A 1 384 ? 112.764 137.388 113.554 1.00 83.60 384 GLY A O 1
ATOM 3008 N N . LEU A 1 385 ? 112.551 135.564 114.862 1.00 79.76 385 LEU A N 1
ATOM 3009 C CA . LEU A 1 385 ? 111.970 136.264 115.997 1.00 78.60 385 LEU A CA 1
ATOM 3010 C C . LEU A 1 385 ? 113.013 136.521 117.076 1.00 76.55 385 LEU A C 1
ATOM 3011 O O . LEU A 1 385 ? 113.170 137.655 117.539 1.00 78.65 385 LEU A O 1
ATOM 3016 N N . VAL A 1 386 ? 113.738 135.472 117.472 1.00 75.82 386 VAL A N 1
ATOM 3017 C CA . VAL A 1 386 ? 114.799 135.610 118.462 1.00 74.85 386 VAL A CA 1
ATOM 3018 C C . VAL A 1 386 ? 115.896 136.530 117.946 1.00 78.43 386 VAL A C 1
ATOM 3019 O O . VAL A 1 386 ? 116.492 137.295 118.715 1.00 83.11 386 VAL A O 1
ATOM 3023 N N . ALA A 1 387 ? 116.170 136.484 116.642 1.00 77.67 387 ALA A N 1
ATOM 3024 C CA . ALA A 1 387 ? 117.165 137.360 116.041 1.00 74.19 387 ALA A CA 1
ATOM 3025 C C . ALA A 1 387 ? 116.769 138.828 116.091 1.00 70.16 387 ALA A C 1
ATOM 3026 O O . ALA A 1 387 ? 117.651 139.691 116.084 1.00 68.13 387 ALA A O 1
ATOM 3028 N N . MET A 1 388 ? 115.475 139.134 116.137 1.00 73.62 388 MET A N 1
ATOM 3029 C CA . MET A 1 388 ? 115.011 140.506 116.290 1.00 72.15 388 MET A CA 1
ATOM 3030 C C . MET A 1 388 ? 114.856 140.906 117.751 1.00 73.73 388 MET A C 1
ATOM 3031 O O . MET A 1 388 ? 114.227 141.928 118.040 1.00 77.00 388 MET A O 1
ATOM 3036 N N . PHE A 1 389 ? 115.396 140.111 118.674 1.00 71.23 389 PHE A N 1
ATOM 3037 C CA . PHE A 1 389 ? 115.493 140.484 120.077 1.00 73.17 389 PHE A CA 1
ATOM 3038 C C . PHE A 1 389 ? 116.932 140.638 120.547 1.00 75.10 389 PHE A C 1
ATOM 3039 O O . PHE A 1 389 ? 117.155 140.892 121.737 1.00 84.39 389 PHE A O 1
ATOM 3047 N N . GLY A 1 390 ? 117.911 140.495 119.657 1.00 70.07 390 GLY A N 1
ATOM 3048 C CA . GLY A 1 390 ? 119.298 140.691 120.022 1.00 69.27 390 GLY A CA 1
ATOM 3049 C C . GLY A 1 390 ? 120.025 139.467 120.522 1.00 69.69 390 GLY A C 1
ATOM 3050 O O . GLY A 1 390 ? 120.967 139.601 121.312 1.00 69.75 390 GLY A O 1
ATOM 3051 N N . THR A 1 391 ? 119.621 138.274 120.094 1.00 71.10 391 THR A N 1
ATOM 3052 C CA . THR A 1 391 ? 120.292 137.053 120.515 1.00 71.85 391 THR A CA 1
ATOM 3053 C C . THR A 1 391 ? 119.985 135.946 119.518 1.00 72.35 391 THR A C 1
ATOM 3054 O O . THR A 1 391 ? 119.022 136.024 118.751 1.00 79.06 391 THR A O 1
ATOM 3058 N N . THR A 1 392 ? 120.828 134.924 119.531 1.00 69.86 392 THR A N 1
ATOM 3059 C CA . THR A 1 392 ? 120.607 133.751 118.705 1.00 72.07 392 THR A CA 1
ATOM 3060 C C . THR A 1 392 ? 119.913 132.661 119.512 1.00 74.11 392 THR A C 1
ATOM 3061 O O . THR A 1 392 ? 120.072 132.593 120.735 1.00 78.48 392 THR A O 1
ATOM 3065 N N . PRO A 1 393 ? 119.131 131.792 118.865 1.00 72.67 393 PRO A N 1
ATOM 3066 C CA . PRO A 1 393 ? 118.481 130.699 119.607 1.00 70.96 393 PRO A CA 1
ATOM 3067 C C . PRO A 1 393 ? 119.464 129.745 120.266 1.00 74.73 393 PRO A C 1
ATOM 3068 O O . PRO A 1 393 ? 119.066 129.018 121.186 1.00 79.78 393 PRO A O 1
ATOM 3072 N N . LEU A 1 394 ? 120.723 129.714 119.824 1.00 76.53 394 LEU A N 1
ATOM 3073 C CA . LEU A 1 394 ? 121.731 128.915 120.514 1.00 79.86 394 LEU A CA 1
ATOM 3074 C C . LEU A 1 394 ? 122.076 129.520 121.871 1.00 77.97 394 LEU A C 1
ATOM 3075 O O . LEU A 1 394 ? 122.083 128.819 122.889 1.00 79.89 394 LEU A O 1
ATOM 3080 N N . MET A 1 395 ? 122.362 130.826 121.904 1.00 75.40 395 MET A N 1
ATOM 3081 C CA . MET A 1 395 ? 122.565 131.506 123.181 1.00 76.00 395 MET A CA 1
ATOM 3082 C C . MET A 1 395 ? 121.308 131.481 124.036 1.00 69.59 395 MET A C 1
ATOM 3083 O O . MET A 1 395 ? 121.396 131.390 125.266 1.00 69.53 395 MET A O 1
ATOM 3088 N N . LEU A 1 396 ? 120.134 131.568 123.409 1.00 72.23 396 LEU A N 1
ATOM 3089 C CA . LEU A 1 396 ? 118.895 131.538 124.175 1.00 70.02 396 LEU A CA 1
ATOM 3090 C C . LEU A 1 396 ? 118.660 130.169 124.800 1.00 72.01 396 LEU A C 1
ATOM 3091 O O . LEU A 1 396 ? 118.135 130.084 125.913 1.00 77.72 396 LEU A O 1
ATOM 3096 N N . ALA A 1 397 ? 119.050 129.094 124.116 1.00 73.41 397 ALA A N 1
ATOM 3097 C CA . ALA A 1 397 ? 118.993 127.765 124.713 1.00 69.60 397 ALA A CA 1
ATOM 3098 C C . ALA A 1 397 ? 120.077 127.556 125.759 1.00 70.72 397 ALA A C 1
ATOM 3099 O O . ALA A 1 397 ? 119.875 126.790 126.709 1.00 71.47 397 ALA A O 1
ATOM 3101 N N . VAL A 1 398 ? 121.224 128.220 125.600 1.00 69.86 398 VAL A N 1
ATOM 3102 C CA . VAL A 1 398 ? 122.269 128.172 126.619 1.00 68.72 398 VAL A CA 1
ATOM 3103 C C . VAL A 1 398 ? 121.771 128.773 127.927 1.00 71.05 398 VAL A C 1
ATOM 3104 O O . VAL A 1 398 ? 121.952 128.191 129.003 1.00 75.29 398 VAL A O 1
ATOM 3108 N N . VAL A 1 399 ? 121.136 129.944 127.855 1.00 69.10 399 VAL A N 1
ATOM 3109 C CA . VAL A 1 399 ? 120.665 130.613 129.064 1.00 65.54 399 VAL A CA 1
ATOM 3110 C C . VAL A 1 399 ? 119.489 129.858 129.673 1.00 67.33 399 VAL A C 1
ATOM 3111 O O . VAL A 1 399 ? 119.461 129.585 130.878 1.00 73.56 399 VAL A O 1
ATOM 3115 N N . VAL A 1 400 ? 118.502 129.508 128.845 1.00 65.33 400 VAL A N 1
ATOM 3116 C CA . VAL A 1 400 ? 117.340 128.768 129.330 1.00 63.16 400 VAL A CA 1
ATOM 3117 C C . VAL A 1 400 ? 117.753 127.398 129.856 1.00 66.70 400 VAL A C 1
ATOM 3118 O O . VAL A 1 400 ? 117.241 126.932 130.881 1.00 71.15 400 VAL A O 1
ATOM 3122 N N . GLY A 1 401 ? 118.687 126.734 129.173 1.00 69.32 401 GLY A N 1
ATOM 3123 C CA . GLY A 1 401 ? 119.223 125.487 129.689 1.00 70.16 401 GLY A CA 1
ATOM 3124 C C . GLY A 1 401 ? 120.087 125.655 130.921 1.00 71.53 401 GLY A C 1
ATOM 3125 O O . GLY A 1 401 ? 120.226 124.708 131.702 1.00 76.71 401 GLY A O 1
ATOM 3126 N N . ALA A 1 402 ? 120.682 126.835 131.108 1.00 68.88 402 ALA A N 1
ATOM 3127 C CA . ALA A 1 402 ? 121.405 127.103 132.346 1.00 67.94 402 ALA A CA 1
ATOM 3128 C C . ALA A 1 402 ? 120.444 127.252 133.517 1.00 70.91 402 ALA A C 1
ATOM 3129 O O . ALA A 1 402 ? 120.747 126.822 134.636 1.00 78.61 402 ALA A O 1
ATOM 3131 N N . ILE A 1 403 ? 119.282 127.863 133.277 1.00 67.75 403 ILE A N 1
ATOM 3132 C CA . ILE A 1 403 ? 118.292 128.024 134.337 1.00 66.28 403 ILE A CA 1
ATOM 3133 C C . ILE A 1 403 ? 117.791 126.665 134.809 1.00 71.72 403 ILE A C 1
ATOM 3134 O O . ILE A 1 403 ? 117.635 126.432 136.013 1.00 78.73 403 ILE A O 1
ATOM 3139 N N . GLN A 1 404 ? 117.541 125.744 133.876 1.00 68.1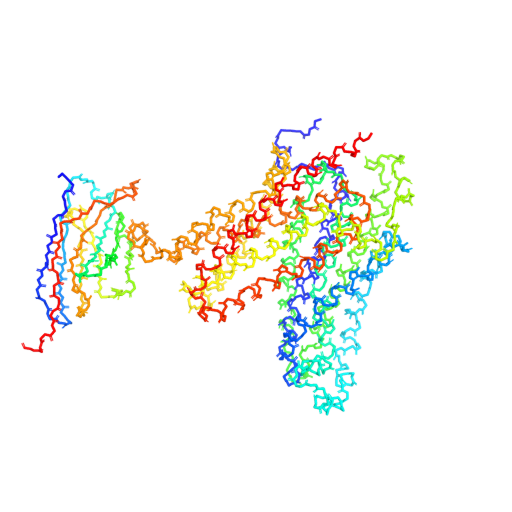8 404 GLN A N 1
ATOM 3140 C CA . GLN A 1 404 ? 117.137 124.398 134.265 1.00 68.02 404 GLN A CA 1
ATOM 3141 C C . GLN A 1 404 ? 118.274 123.604 134.886 1.00 72.87 404 GLN A C 1
ATOM 3142 O O . GLN A 1 404 ? 118.011 122.632 135.601 1.00 80.12 404 GLN A O 1
ATOM 3148 N N . ASN A 1 405 ? 119.523 123.983 134.626 1.00 70.05 405 ASN A N 1
ATOM 3149 C CA . ASN A 1 405 ? 120.664 123.374 135.290 1.00 69.75 405 ASN A CA 1
ATOM 3150 C C . ASN A 1 405 ? 121.097 124.137 136.534 1.00 68.94 405 ASN A C 1
ATOM 3151 O O . ASN A 1 405 ? 121.943 123.639 137.284 1.00 76.93 405 ASN A O 1
ATOM 3156 N N . ILE A 1 406 ? 120.540 125.325 136.769 1.00 68.49 406 ILE A N 1
ATOM 3157 C CA . ILE A 1 406 ? 120.756 126.054 138.014 1.00 68.96 406 ILE A CA 1
ATOM 3158 C C . ILE A 1 406 ? 119.520 126.065 138.898 1.00 69.78 406 ILE A C 1
ATOM 3159 O O . ILE A 1 406 ? 119.608 126.509 140.053 1.00 74.86 406 ILE A O 1
ATOM 3164 N N . LEU A 1 407 ? 118.374 125.606 138.399 1.00 68.48 407 LEU A N 1
ATOM 3165 C CA . LEU A 1 407 ? 117.199 125.379 139.226 1.00 71.38 407 LEU A CA 1
ATOM 3166 C C . LEU A 1 407 ? 116.905 123.900 139.422 1.00 75.15 407 LEU A C 1
ATOM 3167 O O . LEU A 1 407 ? 115.846 123.556 139.955 1.00 77.68 407 LEU A O 1
ATOM 3172 N N . SER A 1 408 ? 117.802 123.021 138.981 1.00 71.19 408 SER A N 1
ATOM 3173 C CA . SER A 1 408 ? 117.776 121.605 139.327 1.00 69.90 408 SER A CA 1
ATOM 3174 C C . SER A 1 408 ? 118.965 121.191 140.175 1.00 71.27 408 SER A C 1
ATOM 3175 O O . SER A 1 408 ? 118.823 120.346 141.061 1.00 73.67 408 SER A O 1
ATOM 3178 N N . LYS A 1 409 ? 120.142 121.768 139.918 1.00 69.70 409 LYS A N 1
ATOM 3179 C CA . LYS A 1 409 ? 121.292 121.542 140.783 1.00 69.70 409 LYS A CA 1
ATOM 3180 C C . LYS A 1 409 ? 121.185 122.331 142.081 1.00 71.59 409 LYS A C 1
ATOM 3181 O O . LYS A 1 409 ? 121.667 121.871 143.122 1.00 76.78 409 LYS A O 1
ATOM 3187 N N . SER A 1 410 ? 120.565 123.509 142.043 1.00 71.32 410 SER A N 1
ATOM 3188 C CA . SER A 1 410 ? 120.299 124.286 143.245 1.00 71.99 410 SER A CA 1
ATOM 3189 C C . SER A 1 410 ? 119.001 123.880 143.926 1.00 68.85 410 SER A C 1
ATOM 3190 O O . SER A 1 410 ? 118.666 124.434 144.977 1.00 73.73 410 SER A O 1
ATOM 3193 N N . THR A 1 411 ? 118.267 122.934 143.346 1.00 69.53 411 THR A N 1
ATOM 3194 C CA . THR A 1 411 ? 117.046 122.404 143.930 1.00 71.73 411 THR A CA 1
ATOM 3195 C C . THR A 1 411 ? 117.227 120.985 144.453 1.00 74.87 411 THR A C 1
ATOM 3196 O O . THR A 1 411 ? 116.371 120.501 145.203 1.00 74.73 411 THR A O 1
ATOM 3200 N N . LYS A 1 412 ? 118.333 120.325 144.101 1.00 73.85 412 LYS A N 1
ATOM 3201 C CA . LYS A 1 412 ? 118.558 118.940 144.503 1.00 71.38 412 LYS A CA 1
ATOM 3202 C C . LYS A 1 412 ? 118.507 118.789 146.018 1.00 71.23 412 LYS A C 1
ATOM 3203 O O . LYS A 1 412 ? 117.628 118.109 146.559 1.00 77.36 412 LYS A O 1
ATOM 3209 N N . TYR A 1 413 ? 119.442 119.430 146.725 1.00 66.90 413 TYR A N 1
ATOM 3210 C CA . TYR A 1 413 ? 119.479 119.307 148.178 1.00 72.56 413 TYR A CA 1
ATOM 3211 C C . TYR A 1 413 ? 118.320 120.039 148.841 1.00 72.91 413 TYR A C 1
ATOM 3212 O O . TYR A 1 413 ? 117.882 119.648 149.929 1.00 74.10 413 TYR A O 1
ATOM 3221 N N . ALA A 1 414 ? 117.811 121.094 148.207 1.00 71.78 414 ALA A N 1
ATOM 3222 C CA . ALA A 1 414 ? 116.845 121.978 148.847 1.00 71.20 414 ALA A CA 1
ATOM 3223 C C . ALA A 1 414 ? 115.417 121.449 148.786 1.00 71.29 414 ALA A C 1
ATOM 3224 O O . ALA A 1 414 ? 114.705 121.487 149.795 1.00 73.46 414 ALA A O 1
ATOM 3226 N N . LEU A 1 415 ? 114.976 120.965 147.630 1.00 70.04 415 LEU A N 1
ATOM 3227 C CA . LEU A 1 415 ? 113.597 120.515 147.482 1.00 68.79 415 LEU A CA 1
ATOM 3228 C C . LEU A 1 415 ? 113.472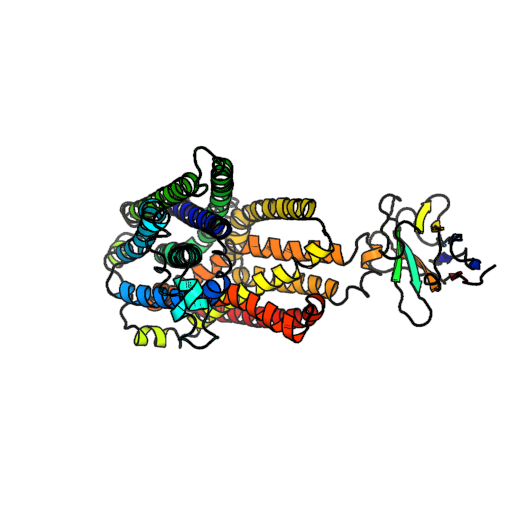 119.053 147.090 1.00 70.60 415 LEU A C 1
ATOM 3229 O O . LEU A 1 415 ? 112.550 118.379 147.551 1.00 70.54 415 LEU A O 1
ATOM 3234 N N . PHE A 1 416 ? 114.369 118.534 146.250 1.00 70.81 416 PHE A N 1
ATOM 3235 C CA . PHE A 1 416 ? 114.263 117.133 145.855 1.00 67.51 416 PHE A CA 1
ATOM 3236 C C . PHE A 1 416 ? 114.773 116.212 146.958 1.00 68.80 416 PHE A C 1
ATOM 3237 O O . PHE A 1 416 ? 114.031 115.366 147.466 1.00 72.65 416 PHE A O 1
ATOM 3245 N N . ASP A 1 417 ? 116.044 116.363 147.343 1.00 69.40 417 ASP A N 1
ATOM 3246 C CA . ASP A 1 417 ? 116.593 115.543 148.417 1.00 69.53 417 ASP A CA 1
ATOM 3247 C C . ASP A 1 417 ? 115.943 115.833 149.759 1.00 67.99 417 ASP A C 1
ATOM 3248 O O . ASP A 1 417 ? 115.955 114.967 150.640 1.00 73.36 417 ASP A O 1
ATOM 3253 N N . SER A 1 418 ? 115.387 117.028 149.951 1.00 64.87 418 SER A N 1
ATOM 3254 C CA . SER A 1 418 ? 114.619 117.244 151.167 1.00 65.17 418 SER A CA 1
ATOM 3255 C C . SER A 1 418 ? 113.327 116.439 151.145 1.00 68.55 418 SER A C 1
ATOM 3256 O O . SER A 1 418 ? 113.140 115.544 151.977 1.00 74.80 418 SER A O 1
ATOM 3259 N N . THR A 1 419 ? 112.457 116.699 150.165 1.00 66.85 419 THR A N 1
ATOM 3260 C CA . THR A 1 419 ? 111.160 116.031 150.120 1.00 65.60 419 THR A CA 1
ATOM 3261 C C . THR A 1 419 ? 111.295 114.517 149.997 1.00 70.40 419 THR A C 1
ATOM 3262 O O . THR A 1 419 ? 110.469 113.780 150.548 1.00 74.58 419 THR A O 1
ATOM 3266 N N . LYS A 1 420 ? 112.309 114.031 149.276 1.00 68.22 420 LYS A N 1
ATOM 3267 C CA . LYS A 1 420 ? 112.454 112.589 149.095 1.00 63.12 420 LYS A CA 1
ATOM 3268 C C . LYS A 1 420 ? 112.883 111.906 150.387 1.00 67.97 420 LYS A C 1
ATOM 3269 O O . LYS A 1 420 ? 112.276 110.916 150.808 1.00 73.72 420 LYS A O 1
ATOM 3275 N N . GLU A 1 421 ? 113.941 112.407 151.026 1.00 69.77 421 GLU A N 1
ATOM 3276 C CA . GLU A 1 421 ? 114.379 111.813 152.284 1.00 69.06 421 GLU A CA 1
ATOM 3277 C C . GLU A 1 421 ? 113.439 112.137 153.436 1.00 71.86 421 GLU A C 1
ATOM 3278 O O . GLU A 1 421 ? 113.464 111.435 154.452 1.00 77.71 421 GLU A O 1
ATOM 3284 N N . MET A 1 422 ? 112.605 113.169 153.303 1.00 68.99 422 MET A N 1
ATOM 3285 C CA . MET A 1 422 ? 111.471 113.287 154.207 1.00 70.95 422 MET A CA 1
ATOM 3286 C C . MET A 1 422 ? 110.462 112.172 154.006 1.00 76.28 422 MET A C 1
ATOM 3287 O O . MET A 1 422 ? 109.767 111.806 154.959 1.00 81.19 422 MET A O 1
ATOM 3292 N N . ALA A 1 423 ? 110.361 111.633 152.790 1.00 73.96 423 ALA A N 1
ATOM 3293 C CA . ALA A 1 423 ? 109.364 110.609 152.525 1.00 73.98 423 ALA A CA 1
ATOM 3294 C C . ALA A 1 423 ? 109.621 109.334 153.315 1.00 77.34 423 ALA A C 1
ATOM 3295 O O . ALA A 1 423 ? 108.669 108.605 153.606 1.00 82.79 423 ALA A O 1
ATOM 3297 N N . TYR A 1 424 ? 110.875 109.041 153.666 1.00 71.44 424 TYR A N 1
ATOM 3298 C CA . TYR A 1 424 ? 111.165 107.823 154.413 1.00 70.69 424 TYR A CA 1
ATOM 3299 C C . TYR A 1 424 ? 110.720 107.904 155.867 1.00 76.21 424 TYR A C 1
ATOM 3300 O O . TYR A 1 424 ? 110.597 106.862 156.517 1.00 86.36 424 TYR A O 1
ATOM 3309 N N . ILE A 1 425 ? 110.473 109.108 156.387 1.00 70.50 425 ILE A N 1
ATOM 3310 C CA . ILE A 1 425 ? 110.268 109.268 157.830 1.00 74.15 425 ILE A CA 1
ATOM 3311 C C . ILE A 1 425 ? 109.065 108.487 158.354 1.00 80.22 425 ILE A C 1
ATOM 3312 O O . ILE A 1 425 ? 109.212 107.784 159.369 1.00 85.67 425 ILE A O 1
ATOM 3317 N N . PRO A 1 426 ? 107.881 108.545 157.742 1.00 79.61 426 PRO A N 1
ATOM 3318 C CA . PRO A 1 426 ? 106.730 107.813 158.288 1.00 85.29 426 PRO A CA 1
ATOM 3319 C C . PRO A 1 426 ? 106.735 106.317 158.011 1.00 87.38 426 PRO A C 1
ATOM 3320 O O . PRO A 1 426 ? 105.694 105.675 158.176 1.00 91.24 426 PRO A O 1
ATOM 3324 N N . LEU A 1 427 ? 107.862 105.751 157.599 1.00 85.20 427 LEU A N 1
ATOM 3325 C CA . LEU A 1 427 ? 107.939 104.360 157.183 1.00 84.79 427 LEU A CA 1
ATOM 3326 C C . LEU A 1 427 ? 108.298 103.447 158.349 1.00 89.87 427 LEU A C 1
ATOM 3327 O O . LEU A 1 427 ? 108.826 103.880 159.376 1.00 91.89 427 LEU A O 1
ATOM 3332 N N . ASP A 1 428 ? 108.013 102.162 158.166 1.00 91.30 428 ASP A N 1
ATOM 3333 C CA . ASP A 1 428 ? 108.554 101.141 159.044 1.00 94.69 428 ASP A CA 1
ATOM 3334 C C . ASP A 1 428 ? 110.013 100.864 158.680 1.00 96.06 428 ASP A C 1
ATOM 3335 O O . ASP A 1 428 ? 110.518 101.297 157.640 1.00 92.96 428 ASP A O 1
ATOM 3340 N N . GLN A 1 429 ? 110.693 100.127 159.560 1.00 97.26 429 GLN A N 1
ATOM 3341 C CA . GLN A 1 429 ? 112.148 100.029 159.487 1.00 97.50 429 GLN A CA 1
ATOM 3342 C C . GLN A 1 429 ? 112.626 99.290 158.242 1.00 96.86 429 GLN A C 1
ATOM 3343 O O . GLN A 1 429 ? 113.711 99.587 157.731 1.00 98.21 429 GLN A O 1
ATOM 3349 N N . GLU A 1 430 ? 111.846 98.327 157.744 1.00 97.56 430 GLU A N 1
ATOM 3350 C CA . GLU A 1 430 ? 112.322 97.480 156.656 1.00 97.21 430 GLU A CA 1
ATOM 3351 C C . GLU A 1 430 ? 112.505 98.240 155.348 1.00 95.67 430 GLU A C 1
ATOM 3352 O O . GLU A 1 430 ? 113.243 97.772 154.475 1.00 98.09 430 GLU A O 1
ATOM 3358 N N . GLN A 1 431 ? 111.850 99.389 155.185 1.00 92.05 431 GLN A N 1
ATOM 3359 C CA . GLN A 1 431 ? 112.069 100.239 154.025 1.00 89.59 431 GLN A CA 1
ATOM 3360 C C . GLN A 1 431 ? 112.768 101.548 154.360 1.00 91.06 431 GLN A C 1
ATOM 3361 O O . GLN A 1 431 ? 113.346 102.167 153.462 1.00 89.53 431 GLN A O 1
ATOM 3367 N N . LYS A 1 432 ? 112.726 101.978 155.622 1.00 92.40 432 LYS A N 1
ATOM 3368 C CA . LYS A 1 432 ? 113.501 103.133 156.058 1.00 88.86 432 LYS A CA 1
ATOM 3369 C C . LYS A 1 432 ? 114.994 102.841 156.101 1.00 91.77 432 LYS A C 1
ATOM 3370 O O . LYS A 1 432 ? 115.798 103.779 156.119 1.00 94.58 432 LYS A O 1
ATOM 3376 N N . VAL A 1 433 ? 115.379 101.566 156.115 1.00 90.23 433 VAL A N 1
ATOM 3377 C CA . VAL A 1 433 ? 116.776 101.173 156.250 1.00 88.67 433 VAL A CA 1
ATOM 3378 C C . VAL A 1 433 ? 117.185 100.343 155.043 1.00 89.41 433 VAL A C 1
ATOM 3379 O O . VAL A 1 433 ? 118.146 100.672 154.338 1.00 89.89 433 VAL A O 1
ATOM 3383 N N . LYS A 1 434 ? 116.450 99.261 154.799 1.00 91.50 434 LYS A N 1
ATOM 3384 C CA . LYS A 1 434 ? 116.825 98.265 153.805 1.00 91.37 434 LYS A CA 1
ATOM 3385 C C . LYS A 1 434 ? 116.291 98.604 152.419 1.00 89.65 434 LYS A C 1
ATOM 3386 O O . LYS A 1 434 ? 116.989 98.399 151.420 1.00 88.34 434 LYS A O 1
ATOM 3392 N N . GLY A 1 435 ? 115.061 99.115 152.338 1.00 92.64 435 GLY A N 1
ATOM 3393 C CA . GLY A 1 435 ? 114.588 99.665 151.079 1.00 86.80 435 GLY A CA 1
ATOM 3394 C C . GLY A 1 435 ? 115.358 100.907 150.680 1.00 82.14 435 GLY A C 1
ATOM 3395 O O . GLY A 1 435 ? 115.605 101.142 149.494 1.00 83.30 435 GLY A O 1
ATOM 3396 N N . LYS A 1 436 ? 115.753 101.715 151.667 1.00 82.49 436 LYS A N 1
ATOM 3397 C CA . LYS A 1 436 ? 116.594 102.875 151.399 1.00 79.12 436 LYS A CA 1
ATOM 3398 C C . LYS A 1 436 ? 117.907 102.470 150.743 1.00 80.59 436 LYS A C 1
ATOM 3399 O O . LYS A 1 436 ? 118.460 103.228 149.939 1.00 80.55 436 LYS A O 1
ATOM 3405 N N . ALA A 1 437 ? 118.419 101.281 151.070 1.00 83.08 437 ALA A N 1
ATOM 3406 C CA . ALA A 1 437 ? 119.630 100.792 150.420 1.00 84.32 437 ALA A CA 1
ATOM 3407 C C . ALA A 1 437 ? 119.398 100.550 148.934 1.00 84.26 437 ALA A C 1
ATOM 3408 O O . ALA A 1 437 ? 120.218 100.936 148.094 1.00 83.54 437 ALA A O 1
ATOM 3410 N N . ALA A 1 438 ? 118.279 99.911 148.588 1.00 83.53 438 ALA A N 1
ATOM 3411 C CA . ALA A 1 438 ? 117.989 99.638 147.184 1.00 79.13 438 ALA A CA 1
ATOM 3412 C C . ALA A 1 438 ? 117.747 100.928 146.410 1.00 78.40 438 ALA A C 1
ATOM 3413 O O . ALA A 1 438 ? 118.228 101.087 145.282 1.00 82.39 438 ALA A O 1
ATOM 3415 N N . ILE A 1 439 ? 117.005 101.863 147.005 1.00 78.41 439 ILE A N 1
ATOM 3416 C CA . ILE A 1 439 ? 116.638 103.090 146.305 1.00 73.25 439 ILE A CA 1
ATOM 3417 C C . ILE A 1 439 ? 117.858 103.976 146.092 1.00 79.76 439 ILE A C 1
ATOM 3418 O O . ILE A 1 439 ? 118.022 104.589 145.030 1.00 80.69 439 ILE A O 1
ATOM 3423 N N . ASP A 1 440 ? 118.737 104.054 147.092 1.00 83.20 440 ASP A N 1
ATOM 3424 C CA . ASP A 1 440 ? 119.807 105.041 147.096 1.00 80.21 440 ASP A CA 1
ATOM 3425 C C . ASP A 1 440 ? 121.154 104.500 146.635 1.00 78.77 440 ASP A C 1
ATOM 3426 O O . ASP A 1 440 ? 122.039 105.299 146.307 1.00 81.64 440 ASP A O 1
ATOM 3431 N N . VAL A 1 441 ? 121.340 103.183 146.602 1.00 79.13 441 VAL A N 1
ATOM 3432 C CA . VAL A 1 441 ? 122.588 102.582 146.159 1.00 80.97 441 VAL A CA 1
ATOM 3433 C C . VAL A 1 441 ? 122.431 101.878 144.817 1.00 86.02 441 VAL A C 1
ATOM 3434 O O . VAL A 1 441 ? 123.293 102.005 143.945 1.00 85.18 441 VAL A O 1
ATOM 3438 N N . VAL A 1 442 ? 121.341 101.135 144.630 1.00 85.42 442 VAL A N 1
ATOM 3439 C CA . VAL A 1 442 ? 121.134 100.367 143.406 1.00 79.95 442 VAL A CA 1
ATOM 3440 C C . VAL A 1 442 ? 120.242 101.141 142.444 1.00 81.11 442 VAL A C 1
ATOM 3441 O O . VAL A 1 442 ? 120.605 101.353 141.282 1.00 85.61 442 VAL A O 1
ATOM 3445 N N . ALA A 1 443 ? 119.072 101.570 142.920 1.00 79.50 443 ALA A N 1
ATOM 3446 C CA . ALA A 1 443 ? 118.144 102.308 142.070 1.00 74.24 443 ALA A CA 1
ATOM 3447 C C . ALA A 1 443 ? 118.652 103.694 141.702 1.00 75.93 443 ALA A C 1
ATOM 3448 O O . ALA A 1 443 ? 118.054 104.344 140.840 1.00 79.43 443 ALA A O 1
ATOM 3450 N N . ALA A 1 444 ? 119.725 104.168 142.337 1.00 77.97 444 ALA A N 1
ATOM 3451 C CA . ALA A 1 444 ? 120.394 105.388 141.914 1.00 77.52 444 ALA A CA 1
ATOM 3452 C C . ALA A 1 444 ? 121.512 105.140 140.916 1.00 82.04 444 ALA A C 1
ATOM 3453 O O . ALA A 1 444 ? 121.860 106.056 140.165 1.00 87.36 444 ALA A O 1
ATOM 3455 N N . ARG A 1 445 ? 122.079 103.933 140.894 1.00 80.53 445 ARG A N 1
ATOM 3456 C CA . ARG A 1 445 ? 123.110 103.617 139.914 1.00 84.34 445 ARG A CA 1
ATOM 3457 C C . ARG A 1 445 ? 122.536 103.591 138.503 1.00 85.51 445 ARG A C 1
ATOM 3458 O O . ARG A 1 445 ? 123.195 104.027 137.552 1.00 86.46 445 ARG A O 1
ATOM 3466 N N . PHE A 1 446 ? 121.309 103.090 138.348 1.00 84.21 446 PHE A N 1
ATOM 3467 C CA . PHE A 1 446 ? 120.639 103.122 137.054 1.00 83.98 446 PHE A CA 1
ATOM 3468 C C . PHE A 1 446 ? 120.289 104.536 136.612 1.00 85.91 446 PHE A C 1
ATOM 3469 O O . PHE A 1 446 ? 119.904 104.726 135.454 1.00 89.01 446 PHE A O 1
ATOM 3477 N N . GLY A 1 447 ? 120.399 105.521 137.499 1.00 80.99 447 GLY A N 1
ATOM 3478 C CA . GLY A 1 447 ? 120.150 106.901 137.134 1.00 76.54 447 GLY A CA 1
ATOM 3479 C C . GLY A 1 447 ? 121.287 107.514 136.344 1.00 79.50 447 GLY A C 1
ATOM 3480 O O . GLY A 1 447 ? 121.091 107.958 135.209 1.00 83.32 447 GLY A O 1
ATOM 3481 N N . LYS A 1 448 ? 122.485 107.544 136.930 1.00 81.14 448 LYS A N 1
ATOM 3482 C CA . LYS A 1 448 ? 123.641 108.108 136.245 1.00 86.73 448 LYS A CA 1
ATOM 3483 C C . LYS A 1 448 ? 124.255 107.153 135.230 1.00 91.18 448 LYS A C 1
ATOM 3484 O O . LYS A 1 448 ? 125.133 107.570 134.467 1.00 94.85 448 LYS A O 1
ATOM 3490 N N . SER A 1 449 ? 123.826 105.892 135.203 1.00 88.87 449 SER A N 1
ATOM 3491 C CA . SER A 1 449 ? 124.235 104.962 134.158 1.00 88.21 449 SER A CA 1
ATOM 3492 C C . SER A 1 449 ? 123.177 104.783 133.082 1.00 87.77 449 SER A C 1
ATOM 3493 O O . SER A 1 449 ? 123.523 104.504 131.929 1.00 92.32 449 SER A O 1
ATOM 3496 N N . GLY A 1 450 ? 121.899 104.937 133.428 1.00 84.20 450 GLY A N 1
ATOM 3497 C CA . GLY A 1 450 ? 120.841 104.883 132.437 1.00 80.26 450 GLY A CA 1
ATOM 3498 C C . GLY A 1 450 ? 120.767 106.095 131.535 1.00 80.76 450 GLY A C 1
ATOM 3499 O O . GLY A 1 450 ? 120.161 106.009 130.462 1.00 84.06 450 GLY A O 1
ATOM 3500 N N . GLY A 1 451 ? 121.354 107.216 131.947 1.00 81.52 451 GLY A N 1
ATOM 3501 C CA . GLY A 1 451 ? 121.447 108.379 131.089 1.00 82.60 451 GLY A CA 1
ATOM 3502 C C . GLY A 1 451 ? 122.572 108.248 130.085 1.00 91.37 451 GLY A C 1
ATOM 3503 O O . GLY A 1 451 ? 122.504 108.804 128.985 1.00 98.36 451 GLY A O 1
ATOM 3504 N N . ALA A 1 452 ? 123.623 107.515 130.460 1.00 90.71 452 ALA A N 1
ATOM 3505 C CA . ALA A 1 452 ? 124.702 107.222 129.525 1.00 92.37 452 ALA A CA 1
ATOM 3506 C C . ALA A 1 452 ? 124.311 106.132 128.536 1.00 91.33 452 ALA A C 1
ATOM 3507 O O . ALA A 1 452 ? 124.724 106.180 127.372 1.00 92.28 452 ALA A O 1
ATOM 3509 N N . LEU A 1 453 ? 123.531 105.143 128.980 1.00 88.83 453 LEU A N 1
ATOM 3510 C CA . LEU A 1 453 ? 123.039 104.116 128.068 1.00 87.66 453 LEU A CA 1
ATOM 3511 C C . LEU A 1 453 ? 122.057 104.702 127.061 1.00 90.92 453 LEU A C 1
ATOM 3512 O O . LEU A 1 453 ? 122.119 104.394 125.866 1.00 96.31 453 LEU A O 1
ATOM 3517 N N . ILE A 1 454 ? 121.138 105.548 127.532 1.00 86.83 454 ILE A N 1
ATOM 3518 C CA . ILE A 1 454 ? 120.203 106.213 126.629 1.00 85.98 454 ILE A CA 1
ATOM 3519 C C . ILE A 1 454 ? 120.962 107.085 125.639 1.00 89.39 454 ILE A C 1
ATOM 3520 O O . ILE A 1 454 ? 120.638 107.127 124.446 1.00 95.42 454 ILE A O 1
ATOM 3525 N N . GLN A 1 455 ? 121.991 107.789 126.115 1.00 90.14 455 GLN A N 1
ATOM 3526 C CA . GLN A 1 455 ? 122.815 108.591 125.218 1.00 93.10 455 GLN A CA 1
ATOM 3527 C C . GLN A 1 455 ? 123.565 107.717 124.220 1.00 98.72 455 GLN A C 1
ATOM 3528 O O . GLN A 1 455 ? 123.597 108.023 123.022 1.00 103.22 455 GLN A O 1
ATOM 3534 N N . GLN A 1 456 ? 124.170 106.622 124.688 1.00 96.80 456 GLN A N 1
ATOM 3535 C CA . GLN A 1 456 ? 124.918 105.749 123.787 1.00 95.52 456 GLN A CA 1
ATOM 3536 C C . GLN A 1 456 ? 123.986 104.918 122.914 1.00 96.75 456 GLN A C 1
ATOM 3537 O O . GLN A 1 456 ? 124.268 104.704 121.730 1.00 101.27 456 GLN A O 1
ATOM 3543 N N . GLY A 1 457 ? 122.877 104.437 123.481 1.00 94.67 457 GLY A N 1
ATOM 3544 C CA . GLY A 1 457 ? 121.908 103.692 122.697 1.00 95.96 457 GLY A CA 1
ATOM 3545 C C . GLY A 1 457 ? 121.266 104.508 121.597 1.00 98.19 457 GLY A C 1
ATOM 3546 O O . GLY A 1 457 ? 120.811 103.940 120.599 1.00 101.48 457 GLY A O 1
ATOM 3547 N N . LEU A 1 458 ? 121.216 105.829 121.757 1.00 95.85 458 LEU A N 1
ATOM 3548 C CA . LEU A 1 458 ? 120.732 106.728 120.720 1.00 93.03 458 LEU A CA 1
ATOM 3549 C C . LEU A 1 458 ? 121.857 107.367 119.917 1.00 97.09 458 LEU A C 1
ATOM 3550 O O . LEU A 1 458 ? 121.586 107.966 118.871 1.00 103.49 458 LEU A O 1
ATOM 3555 N N . LEU A 1 459 ? 123.103 107.257 120.375 1.00 97.85 459 LEU A N 1
ATOM 3556 C CA . LEU A 1 459 ? 124.252 107.651 119.571 1.00 102.31 459 LEU A CA 1
ATOM 3557 C C . LEU A 1 459 ? 124.607 106.590 118.536 1.00 102.75 459 LEU A C 1
ATOM 3558 O O . LEU A 1 459 ? 125.474 106.827 117.688 1.00 104.56 459 LEU A O 1
ATOM 3563 N N . VAL A 1 460 ? 123.947 105.435 118.582 1.00 101.33 460 VAL A N 1
ATOM 3564 C CA . VAL A 1 460 ? 124.094 104.418 117.550 1.00 103.19 460 VAL A CA 1
ATOM 3565 C C . VAL A 1 460 ? 122.838 104.249 116.705 1.00 103.00 460 VAL A C 1
ATOM 3566 O O . VAL A 1 460 ? 122.931 103.711 115.590 1.00 104.98 460 VAL A O 1
ATOM 3570 N N . ILE A 1 461 ? 121.671 104.677 117.182 1.00 99.53 461 ILE A N 1
ATOM 3571 C CA . ILE A 1 461 ? 120.466 104.649 116.362 1.00 100.14 461 ILE A CA 1
ATOM 3572 C C . ILE A 1 461 ? 120.369 105.892 115.480 1.00 103.13 461 ILE A C 1
ATOM 3573 O O . ILE A 1 461 ? 119.890 105.810 114.344 1.00 110.37 461 ILE A O 1
ATOM 3578 N N . CYS A 1 462 ? 120.834 107.041 115.972 1.00 100.35 462 CYS A N 1
ATOM 3579 C CA . CYS A 1 462 ? 120.866 108.266 115.186 1.00 102.52 462 CYS A CA 1
ATOM 3580 C C . CYS A 1 462 ? 122.234 108.559 114.588 1.00 105.60 462 CYS A C 1
ATOM 3581 O O . CYS A 1 462 ? 122.312 109.274 113.583 1.00 114.42 462 CYS A O 1
ATOM 3584 N N . GLY A 1 463 ? 123.304 108.031 115.176 1.00 103.11 463 GLY A N 1
ATOM 3585 C CA . GLY A 1 463 ? 124.642 108.277 114.679 1.00 106.18 463 GLY A CA 1
ATOM 3586 C C . GLY A 1 463 ? 125.279 109.524 115.257 1.00 111.34 463 GLY A C 1
ATOM 3587 O O . GLY A 1 463 ? 126.302 109.445 115.943 1.00 114.77 463 GLY A O 1
ATOM 3588 N N . SER A 1 464 ? 124.682 110.680 114.990 1.00 111.18 464 SER A N 1
ATOM 3589 C CA . SER A 1 464 ? 125.212 111.960 115.436 1.00 116.00 464 SER A CA 1
ATOM 3590 C C . SER A 1 464 ? 124.478 112.448 116.681 1.00 117.37 464 SER A C 1
ATOM 3591 O O . SER A 1 464 ? 123.329 112.083 116.941 1.00 115.33 464 SER A O 1
ATOM 3594 N N . ILE A 1 465 ? 125.171 113.286 117.456 1.00 117.54 465 ILE A N 1
ATOM 3595 C CA . ILE A 1 465 ? 124.572 113.858 118.658 1.00 115.64 465 ILE A CA 1
ATOM 3596 C C . ILE A 1 465 ? 123.473 114.852 118.301 1.00 114.52 465 ILE A C 1
ATOM 3597 O O . ILE A 1 465 ? 122.492 114.995 119.041 1.00 109.17 465 ILE A O 1
ATOM 3602 N N . GLY A 1 466 ? 123.604 115.548 117.167 1.00 115.19 466 GLY A N 1
ATOM 3603 C CA . GLY A 1 466 ? 122.612 116.538 116.788 1.00 111.79 466 GLY A CA 1
ATOM 3604 C C . GLY A 1 466 ? 121.314 115.963 116.268 1.00 110.61 466 GLY A C 1
ATOM 3605 O O . GLY A 1 466 ? 120.323 116.695 116.169 1.00 110.45 466 GLY A O 1
ATOM 3606 N N . ALA A 1 467 ? 121.293 114.674 115.937 1.00 109.93 467 ALA A N 1
ATOM 3607 C CA . ALA A 1 467 ? 120.099 114.038 115.399 1.00 110.14 467 ALA A CA 1
ATOM 3608 C C . ALA A 1 467 ? 119.235 113.374 116.463 1.00 106.54 467 ALA A C 1
ATOM 3609 O O . ALA A 1 467 ? 118.072 113.064 116.184 1.00 102.19 467 ALA A O 1
ATOM 3611 N N . MET A 1 468 ? 119.761 113.146 117.665 1.00 105.95 468 MET A N 1
ATOM 3612 C CA . MET A 1 468 ? 119.000 112.488 118.718 1.00 103.68 468 MET A CA 1
ATOM 3613 C C . MET A 1 468 ? 118.288 113.471 119.638 1.00 100.66 468 MET A C 1
ATOM 3614 O O . MET A 1 468 ? 117.662 113.042 120.614 1.00 101.28 468 MET A O 1
ATOM 3619 N N . THR A 1 469 ? 118.374 114.770 119.361 1.00 97.42 469 THR A N 1
ATOM 3620 C CA . THR A 1 469 ? 117.650 115.763 120.147 1.00 92.89 469 THR A CA 1
ATOM 3621 C C . THR A 1 469 ? 116.137 115.550 120.079 1.00 89.91 469 THR A C 1
ATOM 3622 O O . THR A 1 469 ? 115.475 115.604 121.124 1.00 92.13 469 THR A O 1
ATOM 3626 N N . PRO A 1 470 ? 115.538 115.318 118.900 1.00 89.17 470 PRO A N 1
ATOM 3627 C CA . PRO A 1 470 ? 114.098 115.011 118.881 1.00 88.78 470 PRO A CA 1
ATOM 3628 C C . PRO A 1 470 ? 113.743 113.730 119.612 1.00 90.38 470 PRO A C 1
ATOM 3629 O O . PRO A 1 470 ? 112.580 113.561 119.999 1.00 91.15 470 PRO A O 1
ATOM 3633 N N . TYR A 1 471 ? 114.699 112.823 119.811 1.00 90.70 471 TYR A N 1
ATOM 3634 C CA . TYR A 1 471 ? 114.426 111.574 120.509 1.00 89.60 471 TYR A CA 1
ATOM 3635 C C . TYR A 1 471 ? 114.669 111.675 122.006 1.00 91.00 471 TYR A C 1
ATOM 3636 O O . TYR A 1 471 ? 114.025 110.958 122.779 1.00 93.74 471 TYR A O 1
ATOM 3645 N N . LEU A 1 472 ? 115.595 112.532 122.434 1.00 90.80 472 LEU A N 1
ATOM 3646 C CA . LEU A 1 472 ? 115.705 112.823 123.858 1.00 84.46 472 LEU A CA 1
ATOM 3647 C C . LEU A 1 472 ? 114.461 113.546 124.359 1.00 83.25 472 LEU A C 1
ATOM 3648 O O . LEU A 1 472 ? 113.959 113.245 125.447 1.00 83.84 472 LEU A O 1
ATOM 3653 N N . ALA A 1 473 ? 113.929 114.473 123.558 1.00 82.36 473 ALA A N 1
ATOM 3654 C CA . ALA A 1 473 ? 112.767 115.251 123.978 1.00 78.04 473 ALA A CA 1
ATOM 3655 C C . ALA A 1 473 ? 111.586 114.347 124.313 1.00 80.91 473 ALA A C 1
ATOM 3656 O O . ALA A 1 473 ? 110.933 114.521 125.348 1.00 84.35 473 ALA A O 1
ATOM 3658 N N . VAL A 1 474 ? 111.298 113.371 123.450 1.00 80.77 474 VAL A N 1
ATOM 3659 C CA . VAL A 1 474 ? 110.221 112.433 123.752 1.00 80.49 474 VAL A CA 1
ATOM 3660 C C . VAL A 1 474 ? 110.608 111.539 124.925 1.00 82.11 474 VAL A C 1
ATOM 3661 O O . VAL A 1 474 ? 109.743 111.112 125.701 1.00 83.90 474 VAL A O 1
ATOM 3665 N N . ILE A 1 475 ? 111.901 111.245 125.084 1.00 80.36 475 ILE A N 1
ATOM 3666 C CA . ILE A 1 475 ? 112.348 110.469 126.237 1.00 75.00 475 ILE A CA 1
ATOM 3667 C C . ILE A 1 475 ? 112.225 111.290 127.517 1.00 77.91 475 ILE A C 1
ATOM 3668 O O . ILE A 1 475 ? 111.677 110.819 128.520 1.00 81.31 475 ILE A O 1
ATOM 3673 N N . LEU A 1 476 ? 112.717 112.536 127.501 1.00 78.51 476 LEU A N 1
ATOM 3674 C CA . LEU A 1 476 ? 112.563 113.397 128.672 1.00 73.26 476 LEU A CA 1
ATOM 3675 C C . LEU A 1 476 ? 111.095 113.616 129.007 1.00 71.72 476 LEU A C 1
ATOM 3676 O O . LEU A 1 476 ? 110.701 113.554 130.176 1.00 77.44 476 LEU A O 1
ATOM 3681 N N . LEU A 1 477 ? 110.269 113.868 127.990 1.00 71.60 477 LEU A N 1
ATOM 3682 C CA . LEU A 1 477 ? 108.852 114.111 128.226 1.00 71.81 477 LEU A CA 1
ATOM 3683 C C . LEU A 1 477 ? 108.152 112.888 128.805 1.00 77.10 477 LEU A C 1
ATOM 3684 O O . LEU A 1 477 ? 107.100 113.035 129.434 1.00 81.39 477 LEU A O 1
ATOM 3689 N N . PHE A 1 478 ? 108.713 111.693 128.619 1.00 76.54 478 PHE A N 1
ATOM 3690 C CA . PHE A 1 478 ? 108.178 110.493 129.251 1.00 75.49 478 PHE A CA 1
ATOM 3691 C C . PHE A 1 478 ? 108.752 110.273 130.645 1.00 78.30 478 PHE A C 1
ATOM 3692 O O . PHE A 1 478 ? 108.018 109.880 131.559 1.00 80.26 478 PHE A O 1
ATOM 3700 N N . ILE A 1 479 ? 110.053 110.506 130.827 1.00 78.36 479 ILE A N 1
ATOM 3701 C CA . ILE A 1 479 ? 110.640 110.378 132.157 1.00 74.06 479 ILE A CA 1
ATOM 3702 C C . ILE A 1 479 ? 110.109 111.464 133.082 1.00 73.04 479 ILE A C 1
ATOM 3703 O O . ILE A 1 479 ? 109.818 111.207 134.255 1.00 71.27 479 ILE A O 1
ATOM 3708 N N . ILE A 1 480 ? 109.977 112.693 132.579 1.00 74.28 480 ILE A N 1
ATOM 3709 C CA . ILE A 1 480 ? 109.317 113.724 133.371 1.00 68.08 480 ILE A CA 1
ATOM 3710 C C . ILE A 1 480 ? 107.858 113.352 133.602 1.00 69.39 480 ILE A C 1
ATOM 3711 O O . ILE A 1 480 ? 107.309 113.610 134.680 1.00 72.48 480 ILE A O 1
ATOM 3716 N N . ALA A 1 481 ? 107.214 112.724 132.616 1.00 69.70 481 ALA A N 1
ATOM 3717 C CA . ALA A 1 481 ? 105.857 112.227 132.822 1.00 71.26 481 ALA A CA 1
ATOM 3718 C C . ALA A 1 481 ? 105.819 111.179 133.927 1.00 75.04 481 ALA A C 1
ATOM 3719 O O . ALA A 1 481 ? 104.978 111.246 134.830 1.00 76.56 481 ALA A O 1
ATOM 3721 N N . ILE A 1 482 ? 106.730 110.202 133.877 1.00 76.65 482 ILE A N 1
ATOM 3722 C CA . ILE A 1 482 ? 106.743 109.183 134.922 1.00 76.42 482 ILE A CA 1
ATOM 3723 C C . ILE A 1 482 ? 107.265 109.770 136.228 1.00 72.84 482 ILE A C 1
ATOM 3724 O O . ILE A 1 482 ? 106.931 109.278 137.312 1.00 73.26 482 ILE A O 1
ATOM 3729 N N . TRP A 1 483 ? 108.076 110.828 136.156 1.00 71.07 483 TRP A N 1
ATOM 3730 C CA . TRP A 1 483 ? 108.525 111.503 137.370 1.00 68.49 483 TRP A CA 1
ATOM 3731 C C . TRP A 1 483 ? 107.372 112.257 138.022 1.00 70.21 483 TRP A C 1
ATOM 3732 O O . TRP A 1 483 ? 107.150 112.148 139.233 1.00 72.24 483 TRP A O 1
ATOM 3743 N N . LEU A 1 484 ? 106.616 113.020 137.226 1.00 69.85 484 LEU A N 1
ATOM 3744 C CA . LEU A 1 484 ? 105.503 113.784 137.779 1.00 68.50 484 LEU A CA 1
ATOM 3745 C C . LEU A 1 484 ? 104.431 112.869 138.359 1.00 70.59 484 LEU A C 1
ATOM 3746 O O . LEU A 1 484 ? 103.885 113.148 139.432 1.00 74.55 484 LEU A O 1
ATOM 3751 N N . VAL A 1 485 ? 104.112 111.771 137.668 1.00 68.65 485 VAL A N 1
ATOM 3752 C CA . VAL A 1 485 ? 103.090 110.864 138.185 1.00 74.01 485 VAL A CA 1
ATOM 3753 C C . VAL A 1 485 ? 103.604 110.130 139.419 1.00 78.21 485 VAL A C 1
ATOM 3754 O O . VAL A 1 485 ? 102.854 109.903 140.375 1.00 79.44 485 VAL A O 1
ATOM 3758 N N . SER A 1 486 ? 104.886 109.750 139.425 1.00 78.10 486 SER A N 1
ATOM 3759 C CA . SER A 1 486 ? 105.451 109.110 140.608 1.00 75.68 486 SER A CA 1
ATOM 3760 C C . SER A 1 486 ? 105.464 110.066 141.792 1.00 76.96 486 SER A C 1
ATOM 3761 O O . SER A 1 486 ? 105.127 109.678 142.915 1.00 79.56 486 SER A O 1
ATOM 3764 N N . ALA A 1 487 ? 105.847 111.324 141.559 1.00 77.34 487 ALA A N 1
ATOM 3765 C CA . ALA A 1 487 ? 105.828 112.312 142.632 1.00 75.11 487 ALA A CA 1
ATOM 3766 C C . ALA A 1 487 ? 104.405 112.608 143.087 1.00 77.56 487 ALA A C 1
ATOM 3767 O O . ALA A 1 487 ? 104.151 112.761 144.288 1.00 80.17 487 ALA A O 1
ATOM 3769 N N . THR A 1 488 ? 103.463 112.693 142.144 1.00 74.94 488 THR A N 1
ATOM 3770 C CA . THR A 1 488 ? 102.075 112.970 142.500 1.00 74.34 488 THR A CA 1
ATOM 3771 C C . THR A 1 488 ? 101.411 111.779 143.180 1.00 79.09 488 THR A C 1
ATOM 3772 O O . THR A 1 488 ? 100.650 111.964 144.137 1.00 82.28 488 THR A O 1
ATOM 3776 N N . LYS A 1 489 ? 101.682 110.559 142.711 1.00 78.34 489 LYS A N 1
ATOM 3777 C CA . LYS A 1 489 ? 101.134 109.378 143.366 1.00 80.05 489 LYS A CA 1
ATOM 3778 C C . LYS A 1 489 ? 101.810 109.111 144.705 1.00 82.58 489 LYS A C 1
ATOM 3779 O O . LYS A 1 489 ? 101.178 108.560 145.614 1.00 83.93 489 LYS A O 1
ATOM 3785 N N . LEU A 1 490 ? 103.082 109.491 144.846 1.00 83.24 490 LEU A N 1
ATOM 3786 C CA . LEU A 1 490 ? 103.765 109.329 146.124 1.00 79.92 490 LEU A CA 1
ATOM 3787 C C . LEU A 1 490 ? 103.159 110.223 147.198 1.00 79.85 490 LEU A C 1
ATOM 3788 O O . LEU A 1 490 ? 103.083 109.823 148.368 1.00 81.01 490 LEU A O 1
ATOM 3793 N N . ASN A 1 491 ? 102.731 111.430 146.818 1.00 78.22 491 ASN A N 1
ATOM 3794 C CA . ASN A 1 491 ? 102.162 112.363 147.784 1.00 77.78 491 ASN A CA 1
ATOM 3795 C C . ASN A 1 491 ? 100.925 111.786 148.454 1.00 83.47 491 ASN A C 1
ATOM 3796 O O . ASN A 1 491 ? 100.711 111.984 149.656 1.00 87.67 491 ASN A O 1
ATOM 3801 N N . LYS A 1 492 ? 100.095 111.073 147.692 1.00 81.63 492 LYS A N 1
ATOM 3802 C CA . LYS A 1 492 ? 98.930 110.431 148.286 1.00 83.70 492 LYS A CA 1
ATOM 3803 C C . LYS A 1 492 ? 99.338 109.379 149.311 1.00 88.67 492 LYS A C 1
ATOM 3804 O O . LYS A 1 492 ? 98.677 109.233 150.346 1.00 91.16 492 LYS A O 1
ATOM 3810 N N . LEU A 1 493 ? 100.418 108.640 149.045 1.00 88.05 493 LEU A N 1
ATOM 3811 C CA . LEU A 1 493 ? 100.899 107.660 150.012 1.00 87.48 493 LEU A CA 1
ATOM 3812 C C . LEU A 1 493 ? 101.596 108.322 151.195 1.00 91.33 493 LEU A C 1
ATOM 3813 O O . LEU A 1 493 ? 101.383 107.918 152.343 1.00 94.44 493 LEU A O 1
ATOM 3818 N N . PHE A 1 494 ? 102.432 109.333 150.941 1.00 88.84 494 PHE A N 1
ATOM 3819 C CA . PHE A 1 494 ? 103.141 110.001 152.030 1.00 88.60 494 PHE A CA 1
ATOM 3820 C C . PHE A 1 494 ? 102.180 110.682 152.995 1.00 89.24 494 PHE A C 1
ATOM 3821 O O . PHE A 1 494 ? 102.242 110.461 154.210 1.00 91.08 494 PHE A O 1
ATOM 3829 N N . LEU A 1 495 ? 101.282 111.520 152.474 1.00 88.30 495 LEU A N 1
ATOM 3830 C CA . LEU A 1 495 ? 100.353 112.220 153.352 1.00 92.50 495 LEU A CA 1
ATOM 3831 C C . LEU A 1 495 ? 99.397 111.262 154.048 1.00 97.94 495 LEU A C 1
ATOM 3832 O O . LEU A 1 495 ? 98.829 111.615 155.087 1.00 100.71 495 LEU A O 1
ATOM 3837 N N . ALA A 1 496 ? 99.210 110.059 153.502 1.00 94.02 496 ALA A N 1
ATOM 3838 C CA . ALA A 1 496 ? 98.420 109.044 154.188 1.00 95.71 496 ALA A CA 1
ATOM 3839 C C . ALA A 1 496 ? 99.260 108.293 155.214 1.00 100.77 496 ALA A C 1
ATOM 3840 O O . ALA A 1 496 ? 98.865 108.170 156.377 1.00 105.34 496 ALA A O 1
ATOM 3842 N N . GLN A 1 497 ? 100.429 107.791 154.801 1.00 100.92 497 GLN A N 1
ATOM 3843 C CA . GLN A 1 497 ? 101.290 107.064 155.729 1.00 100.62 497 GLN A CA 1
ATOM 3844 C C . GLN A 1 497 ? 101.763 107.953 156.870 1.00 102.23 497 GLN A C 1
ATOM 3845 O O . GLN A 1 497 ? 101.978 107.467 157.986 1.00 102.88 497 GLN A O 1
ATOM 3851 N N . SER A 1 498 ? 101.935 109.251 156.612 1.00 102.03 498 SER A N 1
ATOM 3852 C CA . SER A 1 498 ? 102.235 110.176 157.699 1.00 102.61 498 SER A CA 1
ATOM 3853 C C . SER A 1 498 ? 101.075 110.272 158.679 1.00 106.13 498 SER A C 1
ATOM 3854 O O . SER A 1 498 ? 101.298 110.429 159.884 1.00 108.75 498 SER A O 1
ATOM 3857 N N . ALA A 1 499 ? 99.837 110.169 158.185 1.00 106.38 499 ALA A N 1
ATOM 3858 C CA . ALA A 1 499 ? 98.673 110.254 159.061 1.00 110.21 499 ALA A CA 1
ATOM 3859 C C . ALA A 1 499 ? 98.588 109.066 160.012 1.00 116.10 499 ALA A C 1
ATOM 3860 O O . ALA A 1 499 ? 98.055 109.201 161.119 1.00 119.63 499 ALA A O 1
ATOM 3862 N N . LEU A 1 500 ? 99.094 107.900 159.602 1.00 113.22 500 LEU A N 1
ATOM 3863 C CA . LEU A 1 500 ? 99.128 106.751 160.501 1.00 113.21 500 LEU A CA 1
ATOM 3864 C C . LEU A 1 500 ? 100.065 106.966 161.681 1.00 116.15 500 LEU A C 1
ATOM 3865 O O . LEU A 1 500 ? 99.898 106.311 162.715 1.00 118.69 500 LEU A O 1
ATOM 3870 N N . LYS A 1 501 ? 101.041 107.869 161.555 1.00 115.01 501 LYS A N 1
ATOM 3871 C CA . LYS A 1 501 ? 102.017 108.067 162.619 1.00 115.03 501 LYS A CA 1
ATOM 3872 C C . LYS A 1 501 ? 101.446 108.837 163.804 1.00 119.62 501 LYS A C 1
ATOM 3873 O O . LYS A 1 501 ? 102.067 108.850 164.872 1.00 120.59 501 LYS A O 1
ATOM 3879 N N . GLU A 1 502 ? 100.282 109.472 163.648 1.00 122.84 502 GLU A N 1
ATOM 3880 C CA . GLU A 1 502 ? 99.601 110.135 164.755 1.00 128.16 502 GLU A CA 1
ATOM 3881 C C . GLU A 1 502 ? 98.641 109.206 165.487 1.00 130.13 502 GLU A C 1
ATOM 3882 O O . GLU A 1 502 ? 97.611 109.666 165.999 1.00 132.80 502 GLU A O 1
ATOM 3888 N N . GLN A 1 503 ? 98.939 107.909 165.506 1.00 128.90 503 GLN A N 1
ATOM 3889 C CA . GLN A 1 503 ? 98.206 106.908 166.280 1.00 128.81 503 GLN A CA 1
ATOM 3890 C C . GLN A 1 503 ? 97.746 107.389 167.657 1.00 132.73 503 GLN A C 1
ATOM 3891 O O . GLN A 1 503 ? 98.411 108.199 168.303 1.00 133.66 503 GLN A O 1
ATOM 3897 N N . GLU B 2 1 ? 100.632 152.681 106.510 1.00 122.09 1 GLU B N 1
ATOM 3898 C CA . GLU B 2 1 ? 100.668 153.295 107.832 1.00 125.17 1 GLU B CA 1
ATOM 3899 C C . GLU B 2 1 ? 102.014 153.051 108.505 1.00 122.92 1 GLU B C 1
ATOM 3900 O O . GLU B 2 1 ? 102.655 153.981 108.990 1.00 124.19 1 GLU B O 1
ATOM 3906 N N . VAL B 2 2 ? 102.437 151.789 108.521 1.00 120.54 2 VAL B N 1
ATOM 3907 C CA . VAL B 2 2 ? 103.716 151.395 109.101 1.00 118.61 2 VAL B CA 1
ATOM 3908 C C . VAL B 2 2 ? 104.614 150.874 107.987 1.00 117.34 2 VAL B C 1
ATOM 3909 O O . VAL B 2 2 ? 105.447 149.985 108.202 1.00 113.76 2 VAL B O 1
ATOM 3913 N N . GLN B 2 3 ? 104.452 151.441 106.792 1.00 116.94 3 GLN B N 1
ATOM 3914 C CA . GLN B 2 3 ? 105.181 150.985 105.617 1.00 114.82 3 GLN B CA 1
ATOM 3915 C C . GLN B 2 3 ? 106.687 151.086 105.831 1.00 110.57 3 GLN B C 1
ATOM 3916 O O . GLN B 2 3 ? 107.187 151.994 106.500 1.00 110.33 3 GLN B O 1
ATOM 3922 N N . LEU B 2 4 ? 107.413 150.126 105.258 1.00 105.50 4 LEU B N 1
ATOM 3923 C CA . LEU B 2 4 ? 108.875 150.096 105.295 1.00 99.33 4 LEU B CA 1
ATOM 3924 C C . LEU B 2 4 ? 109.364 150.001 103.853 1.00 95.95 4 LEU B C 1
ATOM 3925 O O . LEU B 2 4 ? 109.467 148.907 103.292 1.00 96.28 4 LEU B O 1
ATOM 3930 N N . VAL B 2 5 ? 109.666 151.151 103.259 1.00 95.35 5 VAL B N 1
ATOM 3931 C CA . VAL B 2 5 ? 110.101 151.205 101.868 1.00 96.16 5 VAL B CA 1
ATOM 3932 C C . VAL B 2 5 ? 111.566 150.792 101.794 1.00 91.92 5 VAL B C 1
ATOM 3933 O O . VAL B 2 5 ? 112.436 151.443 102.381 1.00 93.71 5 VAL B O 1
ATOM 3937 N N . GLU B 2 6 ? 111.838 149.709 101.070 1.00 87.47 6 GLU B N 1
ATOM 3938 C CA . GLU B 2 6 ? 113.201 149.251 100.858 1.00 83.45 6 GLU B CA 1
ATOM 3939 C C .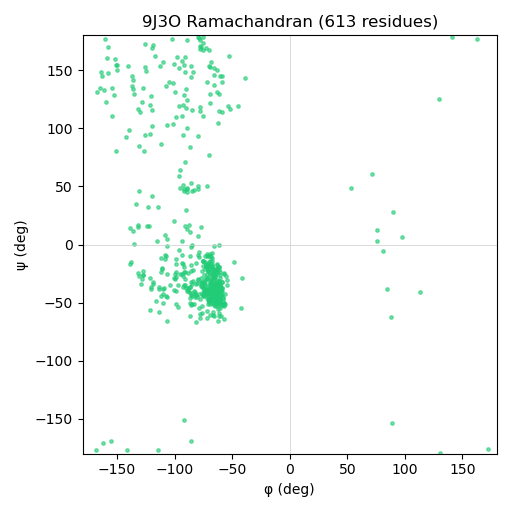 GLU B 2 6 ? 113.784 149.905 99.607 1.00 86.05 6 GLU B C 1
ATOM 3940 O O . GLU B 2 6 ? 113.112 150.649 98.890 1.00 90.76 6 GLU B O 1
ATOM 3946 N N . SER B 2 7 ? 115.057 149.626 99.344 1.00 85.22 7 SER B N 1
ATOM 3947 C CA . SER B 2 7 ? 115.758 150.176 98.189 1.00 86.60 7 SER B CA 1
ATOM 3948 C C . SER B 2 7 ? 117.010 149.338 97.946 1.00 88.14 7 SER B C 1
ATOM 3949 O O . SER B 2 7 ? 117.192 148.275 98.549 1.00 85.51 7 SER B O 1
ATOM 3952 N N . GLY B 2 8 ? 117.868 149.812 97.043 1.00 92.31 8 GLY B N 1
ATOM 3953 C CA . GLY B 2 8 ? 119.193 149.259 96.864 1.00 92.69 8 GLY B CA 1
ATOM 3954 C C . GLY B 2 8 ? 119.286 148.007 96.022 1.00 93.75 8 GLY B C 1
ATOM 3955 O O . GLY B 2 8 ? 120.404 147.557 95.740 1.00 93.19 8 GLY B O 1
ATOM 3956 N N . GLY B 2 9 ? 118.164 147.430 95.602 1.00 96.98 9 GLY B N 1
ATOM 3957 C CA . GLY B 2 9 ? 118.216 146.188 94.856 1.00 99.24 9 GLY B CA 1
A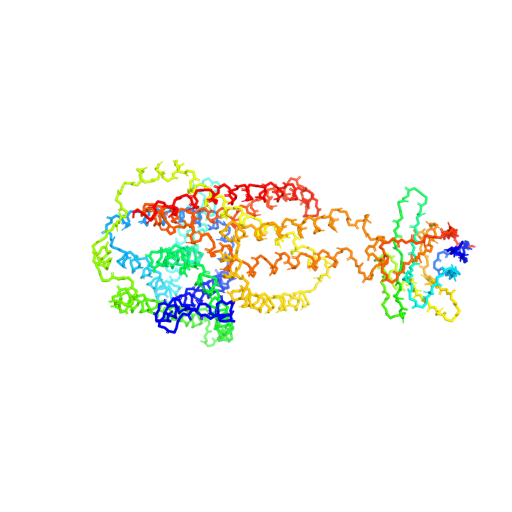TOM 3958 C C . GLY B 2 9 ? 118.804 146.368 93.469 1.00 105.91 9 GLY B C 1
ATOM 3959 O O . GLY B 2 9 ? 118.733 147.439 92.867 1.00 107.57 9 GLY B O 1
ATOM 3960 N N . GLY B 2 10 ? 119.397 145.296 92.961 1.00 105.00 10 GLY B N 1
ATOM 3961 C CA . GLY B 2 10 ? 119.972 145.320 91.631 1.00 104.42 10 GLY B CA 1
ATOM 3962 C C . GLY B 2 10 ? 120.938 144.171 91.444 1.00 104.29 10 GLY B C 1
ATOM 3963 O O . GLY B 2 10 ? 121.208 143.394 92.365 1.00 106.42 10 GLY B O 1
ATOM 3964 N N . LEU B 2 11 ? 121.460 144.080 90.223 1.00 105.92 11 LEU B N 1
ATOM 3965 C CA . LEU B 2 11 ? 122.433 143.052 89.880 1.00 108.38 11 LEU B CA 1
ATOM 3966 C C . LEU B 2 11 ? 123.840 143.587 90.110 1.00 111.72 11 LEU B C 1
ATOM 3967 O O . LEU B 2 11 ? 124.179 144.685 89.655 1.00 114.19 11 LEU B O 1
ATOM 3972 N N . VAL B 2 12 ? 124.645 142.825 90.845 1.00 108.45 12 VAL B N 1
ATOM 3973 C CA . VAL B 2 12 ? 126.034 143.174 91.117 1.00 108.93 12 VAL B CA 1
ATOM 3974 C C . VAL B 2 12 ? 126.891 141.926 90.970 1.00 110.72 12 VAL B C 1
ATOM 3975 O O . VAL B 2 12 ? 126.456 140.814 91.290 1.00 112.83 12 VAL B O 1
ATOM 3979 N N . GLN B 2 13 ? 128.109 142.114 90.471 1.00 109.97 13 GLN B N 1
ATOM 3980 C CA . GLN B 2 13 ? 129.027 141.007 90.265 1.00 110.39 13 GLN B CA 1
ATOM 3981 C C . GLN B 2 13 ? 129.482 140.437 91.606 1.00 113.20 13 GLN B C 1
ATOM 3982 O O . GLN B 2 13 ? 129.425 141.098 92.647 1.00 114.75 13 GLN B O 1
ATOM 3988 N N . ALA B 2 14 ? 129.919 139.178 91.575 1.00 114.08 14 ALA B N 1
ATOM 3989 C CA . ALA B 2 14 ? 130.489 138.557 92.762 1.00 112.72 14 ALA B CA 1
ATOM 3990 C C . ALA B 2 14 ? 131.693 139.356 93.242 1.00 113.85 14 ALA B C 1
ATOM 3991 O O . ALA B 2 14 ? 132.499 139.839 92.443 1.00 113.42 14 ALA B O 1
ATOM 3993 N N . GLY B 2 15 ? 131.809 139.501 94.559 1.00 112.39 15 GLY B N 1
ATOM 3994 C CA . GLY B 2 15 ? 132.848 140.348 95.105 1.00 112.06 15 GLY B CA 1
ATOM 3995 C C . GLY B 2 15 ? 132.571 141.826 94.979 1.00 114.52 15 GLY B C 1
ATOM 3996 O O . GLY B 2 15 ? 133.476 142.639 95.187 1.00 117.82 15 GLY B O 1
ATOM 3997 N N . GLY B 2 16 ? 131.347 142.199 94.635 1.00 113.50 16 GLY B N 1
ATOM 3998 C CA . GLY B 2 16 ? 130.929 143.579 94.533 1.00 110.68 16 GLY B CA 1
ATOM 3999 C C . GLY B 2 16 ? 130.331 144.086 95.828 1.00 108.43 16 GLY B C 1
ATOM 4000 O O . GLY B 2 16 ? 130.676 143.626 96.923 1.00 106.51 16 GLY B O 1
ATOM 4001 N N . SER B 2 17 ? 129.420 145.049 95.706 1.00 106.83 17 SER B N 1
ATOM 4002 C CA . SER B 2 17 ? 128.778 145.624 96.879 1.00 104.70 17 SER B CA 1
ATOM 4003 C C . SER B 2 17 ? 127.521 146.367 96.455 1.00 100.52 17 SER B C 1
ATOM 4004 O O . SER B 2 17 ? 127.472 146.971 95.382 1.00 102.22 17 SER B O 1
ATOM 4007 N N . LEU B 2 18 ? 12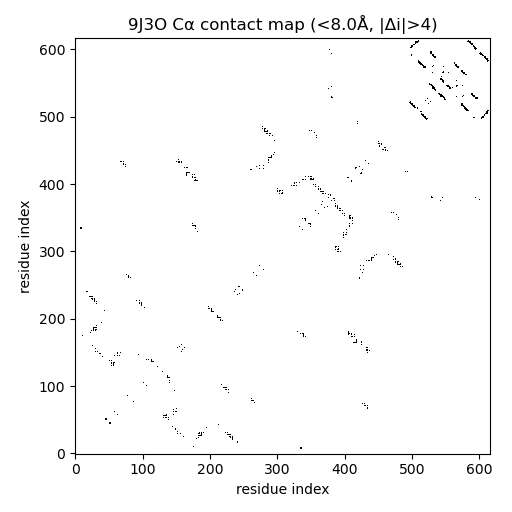6.505 146.307 97.311 1.00 96.83 18 LEU B N 1
ATOM 4008 C CA . LEU B 2 18 ? 125.365 147.204 97.203 1.00 95.26 18 LEU B CA 1
ATOM 4009 C C . LEU B 2 18 ? 124.819 147.421 98.606 1.00 94.35 18 LEU B C 1
ATOM 4010 O O . LEU B 2 18 ? 124.925 146.545 99.468 1.00 97.91 18 LEU B O 1
ATOM 4015 N N . ARG B 2 19 ? 124.238 148.596 98.827 1.00 91.13 19 ARG B N 1
ATOM 4016 C CA . ARG B 2 19 ? 123.865 149.055 100.161 1.00 91.41 19 ARG B CA 1
ATOM 4017 C C . ARG B 2 19 ? 122.358 149.279 100.204 1.00 89.46 19 ARG B C 1
ATOM 4018 O O . ARG B 2 19 ? 121.835 150.153 99.505 1.00 92.46 19 ARG B O 1
ATOM 4026 N N . LEU B 2 20 ? 121.666 148.493 101.026 1.00 84.70 20 LEU B N 1
ATOM 4027 C CA . LEU B 2 20 ? 120.219 148.596 101.129 1.00 82.21 20 LEU B CA 1
ATOM 4028 C C . LEU B 2 20 ? 119.817 149.833 101.924 1.00 84.52 20 LEU B C 1
ATOM 4029 O O . LEU B 2 20 ? 120.645 150.551 102.491 1.00 90.02 20 LEU B O 1
ATOM 4034 N N . SER B 2 21 ? 118.510 150.073 101.954 1.00 82.26 21 SER B N 1
ATOM 4035 C CA . SER B 2 21 ? 117.912 151.112 102.773 1.00 83.27 21 SER B CA 1
ATOM 4036 C C . SER B 2 21 ? 116.503 150.666 103.125 1.00 83.28 21 SER B C 1
ATOM 4037 O O . SER B 2 21 ? 115.893 149.867 102.412 1.00 88.17 21 SER B O 1
ATOM 4040 N N . CYS B 2 22 ? 115.990 151.181 104.240 1.00 82.17 22 CYS B N 1
ATOM 4041 C CA . CYS B 2 22 ? 114.625 150.876 104.675 1.00 87.90 22 CYS B CA 1
ATOM 4042 C C . CYS B 2 22 ? 114.042 152.151 105.278 1.00 91.35 22 CYS B C 1
ATOM 4043 O O . CYS B 2 22 ? 114.213 152.421 106.470 1.00 94.43 22 CYS B O 1
ATOM 4046 N N . ALA B 2 23 ? 113.361 152.934 104.445 1.00 93.29 23 ALA B N 1
ATOM 4047 C CA . ALA B 2 23 ? 112.650 154.100 104.943 1.00 95.78 23 ALA B CA 1
ATOM 4048 C C . ALA B 2 23 ? 111.577 153.659 105.927 1.00 98.42 23 ALA B C 1
ATOM 4049 O O . ALA B 2 23 ? 110.781 152.762 105.637 1.00 100.54 23 ALA B O 1
ATOM 4051 N N . ALA B 2 24 ? 111.559 154.290 107.097 1.00 102.68 24 ALA B N 1
ATOM 4052 C CA . ALA B 2 24 ? 110.685 153.883 108.187 1.00 110.65 24 ALA B CA 1
ATOM 4053 C C . ALA B 2 24 ? 109.770 155.036 108.564 1.00 117.46 24 ALA B C 1
ATOM 4054 O O . ALA B 2 24 ? 110.240 156.150 108.817 1.00 119.44 24 ALA B O 1
ATOM 4056 N N . SER B 2 25 ? 108.467 154.765 108.603 1.00 117.42 25 SER B N 1
ATOM 4057 C CA . SER B 2 25 ? 107.484 155.756 109.009 1.00 118.88 25 SER B CA 1
ATOM 4058 C C . SER B 2 25 ? 106.307 155.044 109.657 1.00 118.32 25 SER B C 1
ATOM 4059 O O . SER B 2 25 ? 106.045 153.870 109.381 1.00 117.99 25 SER B O 1
ATOM 4062 N N . GLY B 2 26 ? 105.600 155.767 110.518 1.00 119.78 26 GLY B N 1
ATOM 4063 C CA . GLY B 2 26 ? 104.492 155.210 111.261 1.00 120.91 26 GLY B CA 1
ATOM 4064 C C . GLY B 2 26 ? 104.815 154.755 112.666 1.00 121.71 26 GLY B C 1
ATOM 4065 O O . GLY B 2 26 ? 103.950 154.154 113.314 1.00 126.83 26 GLY B O 1
ATOM 4066 N N . PHE B 2 27 ? 106.023 155.017 113.154 1.00 119.05 27 PHE B N 1
ATOM 4067 C CA . PHE B 2 27 ? 106.419 154.645 114.506 1.00 116.58 27 PHE B CA 1
ATOM 4068 C C . PHE B 2 27 ? 107.624 155.492 114.898 1.00 115.72 27 PHE B C 1
ATOM 4069 O O . PHE B 2 27 ? 108.137 156.283 114.103 1.00 115.46 27 PHE B O 1
ATOM 4077 N N . THR B 2 28 ? 108.069 155.321 116.140 1.00 115.68 28 THR B N 1
ATOM 4078 C CA . THR B 2 28 ? 109.242 156.027 116.652 1.00 115.09 28 THR B CA 1
ATOM 4079 C C . THR B 2 28 ? 110.473 155.185 116.340 1.00 111.20 28 THR B C 1
ATOM 4080 O O . THR B 2 28 ? 110.775 154.218 117.044 1.00 108.60 28 THR B O 1
ATOM 4084 N N . PHE B 2 29 ? 111.186 155.561 115.275 1.00 110.64 29 PHE B N 1
ATOM 4085 C CA . PHE B 2 29 ? 112.361 154.808 114.845 1.00 107.65 29 PHE B CA 1
ATOM 4086 C C . PHE B 2 29 ? 113.433 154.776 115.927 1.00 104.14 29 PHE B C 1
ATOM 4087 O O . PHE B 2 29 ? 114.212 153.821 116.012 1.00 100.76 29 PHE B O 1
ATOM 4095 N N . SER B 2 30 ? 113.482 155.811 116.770 1.00 107.34 30 SER B N 1
ATOM 4096 C CA . SER B 2 30 ? 114.466 155.852 117.847 1.00 109.71 30 SER B CA 1
ATOM 4097 C C . SER B 2 30 ? 114.241 154.761 118.887 1.00 109.23 30 SER B C 1
ATOM 4098 O O . SER B 2 30 ? 115.183 154.398 119.601 1.00 108.98 30 SER B O 1
ATOM 4101 N N . ASP B 2 31 ? 113.025 154.232 118.991 1.00 106.01 31 ASP B N 1
ATOM 4102 C CA . ASP B 2 31 ? 112.688 153.172 119.938 1.00 103.88 31 ASP B CA 1
ATOM 4103 C C . ASP B 2 31 ? 111.952 152.041 119.231 1.00 100.74 31 ASP B C 1
ATOM 4104 O O . ASP B 2 31 ? 110.926 151.540 119.696 1.00 100.06 31 ASP B O 1
ATOM 4109 N N . THR B 2 32 ? 112.473 151.627 118.078 1.00 97.54 32 THR B N 1
ATOM 4110 C CA . THR B 2 32 ? 111.907 150.531 117.303 1.00 93.30 32 THR B CA 1
ATOM 4111 C C . THR B 2 32 ? 113.046 149.645 116.821 1.00 89.00 32 THR B C 1
ATOM 4112 O O . THR B 2 32 ? 114.057 150.149 116.322 1.00 89.61 32 THR B O 1
ATOM 4116 N N . TYR B 2 33 ? 112.884 148.330 116.964 1.00 88.63 33 TYR B N 1
ATOM 4117 C CA . TYR B 2 33 ? 113.998 147.407 116.780 1.00 80.93 33 TYR B CA 1
ATOM 4118 C C . TYR B 2 33 ? 114.067 147.004 115.315 1.00 81.90 33 TYR B C 1
ATOM 4119 O O . TYR B 2 33 ? 113.086 146.500 114.761 1.00 90.71 33 TYR B O 1
ATOM 4128 N N . MET B 2 34 ? 115.217 147.210 114.694 1.00 73.74 34 MET B N 1
ATOM 4129 C CA . MET B 2 34 ? 115.365 147.055 113.258 1.00 72.20 34 MET B CA 1
ATOM 4130 C C . MET B 2 34 ? 116.048 145.733 112.923 1.00 68.94 34 MET B C 1
ATOM 4131 O O . MET B 2 34 ? 116.467 144.974 113.803 1.00 76.89 34 MET B O 1
ATOM 4136 N N . GLY B 2 35 ? 116.160 145.469 111.626 1.00 66.35 35 GLY B N 1
ATOM 4137 C CA . GLY B 2 35 ? 116.798 144.258 111.156 1.00 63.80 35 GLY B CA 1
ATOM 4138 C C . GLY B 2 35 ? 116.629 144.114 109.657 1.00 68.89 35 GLY B C 1
ATOM 4139 O O . GLY B 2 35 ? 116.084 144.993 108.985 1.00 76.48 35 GLY B O 1
ATOM 4140 N N . TRP B 2 36 ? 117.111 142.981 109.149 1.00 63.79 36 TRP B N 1
ATOM 4141 C CA . TRP B 2 36 ? 117.023 142.658 107.730 1.00 57.37 36 TRP B CA 1
ATOM 4142 C C . TRP B 2 36 ? 117.001 141.149 107.560 1.00 63.64 36 TRP B C 1
ATOM 4143 O O . TRP B 2 36 ? 117.870 140.455 108.097 1.00 71.82 36 TRP B O 1
ATOM 4154 N N . PHE B 2 37 ? 116.019 140.646 106.819 1.00 67.96 37 PHE B N 1
ATOM 4155 C CA . PHE B 2 37 ? 115.945 139.228 106.492 1.00 67.64 37 PHE B CA 1
ATOM 4156 C C . PHE B 2 37 ? 116.135 139.054 104.984 1.00 73.78 37 PHE B C 1
ATOM 4157 O O . PHE B 2 37 ? 116.370 140.017 104.250 1.00 80.46 37 PHE B O 1
ATOM 4165 N N . ARG B 2 38 ? 116.032 137.808 104.526 1.00 71.69 38 ARG B N 1
ATOM 4166 C CA . ARG B 2 38 ? 116.091 137.495 103.106 1.00 75.96 38 ARG B CA 1
ATOM 4167 C C . ARG B 2 38 ? 115.419 136.150 102.877 1.00 84.63 38 ARG B C 1
ATOM 4168 O O . ARG B 2 38 ? 115.459 135.275 103.746 1.00 87.17 38 ARG B O 1
ATOM 4176 N N . GLN B 2 39 ? 114.797 135.998 101.709 1.00 87.53 39 GLN B N 1
ATOM 4177 C CA . GLN B 2 39 ? 114.078 134.772 101.361 1.00 90.64 39 GLN B CA 1
ATOM 4178 C C . GLN B 2 39 ? 114.367 134.457 99.897 1.00 91.34 39 GLN B C 1
ATOM 4179 O O . GLN B 2 39 ? 113.750 135.036 98.998 1.00 93.58 39 GLN B O 1
ATOM 4185 N N . ALA B 2 40 ? 115.308 133.547 99.663 1.00 91.12 40 ALA B N 1
ATOM 4186 C CA . ALA B 2 40 ? 115.583 133.106 98.309 1.00 93.37 40 ALA B CA 1
ATOM 4187 C C . ALA B 2 40 ? 114.378 132.351 97.751 1.00 102.02 40 ALA B C 1
ATOM 4188 O O . ALA B 2 40 ? 113.665 131.672 98.495 1.00 104.11 40 ALA B O 1
ATOM 4190 N N . PRO B 2 41 ? 114.118 132.467 96.446 1.00 103.98 41 PRO B N 1
ATOM 4191 C CA . PRO B 2 41 ? 112.985 131.739 95.858 1.00 102.04 41 PRO B CA 1
ATOM 4192 C C . PRO B 2 41 ? 113.139 130.234 95.997 1.00 104.87 41 PRO B C 1
ATOM 4193 O O . PRO B 2 41 ? 114.049 129.636 95.415 1.00 105.54 41 PRO B O 1
ATOM 4197 N N . GLY B 2 42 ? 112.252 129.615 96.771 1.00 104.59 42 GLY B N 1
ATOM 4198 C CA . GLY B 2 42 ? 112.321 128.188 97.017 1.00 103.28 42 GLY B CA 1
ATOM 4199 C C . GLY B 2 42 ? 112.648 127.849 98.456 1.00 105.06 42 GLY B C 1
ATOM 4200 O O . GLY B 2 42 ? 112.071 126.920 99.029 1.00 107.63 42 GLY B O 1
ATOM 4201 N N . LYS B 2 43 ? 113.571 128.596 99.053 1.00 104.31 43 LYS B N 1
ATOM 4202 C CA . LYS B 2 43 ? 113.966 128.401 100.439 1.00 104.17 43 LYS B CA 1
ATOM 4203 C C . LYS B 2 43 ? 113.237 129.387 101.346 1.00 104.74 43 LYS B C 1
ATOM 4204 O O . LYS B 2 43 ? 112.708 130.407 100.899 1.00 104.23 43 LYS B O 1
ATOM 4210 N N . GLU B 2 44 ? 113.218 129.065 102.637 1.00 104.31 44 GLU B N 1
ATOM 4211 C CA . GLU B 2 44 ? 112.517 129.882 103.614 1.00 104.11 44 GLU B CA 1
ATOM 4212 C C . GLU B 2 44 ? 113.304 131.156 103.913 1.00 99.40 44 GLU B C 1
ATOM 4213 O O . GLU B 2 44 ? 114.394 131.392 103.384 1.00 98.29 44 GLU B O 1
ATOM 4219 N N . ARG B 2 45 ? 112.738 131.991 104.779 1.00 95.25 45 ARG B N 1
ATOM 4220 C CA . ARG B 2 45 ? 113.323 133.281 105.115 1.00 87.81 45 ARG B CA 1
ATOM 4221 C C . ARG B 2 45 ? 114.266 133.139 106.303 1.00 91.10 45 ARG B C 1
ATOM 4222 O O . ARG B 2 45 ? 113.930 132.494 107.301 1.00 91.15 45 ARG B O 1
ATOM 4230 N N . GLU B 2 46 ? 115.445 133.744 106.187 1.00 88.78 46 GLU B N 1
ATOM 4231 C CA . GLU B 2 46 ? 116.458 133.732 107.231 1.00 84.68 46 GLU B CA 1
ATOM 4232 C C . GLU B 2 46 ? 116.846 135.167 107.553 1.00 77.31 46 GLU B C 1
ATOM 4233 O O . GLU B 2 46 ? 116.744 136.059 106.707 1.00 78.77 46 GLU B O 1
ATOM 4239 N N . PHE B 2 47 ? 117.296 135.393 108.784 1.00 71.30 47 PHE B N 1
ATOM 4240 C CA . PHE B 2 47 ? 117.697 136.737 109.167 1.00 69.29 47 PHE B CA 1
ATOM 4241 C C . PHE B 2 47 ? 119.134 136.974 108.730 1.00 68.39 47 PHE B C 1
ATOM 4242 O O . PHE B 2 47 ? 119.950 136.050 108.679 1.00 75.97 47 PHE B O 1
ATOM 4250 N N . VAL B 2 48 ? 119.432 138.225 108.395 1.00 65.80 48 VAL B N 1
ATOM 4251 C CA . VAL B 2 48 ? 120.720 138.583 107.814 1.00 67.56 48 VAL B CA 1
ATOM 4252 C C . VAL B 2 48 ? 121.476 139.605 108.644 1.00 69.96 48 VAL B C 1
ATOM 4253 O O . VAL B 2 48 ? 122.716 139.579 108.655 1.00 73.40 48 VAL B O 1
ATOM 4257 N N . ALA B 2 49 ? 120.785 140.464 109.373 1.00 65.88 49 ALA B N 1
ATOM 4258 C CA . ALA B 2 49 ? 121.427 141.472 110.204 1.00 61.33 49 ALA B CA 1
ATOM 4259 C C . ALA B 2 49 ? 120.423 141.884 111.269 1.00 60.27 49 ALA B C 1
ATOM 4260 O O . ALA B 2 49 ? 119.246 141.513 111.217 1.00 64.40 49 ALA B O 1
ATOM 4262 N N . THR B 2 50 ? 120.901 142.648 112.247 1.00 62.56 50 THR B N 1
ATOM 4263 C CA . THR B 2 50 ? 120.065 143.095 113.350 1.00 65.30 50 THR B CA 1
ATOM 4264 C C . THR B 2 50 ? 120.771 144.233 114.067 1.00 71.29 50 THR B C 1
ATOM 4265 O O . THR B 2 50 ? 121.969 144.147 114.342 1.00 78.04 50 THR B O 1
ATOM 4269 N N . ILE B 2 51 ? 120.023 145.290 114.364 1.00 67.84 51 ILE B N 1
ATOM 4270 C CA . ILE B 2 51 ? 120.552 146.469 115.038 1.00 68.61 51 ILE B CA 1
ATOM 4271 C C . ILE B 2 51 ? 119.566 146.891 116.120 1.00 75.84 51 ILE B C 1
ATOM 4272 O O . ILE B 2 51 ? 118.347 146.811 115.932 1.00 80.96 51 ILE B O 1
ATOM 4277 N N . ASP B 2 52 ? 120.096 147.323 117.262 1.00 78.40 52 ASP B N 1
ATOM 4278 C CA . ASP B 2 52 ? 119.280 147.555 118.447 1.00 78.22 52 ASP B CA 1
ATOM 4279 C C . ASP B 2 52 ? 118.680 148.961 118.434 1.00 83.75 52 ASP B C 1
ATOM 4280 O O . ASP B 2 52 ? 118.727 149.684 117.436 1.00 85.93 52 ASP B O 1
ATOM 4285 N N . TYR B 2 53 ? 118.106 149.356 119.573 1.00 83.74 53 TYR B N 1
ATOM 4286 C CA . TYR B 2 53 ? 117.444 150.648 119.727 1.00 85.71 53 TYR B CA 1
ATOM 4287 C C . TYR B 2 53 ? 118.407 151.822 119.621 1.00 86.83 53 TYR B C 1
ATOM 4288 O O . TYR B 2 53 ? 117.989 152.912 119.217 1.00 90.24 53 TYR B O 1
ATOM 4297 N N . SER B 2 54 ? 119.680 151.627 119.973 1.00 85.84 54 SER B N 1
ATOM 4298 C CA . SER B 2 54 ? 120.634 152.728 120.046 1.00 87.61 54 SER B CA 1
ATOM 4299 C C . SER B 2 54 ? 121.863 152.495 119.172 1.00 86.76 54 SER B C 1
ATOM 4300 O O . SER B 2 54 ? 122.881 153.171 119.354 1.00 88.50 54 SER B O 1
ATOM 4303 N N . GLY B 2 55 ? 121.796 151.552 118.235 1.00 83.60 55 GLY B N 1
ATOM 4304 C CA . GLY B 2 55 ? 122.898 151.319 117.326 1.00 83.99 55 GLY B CA 1
ATOM 4305 C C . GLY B 2 55 ? 124.075 150.573 117.911 1.00 84.96 55 GLY B C 1
ATOM 4306 O O . GLY B 2 55 ? 125.072 150.380 117.206 1.00 89.83 55 GLY B O 1
ATOM 4307 N N . GLY B 2 56 ? 123.995 150.135 119.165 1.00 81.02 56 GLY B N 1
ATOM 4308 C CA . GLY B 2 56 ? 125.127 149.515 119.824 1.00 82.11 56 GLY B CA 1
ATOM 4309 C C . GLY B 2 56 ? 125.278 148.032 119.559 1.00 82.54 56 GLY B C 1
ATOM 4310 O O . GLY B 2 56 ? 126.386 147.552 119.302 1.00 83.14 56 GLY B O 1
ATOM 4311 N N . HIS B 2 57 ? 124.173 147.295 119.617 1.00 80.30 57 HIS B N 1
ATOM 4312 C CA . HIS B 2 57 ? 124.185 145.844 119.478 1.00 74.78 57 HIS B CA 1
ATOM 4313 C C . HIS B 2 57 ? 123.876 145.473 118.033 1.00 76.80 57 HIS B C 1
ATOM 4314 O O . HIS B 2 57 ? 122.798 145.795 117.521 1.00 79.18 57 HIS B O 1
ATOM 4321 N N . THR B 2 58 ? 124.820 144.796 117.382 1.00 74.71 58 THR B N 1
ATOM 4322 C CA . THR B 2 58 ? 124.691 144.367 115.991 1.00 66.89 58 THR B CA 1
ATOM 4323 C C . THR B 2 58 ? 124.779 142.845 115.954 1.00 66.57 58 THR B C 1
ATOM 4324 O O . THR B 2 58 ? 125.874 142.282 116.041 1.00 70.86 58 THR B O 1
ATOM 4328 N N . LEU B 2 59 ? 123.637 142.176 115.822 1.00 64.37 59 LEU B N 1
ATOM 4329 C CA . LEU B 2 59 ? 123.615 140.724 115.701 1.00 62.87 59 LEU B CA 1
ATOM 4330 C C . LEU B 2 59 ? 123.472 140.330 114.237 1.00 69.74 59 LEU B C 1
ATOM 4331 O O . LEU B 2 59 ? 122.611 140.856 113.526 1.00 78.77 59 LEU B O 1
ATOM 4336 N N . TYR B 2 60 ? 124.320 139.410 113.792 1.00 64.74 60 TYR B N 1
ATOM 4337 C CA . TYR B 2 60 ? 124.352 138.962 112.409 1.00 61.64 60 TYR B CA 1
ATOM 4338 C C . TYR B 2 60 ? 124.070 137.468 112.353 1.00 71.90 60 TYR B C 1
ATOM 4339 O O . TYR B 2 60 ? 124.040 136.777 113.374 1.00 73.88 60 TYR B O 1
ATOM 4348 N N . ALA B 2 61 ? 123.855 136.975 111.141 1.00 77.86 61 ALA B N 1
ATOM 4349 C CA . ALA B 2 61 ? 123.805 135.546 110.885 1.00 82.06 61 ALA B CA 1
ATOM 4350 C C . ALA B 2 61 ? 125.201 135.054 110.529 1.00 91.99 61 ALA B C 1
ATOM 4351 O O . ALA B 2 61 ? 126.003 135.785 109.943 1.00 94.25 61 ALA B O 1
ATOM 4353 N N . ASP B 2 62 ? 125.484 133.801 110.887 1.00 95.72 62 ASP B N 1
ATOM 4354 C CA . ASP B 2 62 ? 126.822 133.253 110.697 1.00 99.73 62 ASP B CA 1
ATOM 4355 C C . ASP B 2 62 ? 127.233 133.177 109.233 1.00 99.60 62 ASP B C 1
ATOM 4356 O O . ASP B 2 62 ? 128.428 133.030 108.951 1.00 104.14 62 ASP B O 1
ATOM 4361 N N . SER B 2 63 ? 126.287 133.274 108.301 1.00 95.25 63 SER B N 1
ATOM 4362 C CA . SER B 2 63 ? 126.597 133.210 106.881 1.00 96.90 63 SER B CA 1
ATOM 4363 C C . SER B 2 63 ? 126.980 134.558 106.285 1.00 98.15 63 SER B C 1
ATOM 4364 O O . SER B 2 63 ? 127.432 134.599 105.136 1.00 101.68 63 SER B O 1
ATOM 4367 N N . VAL B 2 64 ? 126.813 135.655 107.023 1.00 94.80 64 VAL B N 1
ATOM 4368 C CA . VAL B 2 64 ? 127.065 136.987 106.481 1.00 95.45 64 VAL B CA 1
ATOM 4369 C C . VAL B 2 64 ? 127.924 137.808 107.434 1.00 95.16 64 VAL B C 1
ATOM 4370 O O . VAL B 2 64 ? 128.011 139.034 107.303 1.00 95.91 64 VAL B O 1
ATOM 4374 N N . LYS B 2 65 ? 128.557 137.148 108.402 1.00 94.70 65 LYS B N 1
ATOM 4375 C CA . LYS B 2 65 ? 129.417 137.857 109.340 1.00 94.22 65 LYS B CA 1
ATOM 4376 C C . LYS B 2 65 ? 130.629 138.443 108.626 1.00 96.74 65 LYS B C 1
ATOM 4377 O O . LYS B 2 65 ? 131.248 137.793 107.779 1.00 100.81 65 LYS B O 1
ATOM 4383 N N . GLY B 2 66 ? 130.964 139.683 108.974 1.00 93.04 66 GLY B N 1
ATOM 4384 C CA . GLY B 2 66 ? 132.116 140.348 108.399 1.00 97.02 66 GLY B CA 1
ATOM 4385 C C . GLY B 2 66 ? 131.831 141.018 107.071 1.00 100.45 66 GLY B C 1
ATOM 4386 O O . GLY B 2 66 ? 132.349 142.103 106.792 1.00 103.36 66 GLY B O 1
ATOM 4387 N N . ARG B 2 67 ? 131.006 140.379 106.239 1.00 99.55 67 ARG B N 1
ATOM 4388 C CA . ARG B 2 67 ? 130.708 140.937 104.925 1.00 99.49 67 ARG B CA 1
ATOM 4389 C C . ARG B 2 67 ? 129.624 142.004 105.000 1.00 98.26 67 ARG B C 1
ATOM 4390 O O . ARG B 2 67 ? 129.732 143.049 104.348 1.00 96.90 67 ARG B O 1
ATOM 4398 N N . PHE B 2 68 ? 128.577 141.764 105.784 1.00 96.55 68 PHE B N 1
ATOM 4399 C CA . PHE B 2 68 ? 127.439 142.667 105.868 1.00 91.43 68 PHE B CA 1
ATOM 4400 C C . PHE B 2 68 ? 127.517 143.442 107.176 1.00 87.20 68 PHE B C 1
ATOM 4401 O O . PHE B 2 68 ? 127.874 142.881 108.216 1.00 87.74 68 PHE B O 1
ATOM 4409 N N . THR B 2 69 ? 127.189 144.732 107.125 1.00 85.34 69 THR B N 1
ATOM 4410 C CA . THR B 2 69 ? 127.216 145.582 108.314 1.00 83.86 69 THR B CA 1
ATOM 4411 C C . THR B 2 69 ? 125.914 146.366 108.385 1.00 81.74 69 THR B C 1
ATOM 4412 O O . THR B 2 69 ? 125.631 147.184 107.503 1.00 84.30 69 THR B O 1
ATOM 4416 N N . ILE B 2 70 ? 125.125 146.127 109.434 1.00 79.38 70 ILE B N 1
ATOM 4417 C CA . ILE B 2 70 ? 123.866 146.840 109.617 1.00 79.36 70 ILE B CA 1
ATOM 4418 C C . ILE B 2 70 ? 124.146 148.149 110.342 1.00 80.69 70 ILE B C 1
ATOM 4419 O O . ILE B 2 70 ? 125.030 148.227 111.204 1.00 86.22 70 ILE B O 1
ATOM 4424 N N . SER B 2 71 ? 123.407 149.194 109.976 1.00 76.95 71 SER B N 1
ATOM 4425 C CA . SER B 2 71 ? 123.586 150.501 110.592 1.00 78.58 71 SER B CA 1
ATOM 4426 C C . SER B 2 71 ? 122.284 151.274 110.471 1.00 84.15 71 SER B C 1
ATOM 4427 O O . SER B 2 71 ? 121.668 151.282 109.401 1.00 90.25 71 SER B O 1
ATOM 4430 N N . ARG B 2 72 ? 121.868 151.918 111.558 1.00 88.33 72 ARG B N 1
ATOM 4431 C CA . ARG B 2 72 ? 120.657 152.722 111.562 1.00 93.01 72 ARG B CA 1
ATOM 4432 C C . ARG B 2 72 ? 120.981 154.134 112.028 1.00 98.71 72 ARG B C 1
ATOM 4433 O O . ARG B 2 72 ? 121.897 154.348 112.827 1.00 102.05 72 ARG B O 1
ATOM 4441 N N . ASP B 2 73 ? 120.215 155.094 111.519 1.00 101.46 73 ASP B N 1
ATOM 4442 C CA . ASP B 2 73 ? 120.378 156.502 111.862 1.00 106.96 73 ASP B CA 1
ATOM 4443 C C . ASP B 2 73 ? 119.007 157.048 112.236 1.00 106.20 73 ASP B C 1
ATOM 4444 O O . ASP B 2 73 ? 118.115 157.127 111.387 1.00 108.48 73 ASP B O 1
ATOM 4449 N N . ASN B 2 74 ? 118.840 157.419 113.507 1.00 108.98 74 ASN B N 1
ATOM 4450 C CA . ASN B 2 74 ? 117.525 157.831 113.993 1.00 108.82 74 ASN B CA 1
ATOM 4451 C C . ASN B 2 74 ? 117.069 159.143 113.366 1.00 109.04 74 ASN B C 1
ATOM 4452 O O . ASN B 2 74 ? 115.869 159.332 113.137 1.00 108.77 74 ASN B O 1
ATOM 4457 N N . SER B 2 75 ? 118.000 160.057 113.088 1.00 109.88 75 SER B N 1
ATOM 4458 C CA . SER B 2 75 ? 117.635 161.324 112.460 1.00 111.08 75 SER B CA 1
ATOM 4459 C C . SER B 2 75 ? 117.121 161.099 111.043 1.00 111.66 75 SER B C 1
ATOM 4460 O O . SER B 2 75 ? 115.967 161.410 110.726 1.00 113.02 75 SER B O 1
ATOM 4463 N N . LYS B 2 76 ? 117.974 160.557 110.175 1.00 111.33 76 LYS B N 1
ATOM 4464 C CA . LYS B 2 76 ? 117.575 160.137 108.832 1.00 110.58 76 LYS B CA 1
ATOM 4465 C C . LYS B 2 76 ? 117.052 158.702 108.932 1.00 109.27 76 LYS B C 1
ATOM 4466 O O . LYS B 2 76 ? 117.749 157.716 108.682 1.00 108.86 76 LYS B O 1
ATOM 4472 N N . ASN B 2 77 ? 115.772 158.596 109.300 1.00 107.86 77 ASN B N 1
ATOM 4473 C CA . ASN B 2 77 ? 115.225 157.337 109.797 1.00 105.03 77 ASN B CA 1
ATOM 4474 C C . ASN B 2 77 ? 115.290 156.230 108.753 1.00 101.92 77 ASN B C 1
ATOM 4475 O O . ASN B 2 77 ? 114.494 156.187 107.809 1.00 104.80 77 ASN B O 1
ATOM 4480 N N . THR B 2 78 ? 116.243 155.319 108.937 1.00 98.52 78 THR B N 1
ATOM 4481 C CA . THR B 2 78 ? 116.523 154.253 107.984 1.00 96.28 78 THR B CA 1
ATOM 4482 C C . THR B 2 78 ? 117.430 153.208 108.617 1.00 91.27 78 THR B C 1
ATOM 4483 O O . THR B 2 78 ? 118.457 153.553 109.211 1.00 94.18 78 THR B O 1
ATOM 4487 N N . VAL B 2 79 ? 117.068 151.932 108.505 1.00 87.47 79 VAL B N 1
ATOM 4488 C CA . VAL B 2 79 ? 117.973 150.843 108.879 1.00 85.02 79 VAL B CA 1
ATOM 4489 C C . VAL B 2 79 ? 118.729 150.427 107.618 1.00 82.78 79 VAL B C 1
ATOM 4490 O O . VAL B 2 79 ? 118.270 149.628 106.802 1.00 86.34 79 VAL B O 1
ATOM 4494 N N . TYR B 2 80 ? 119.910 151.009 107.451 1.00 82.88 80 TYR B N 1
ATOM 4495 C CA . TYR B 2 80 ? 120.759 150.674 106.324 1.00 82.70 80 TYR B CA 1
ATOM 4496 C C . TYR B 2 80 ? 121.368 149.287 106.499 1.00 79.44 80 TYR B C 1
ATOM 4497 O O . TYR B 2 80 ? 121.290 148.663 107.561 1.00 81.46 80 TYR B O 1
ATOM 4506 N N . LEU B 2 81 ? 121.973 148.803 105.419 1.00 77.88 81 LEU B N 1
ATOM 4507 C CA . LEU B 2 81 ? 122.674 147.524 105.434 1.00 80.68 81 LEU B CA 1
ATOM 4508 C C . LEU B 2 81 ? 123.734 147.565 104.349 1.00 82.96 81 LEU B C 1
ATOM 4509 O O . LEU B 2 81 ? 123.401 147.577 103.159 1.00 85.61 81 LEU B O 1
ATOM 4514 N N . GLN B 2 82 ? 124.999 147.600 104.753 1.00 84.43 82 GLN B N 1
ATOM 4515 C CA . GLN B 2 82 ? 126.124 147.651 103.828 1.00 86.38 82 GLN B CA 1
ATOM 4516 C C . GLN B 2 82 ? 126.608 146.229 103.573 1.00 89.05 82 GLN B C 1
ATOM 4517 O O . GLN B 2 82 ? 127.171 145.589 104.467 1.00 91.97 82 GLN B O 1
ATOM 4523 N N . MET B 2 83 ? 126.388 145.735 102.359 1.00 91.41 83 MET B N 1
ATOM 4524 C CA . MET B 2 83 ? 126.894 144.431 101.959 1.00 95.84 83 MET B CA 1
ATOM 4525 C C . MET B 2 83 ? 128.145 144.578 101.105 1.00 99.05 83 MET B C 1
ATOM 4526 O O . MET B 2 83 ? 128.230 145.460 100.246 1.00 100.35 83 MET B O 1
ATOM 4531 N N . ASN B 2 84 ? 129.117 143.706 101.362 1.00 98.09 84 ASN B N 1
ATOM 4532 C CA . ASN B 2 84 ? 130.402 143.725 100.685 1.00 102.26 84 ASN B CA 1
ATOM 4533 C C . ASN B 2 84 ? 130.828 142.290 100.412 1.00 106.85 84 ASN B C 1
ATOM 4534 O O . ASN B 2 84 ? 130.424 141.366 101.123 1.00 107.04 84 ASN B O 1
ATOM 4539 N N . SER B 2 85 ? 131.650 142.116 99.377 1.00 110.84 85 SER B N 1
ATOM 4540 C CA . SER B 2 85 ? 132.154 140.801 98.977 1.00 111.53 85 SER B CA 1
ATOM 4541 C C . SER B 2 85 ? 131.005 139.815 98.768 1.00 112.44 85 SER B C 1
ATOM 4542 O O . SER B 2 85 ? 131.015 138.688 99.268 1.00 110.97 85 SER B O 1
ATOM 4545 N N . LEU B 2 86 ? 129.999 140.262 98.021 1.00 111.21 86 LEU B N 1
ATOM 4546 C CA . LEU B 2 86 ? 128.799 139.465 97.801 1.00 109.39 86 LEU B CA 1
ATOM 4547 C C . LEU B 2 86 ? 129.127 138.174 97.061 1.00 110.63 86 LEU B C 1
ATOM 4548 O O . LEU B 2 86 ? 129.819 138.187 96.038 1.00 112.24 86 LEU B O 1
ATOM 4553 N N . ASN B 2 87 ? 128.617 137.045 97.588 1.00 108.76 87 ASN B N 1
ATOM 4554 C CA . ASN B 2 87 ? 128.761 135.744 96.960 1.00 107.16 87 ASN B CA 1
ATOM 4555 C C . ASN B 2 87 ? 127.417 135.261 96.414 1.00 104.59 87 ASN B C 1
ATOM 4556 O O . ASN B 2 87 ? 126.362 135.724 96.859 1.00 101.93 87 ASN B O 1
ATOM 4561 N N . PRO B 2 88 ? 127.427 134.352 95.433 1.00 105.21 88 PRO B N 1
ATOM 4562 C CA . PRO B 2 88 ? 126.190 134.068 94.682 1.00 99.93 88 PRO B CA 1
ATOM 4563 C C . PRO B 2 88 ? 125.008 133.614 95.526 1.00 97.09 88 PRO B C 1
ATOM 4564 O O . PRO B 2 88 ? 123.862 133.803 95.100 1.00 99.84 88 PRO B O 1
ATOM 4568 N N . GLU B 2 89 ? 125.231 133.027 96.702 1.00 96.33 89 GLU B N 1
ATOM 4569 C CA . GLU B 2 89 ? 124.075 132.587 97.479 1.00 100.49 89 GLU B CA 1
ATOM 4570 C C . GLU B 2 89 ? 123.393 133.720 98.241 1.00 102.22 89 GLU B C 1
ATOM 4571 O O . GLU B 2 89 ? 122.490 133.438 99.037 1.00 101.76 89 GLU B O 1
ATOM 4577 N N . ASP B 2 90 ? 123.784 134.978 98.028 1.00 100.67 90 ASP B N 1
ATOM 4578 C CA . ASP B 2 90 ? 123.074 136.116 98.600 1.00 97.19 90 ASP B CA 1
ATOM 4579 C C . ASP B 2 90 ? 121.933 136.604 97.714 1.00 95.68 90 ASP B C 1
ATOM 4580 O O . ASP B 2 90 ? 121.454 137.729 97.901 1.00 93.96 90 ASP B O 1
ATOM 4585 N N . THR B 2 91 ? 121.492 135.795 96.754 1.00 95.60 91 THR B N 1
ATOM 4586 C CA . THR B 2 91 ? 120.370 136.168 95.901 1.00 94.85 91 THR B CA 1
ATOM 4587 C C . THR B 2 91 ? 119.065 135.805 96.598 1.00 96.84 91 THR B C 1
ATOM 4588 O O . THR B 2 91 ? 118.791 134.624 96.838 1.00 98.52 91 THR B O 1
ATOM 4592 N N . ALA B 2 92 ? 118.264 136.813 96.915 1.00 93.95 92 ALA B N 1
ATOM 4593 C CA . ALA B 2 92 ? 117.014 136.631 97.649 1.00 89.62 92 ALA B CA 1
ATOM 4594 C C . ALA B 2 92 ? 116.234 137.939 97.578 1.00 87.51 92 ALA B C 1
ATOM 4595 O O . ALA B 2 92 ? 116.660 138.901 96.929 1.00 88.47 92 ALA B O 1
ATOM 4597 N N . VAL B 2 93 ? 115.087 137.973 98.248 1.00 89.40 93 VAL B N 1
ATOM 4598 C CA . VAL B 2 93 ? 114.319 139.197 98.437 1.00 88.65 93 VAL B CA 1
ATOM 4599 C C . VAL B 2 93 ? 114.606 139.678 99.858 1.00 88.07 93 VAL B C 1
ATOM 4600 O O . VAL B 2 93 ? 114.110 139.123 100.843 1.00 88.76 93 VAL B O 1
ATOM 4604 N N . TYR B 2 94 ? 115.443 140.706 99.966 1.00 83.50 94 TYR B N 1
ATOM 4605 C CA . TYR B 2 94 ? 115.985 141.148 101.251 1.00 76.01 94 TYR B CA 1
ATOM 4606 C C . TYR B 2 94 ? 114.935 141.984 101.971 1.00 75.91 94 TYR B C 1
ATOM 4607 O O . TYR B 2 94 ? 114.828 143.196 101.778 1.00 80.54 94 TYR B O 1
ATOM 4616 N N . TYR B 2 95 ? 114.151 141.324 102.819 1.00 76.70 95 TYR B N 1
ATOM 4617 C CA . TYR B 2 95 ? 113.106 142.006 103.567 1.00 77.98 95 TYR B CA 1
ATOM 4618 C C . TYR B 2 95 ? 113.693 142.892 104.658 1.00 75.02 95 TYR B C 1
ATOM 4619 O O . TYR B 2 95 ? 114.654 142.520 105.336 1.00 76.32 95 TYR B O 1
ATOM 4628 N N . CYS B 2 96 ? 113.103 144.072 104.826 1.00 81.72 96 CYS B N 1
ATOM 4629 C CA . CYS B 2 96 ? 113.349 144.882 106.007 1.00 77.35 96 CYS B CA 1
ATOM 4630 C C . CYS B 2 96 ? 112.556 144.321 107.186 1.00 74.58 96 CYS B C 1
ATOM 4631 O O . CYS B 2 96 ? 111.717 143.429 107.036 1.00 83.44 96 CYS B O 1
ATOM 4634 N N . ALA B 2 97 ? 112.829 144.849 108.376 1.00 68.70 97 ALA B N 1
ATOM 4635 C CA . ALA B 2 97 ? 112.145 144.377 109.571 1.00 70.68 97 ALA B CA 1
ATOM 4636 C C . ALA B 2 97 ? 112.077 145.508 110.5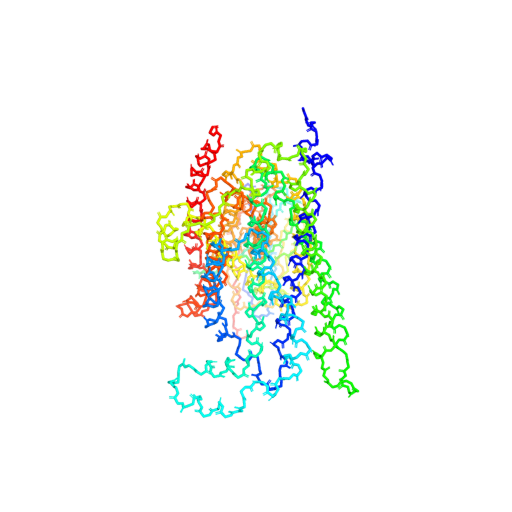86 1.00 75.67 97 ALA B C 1
ATOM 4637 O O . ALA B 2 97 ? 112.852 146.466 110.528 1.00 80.48 97 ALA B O 1
ATOM 4639 N N . ALA B 2 98 ? 111.139 145.377 111.523 1.00 74.60 98 ALA B N 1
ATOM 4640 C CA . ALA B 2 98 ? 110.897 146.412 112.518 1.00 77.08 98 ALA B CA 1
ATOM 4641 C C . ALA B 2 98 ? 110.125 145.817 113.686 1.00 80.48 98 ALA B C 1
ATOM 4642 O O . ALA B 2 98 ? 109.139 145.109 113.481 1.00 86.63 98 ALA B O 1
ATOM 4644 N N . ARG B 2 99 ? 110.573 146.112 114.907 1.00 81.33 99 ARG B N 1
ATOM 4645 C CA . ARG B 2 99 ? 109.871 145.679 116.108 1.00 83.09 99 ARG B CA 1
ATOM 4646 C C . ARG B 2 99 ? 109.830 146.818 117.115 1.00 86.60 99 ARG B C 1
ATOM 4647 O O . ARG B 2 99 ? 110.843 147.480 117.352 1.00 88.48 99 ARG B O 1
ATOM 4655 N N . LYS B 2 100 ? 108.668 147.020 117.730 1.00 92.55 100 LYS B N 1
ATOM 4656 C CA . LYS B 2 100 ? 108.524 148.080 118.715 1.00 95.62 100 LYS B CA 1
ATOM 4657 C C . LYS B 2 100 ? 109.148 147.662 120.045 1.00 94.08 100 LYS B C 1
ATOM 4658 O O . LYS B 2 100 ? 109.525 146.505 120.247 1.00 93.41 100 LYS B O 1
ATOM 4664 N N . ARG B 2 101 ? 109.252 148.631 120.961 1.00 95.50 101 ARG B N 1
ATOM 4665 C CA . ARG B 2 101 ? 110.043 148.425 122.170 1.00 100.41 101 ARG B CA 1
ATOM 4666 C C . ARG B 2 101 ? 109.498 147.314 123.059 1.00 103.16 101 ARG B C 1
ATOM 4667 O O . ARG B 2 101 ? 110.260 146.736 123.841 1.00 105.62 101 ARG B O 1
ATOM 4675 N N . TYR B 2 102 ? 108.207 146.987 122.960 1.00 104.59 102 TYR B N 1
ATOM 4676 C CA . TYR B 2 102 ? 107.664 145.911 123.778 1.00 105.18 102 TYR B CA 1
ATOM 4677 C C . TYR B 2 102 ? 106.744 144.977 123.000 1.00 103.07 102 TYR B C 1
ATOM 4678 O O . TYR B 2 102 ? 106.051 144.160 123.621 1.00 102.95 102 TYR B O 1
ATOM 4687 N N . HIS B 2 103 ? 106.714 145.063 121.675 1.00 101.60 103 HIS B N 1
ATOM 4688 C CA . HIS B 2 103 ? 105.947 144.142 120.851 1.00 103.23 103 HIS B CA 1
ATOM 4689 C C . HIS B 2 103 ? 106.766 142.889 120.555 1.00 104.10 103 HIS B C 1
ATOM 4690 O O . HIS B 2 103 ? 107.999 142.909 120.552 1.00 103.42 103 HIS B O 1
ATOM 4697 N N . TYR B 2 104 ? 106.060 141.784 120.312 1.00 103.91 104 TYR B N 1
ATOM 4698 C CA . TYR B 2 104 ? 106.700 140.502 120.051 1.00 104.20 104 TYR B CA 1
ATOM 4699 C C . TYR B 2 104 ? 106.618 140.076 118.592 1.00 105.90 104 TYR B C 1
ATOM 4700 O O . TYR B 2 104 ? 107.043 138.965 118.263 1.00 103.59 104 TYR B O 1
ATOM 4709 N N . TYR B 2 105 ? 106.081 140.914 117.715 1.00 105.51 105 TYR B N 1
ATOM 4710 C CA . TYR B 2 105 ? 105.975 140.618 116.293 1.00 102.09 105 TYR B CA 1
ATOM 4711 C C . TYR B 2 105 ? 106.625 141.751 115.506 1.00 99.04 105 TYR B C 1
ATOM 4712 O O . TYR B 2 105 ? 107.016 142.778 116.065 1.00 99.18 105 TYR B O 1
ATOM 4721 N N . SER B 2 106 ? 106.743 141.566 114.194 1.00 94.78 106 SER B N 1
ATOM 4722 C CA . SER B 2 106 ? 107.494 142.502 113.370 1.00 90.92 106 SER B CA 1
ATOM 4723 C C . SER B 2 106 ? 106.664 142.995 112.194 1.00 91.94 106 SER B C 1
ATOM 4724 O O . SER B 2 106 ? 106.006 142.209 111.506 1.00 91.99 106 SER B O 1
ATOM 4727 N N . TYR B 2 107 ? 106.708 144.308 111.974 1.00 91.54 107 TYR B N 1
ATOM 4728 C CA . TYR B 2 107 ? 106.163 144.940 110.773 1.00 90.46 107 TYR B CA 1
ATOM 4729 C C . TYR B 2 107 ? 107.129 144.662 109.629 1.00 88.13 107 TYR B C 1
ATOM 4730 O O . TYR B 2 107 ? 108.244 145.186 109.603 1.00 89.26 107 TYR B O 1
ATOM 4739 N N . TRP B 2 108 ? 106.708 143.827 108.683 1.00 88.12 108 TRP B N 1
ATOM 4740 C CA . TRP B 2 108 ? 107.572 143.472 107.569 1.00 84.37 108 TRP B CA 1
ATOM 4741 C C . TRP B 2 108 ? 107.614 144.600 106.541 1.00 89.07 108 TRP B C 1
ATOM 4742 O O . TRP B 2 108 ? 106.925 145.618 106.654 1.00 95.18 108 TRP B O 1
ATOM 4753 N N . GLY B 2 109 ? 108.448 144.406 105.516 1.00 88.32 109 GLY B N 1
ATOM 4754 C CA . GLY B 2 109 ? 108.563 145.356 104.435 1.00 93.24 109 GLY B CA 1
ATOM 4755 C C . GLY B 2 109 ? 108.176 144.717 103.113 1.00 95.33 109 GLY B C 1
ATOM 4756 O O . GLY B 2 109 ? 107.957 143.506 103.021 1.00 97.85 109 GLY B O 1
ATOM 4757 N N . GLN B 2 110 ? 108.093 145.564 102.085 1.00 96.93 110 GLN B N 1
ATOM 4758 C CA . GLN B 2 110 ? 107.690 145.102 100.761 1.00 98.85 110 GLN B CA 1
ATOM 4759 C C . GLN B 2 110 ? 108.652 144.044 100.234 1.00 97.82 110 GLN B C 1
ATOM 4760 O O . GLN B 2 110 ? 108.264 142.897 99.983 1.00 102.48 110 GLN B O 1
ATOM 4766 N N . GLY B 2 111 ? 109.917 144.414 100.060 1.00 94.48 111 GLY B N 1
ATOM 4767 C CA . GLY B 2 111 ? 110.917 143.476 99.597 1.00 90.92 111 GLY B CA 1
ATOM 4768 C C . GLY B 2 111 ? 111.735 143.987 98.432 1.00 91.86 111 GLY B C 1
ATOM 4769 O O . GLY B 2 111 ? 111.184 144.387 97.402 1.00 97.43 111 GLY B O 1
ATOM 4770 N N . THR B 2 112 ? 113.055 143.978 98.583 1.00 86.82 112 THR B N 1
ATOM 4771 C CA . THR B 2 112 ? 113.974 144.398 97.536 1.00 90.99 112 THR B CA 1
ATOM 4772 C C . THR B 2 112 ? 114.673 143.171 96.964 1.00 91.69 112 THR B C 1
ATOM 4773 O O . THR B 2 112 ? 115.071 142.269 97.709 1.00 90.98 112 THR B O 1
ATOM 4777 N N . GLN B 2 113 ? 114.788 143.124 95.640 1.00 94.43 113 GLN B N 1
ATOM 4778 C CA . GLN B 2 113 ? 115.397 141.989 94.957 1.00 92.86 113 GLN B CA 1
ATOM 4779 C C . GLN B 2 113 ? 116.881 142.260 94.757 1.00 95.05 113 GLN B C 1
ATOM 4780 O O . GLN B 2 113 ? 117.258 143.233 94.094 1.00 97.23 113 GLN B O 1
ATOM 4786 N N . VAL B 2 114 ? 117.716 141.399 95.322 1.00 98.17 114 VAL B N 1
ATOM 4787 C CA . VAL B 2 114 ? 119.169 141.524 95.226 1.00 100.07 114 VAL B CA 1
ATOM 4788 C C . VAL B 2 114 ? 119.666 140.243 94.568 1.00 100.85 114 VAL B C 1
ATOM 4789 O O . VAL B 2 114 ? 119.870 139.219 95.224 1.00 102.13 114 VAL B O 1
ATOM 4793 N N . THR B 2 115 ? 119.848 140.288 93.251 1.00 98.65 115 THR B N 1
ATOM 4794 C CA . THR B 2 115 ? 120.404 139.172 92.500 1.00 97.36 115 THR B CA 1
ATOM 4795 C C . THR B 2 115 ? 121.884 139.435 92.267 1.00 98.51 115 THR B C 1
ATOM 4796 O O . THR B 2 115 ? 122.245 140.330 91.496 1.00 101.07 115 THR B O 1
ATOM 4800 N N . VAL B 2 116 ? 122.735 138.663 92.933 1.00 96.28 116 VAL B N 1
ATOM 4801 C CA . VAL B 2 116 ? 124.176 138.764 92.747 1.00 101.81 116 VAL B CA 1
ATOM 4802 C C . VAL B 2 116 ? 124.577 137.802 91.632 1.00 104.67 116 VAL B C 1
ATOM 4803 O O . VAL B 2 116 ? 124.375 136.588 91.728 1.00 101.90 116 VAL B O 1
ATOM 4807 N N . SER B 2 117 ? 125.116 138.356 90.549 1.00 107.69 117 SER B N 1
ATOM 4808 C CA . SER B 2 117 ? 125.367 137.585 89.343 1.00 105.11 117 SER B CA 1
ATOM 4809 C C . SER B 2 117 ? 126.651 136.772 89.484 1.00 107.34 117 SER B C 1
ATOM 4810 O O . SER B 2 117 ? 127.349 136.819 90.501 1.00 109.88 117 SER B O 1
ATOM 4813 N N . SER B 2 118 ? 126.959 136.006 88.435 1.00 111.03 118 SER B N 1
ATOM 4814 C CA . SER B 2 118 ? 128.179 135.211 88.406 1.00 113.58 118 SER B CA 1
ATOM 4815 C C . SER B 2 118 ? 128.868 135.248 87.048 1.00 117.88 118 SER B C 1
ATOM 4816 O O . SER B 2 118 ? 129.757 134.423 86.803 1.00 124.50 118 SER B O 1
ATOM 4819 N N . LEU B 2 119 ? 128.491 136.168 86.161 1.00 119.12 119 LEU B N 1
ATOM 4820 C CA . LEU B 2 119 ? 129.123 136.250 84.853 1.00 122.88 119 LEU B CA 1
ATOM 4821 C C . LEU B 2 119 ? 130.602 136.593 85.005 1.00 128.33 119 LEU B C 1
ATOM 4822 O O . LEU B 2 119 ? 131.021 137.256 85.957 1.00 127.81 119 LEU B O 1
ATOM 4827 N N . GLU B 2 120 ? 131.402 136.120 84.048 1.00 132.10 120 GLU B N 1
ATOM 4828 C CA . GLU B 2 120 ? 132.852 136.172 84.208 1.00 137.48 120 GLU B CA 1
ATOM 4829 C C . GLU B 2 120 ? 133.354 137.612 84.203 1.00 138.43 120 GLU B C 1
ATOM 4830 O O . GLU B 2 120 ? 133.950 138.078 85.182 1.00 136.94 120 GLU B O 1
ATOM 4836 N N . HIS B 2 121 ? 133.118 138.334 83.110 1.00 140.85 121 HIS B N 1
ATOM 4837 C CA . HIS B 2 121 ? 133.446 139.757 83.038 1.00 141.88 121 HIS B CA 1
ATOM 4838 C C . HIS B 2 121 ? 132.759 140.410 81.844 1.00 139.52 121 HIS B C 1
ATOM 4839 O O . HIS B 2 121 ? 132.033 141.393 81.994 1.00 135.34 121 HIS B O 1
#

Solvent-accessible surface area: 28878 Å² total; per-residue (Å²): 185,57,50,194,125,101,40,91,82,92,4,0,71,106,65,14,56,70,3,2,103,8,0,40,80,2,0,53,2,0,10,15,0,42,20,0,0,95,50,3,7,80,49,3,13,105,42,13,98,73,72,3,35,80,3,37,78,68,3,109,130,53,49,6,34,53,33,0,59,98,36,16,50,89,11,0,85,44,2,32,116,49,55,55,72,35,8,9,72,38,9,0,59,70,14,12,99,30,0,44,81,0,12,86,61,25,12,72,76,46,131,108,75,21,29,79,111,125,20,78,147,76,75,93,132,37,87,124,56,67,80,1,74,9,10,11,78,95,10,123,1,5,4,34,0,21,10,48,1,19,5,0,8,12,0,1,17,29,2,7,2,6,7,12,0,3,63,8,7,109,37,98,5,1,50,39,0,0,2,3,0,0,25,2,7,29,86,0,88,122,32,1,38,191,8,29,71,129,5,52,157,69,56,71,47,122,97,160,16,124,67,72,15,14,86,1,0,138,73,5,0,44,45,0,35,92,9,1,102,59,0,20,50,9,4,137,105,0,26,124,37,0,46,51,28,89,175,22,34,93,89,110,82,32,80,125,52,126,157,43,80,77,2,170,62,99,64,181,77,0,50,97,84,7,66,179,18,89,12,7,83,15,0,13,57,2,16,46,1,14,18,17,0,23,50,0,2,46,28,11,1,81,20,10,0,91,99,48,45,105,68,148,122,40,33,71,129,47,39,42,77,9,60,113,112,24,15,51,37,4,45,85,14,1,40,65,61,0,4,7,22,1,74,118,140,21,3,53,49,0,4,38,45,0,0,50,62,2,38,100,15,4,92,66,1,17,40,17,19,67,100,68,136,147,18,21,28,85,14,0,1,90,17,29,40,6,30,57,56,0,0,72,22,0,12,70,0,1,29,45,0,66,0,3,71,45,0,2,9,8,1,1,8,3,0,0,0,17,0,4,64,22,11,14,23,4,0,0,0,0,20,1,5,0,12,10,24,7,84,0,90,35,14,0,52,123,39,46,97,25,29,75,97,136,31,50,60,82,59,48,2,15,63,116,4,21,90,40,4,108,140,15,6,42,55,0,38,68,1,0,60,114,0,10,147,54,3,95,51,54,17,64,111,100,130,193,182,48,108,3,62,17,56,35,41,33,140,28,69,48,59,24,62,20,115,0,24,0,49,2,57,48,34,87,10,58,59,0,11,0,0,0,4,13,59,29,115,81,154,151,90,83,14,1,0,0,2,24,37,98,36,61,84,62,24,35,15,119,68,1,133,74,47,0,59,5,57,19,60,63,118,123,62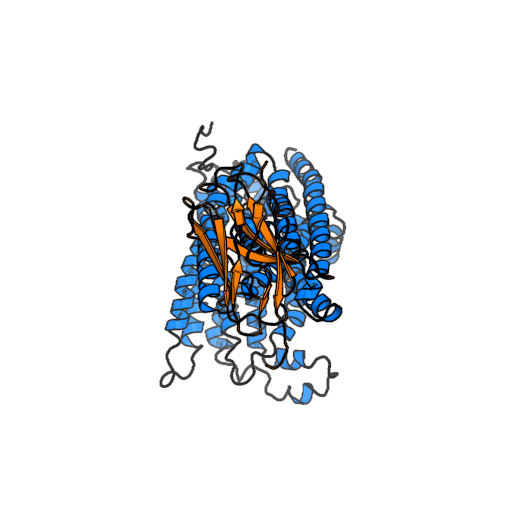,13,0,22,0,50,0,60,66,2,41,71,115,0,41,0,31,0,38,0,0,0,13,50,111,199,71,162,98,18,58,116,14,140,29,13,94,0,55,10,30,86,103,155,202

InterPro domains:
  IPR004667 ADP/ATP carrier protein, bacterial type [PF03219] (3-494)
  IPR004667 ADP/ATP carrier protein, bacterial type [PTHR31187] (15-505)
  IPR004667 ADP/ATP carrier protein, bacterial type [TIGR00769] (19-494)
  IPR036259 MFS transporter superfamily [SSF103473] (27-484)

Sequence (617 aa):
PFGKLRSFLWPIHTHELKKVLPMFLMFFCITFNYTVLRDTKDTLIVGAPGSGAEAIPFIKFWLVVPCAIIFMLIYAKLSNILSKQALFYAVGTPFLIFFALFPTVIYPLRDVLHPTEFADRLQAILPPGLLGLVAILRNWTFAAFYVLAELWGSVMLSLMFWGFANEITKIHEAKRFYALFGIGANISLLASGRAIVWASKLRASVSEGVDPWGISLRLLMAMTIVSGLVLMASYWWINKNVLTDPRFYNPEEMQKGKKGAKPKMNMKDSFLYLARSPYILLLALLVIAYGICINLIEVTWKSQLKLQYPNMNDYSEFMGNFSFWTGVVSVLIMLFVGGNVIRKFGWLTGALVTPVMVLLTGIVFFALVIFRNQASGLVAMFGTTPLMLAVVVGAIQNILSKSTKYALFDSTKEMAYIPLDQEQKVKGKAAIDVVAARFGKSGGALIQQGLLVICGSIGAMTPYLAVILLFIIAIWLVSATKLNKLFLAQSALKEQEVQLVESGGGLVQAGGSLRLSCAASGFTFSDTYMGWFRQAPGKEREFVATIDYSGGHTLYADSVKGRFTISRDNSKNTVYLQMNSLNPEDTAVYYCAARKRYHYYSYWGQGTQVTVSSLEH

Foldseek 3Di:
DQDDVCVFQPVDDPVPPLQQVLLLLLLLLLLLLLLLLVLCLVVVLPDDDDNLNVLPVVLLPVPQQVVLVVVLLVLLVVLAPDALLRSLCVVLVVLLVLLQCCLPPNVVCLCVQQPPCVLVCVCVVDPVPVNSVSSCSRSPSSSVSVNSSVCSCLPSVQANSLLVCLAAAALLRLLNRQLQSCLSNLVSVVVSVVLVVVLVVQLPDVPVDPDSCNPSSNVSSVVSSVSSVSSSVSVVSCVPDVLPDCVPCPPVNSCCRVVHDTDDDDSVGLVVVLVPDLQLVLLLLLLQLLLQLLLLLVVLLVVLLCVVDVDVVVSCVVVVVLVVVLSVLLNCCSSRVQSVCCPPPHLLRLLVPLLVLCVVLVVLLLCCQVVQPVPCVPVVVVPDGSSVVSNVSSSVSNSCSSSSCSRRVVSSSSSLLNLDDRSCSNSSSSCSSRNSNSCSNVVNVCVQVVVCVVQVDNSRCSVVVSVVSVVSSVSNSVSSVVNRVVSVVSSVVVVD/DFAWDKDFADEAEAQAKTKMKTQTDDDQLLFKWKFKWWAAVPGGIGTAWTAGNHRPDIDGDPVQPPQKDWGADRVRGITMIIGGRDDQVVFGFIKIWIGGNPDDDIDIHDTGTHGYDHDDD

Radius of gyration: 30.21 Å; Cα contacts (8 Å, |Δi|>4): 897; chains: 2; bounding box: 66×80×95 Å

B-factor: mean 98.77, std 24.49, range [55.13, 176.12]